Protein AF-A0A3M0ZKH7-F1 (afdb_monomer)

Mean predicted aligned error: 16.92 Å

Secondary structure (DSSP, 8-state):
--PPPPTT---B---EEEEEEEEEETTEEEEEEEEEEEHHHHHHHEE-GGG-TTGGGS---HHHHHTT---HHHIIIIIHHHHH-SSS----PPEEEEEEEEETTEE--TTSS----PPPPS----SEEEEETTEEEEESS--SSTTSGGGSEEEEEEBTTTEEEEEEE-HHHHHHHHHHHHT--GGGG---EEEEEEE---GGGT-B--SSS-SHHHHHHHHHHHHHTTSS---HHHHHHH-TT-HHHHHHHHHB-SS--SSSGGGGSSS--B-TTTEE-S-S-S--SSTT-SEEHHHHHHIIIIIS-PPP---TT-HHHHHHHHHHHHHHH-TTTTHHHHHHHHHHHHTT------HHHHHHHHHHHIIIIIHHHHHHHHHSHHHHHHHHHHHHTT--SHHHHHHHHHHHHHTSSS--HHHHHHHHHHHHHHHT-TTSPPHHHHHHHHHHHHHHHHHTTTTT-HHHHHHHHHHHHHHHTB-TTSPBPTTS----S----SS---S-----------------PPPP--------S----HHHHHHHHHHHHHHHHHHH-GGGGSTT-EEES-TT---EEETTBTTTB-TTSSB--SHHHHHHHHHHHHHHHHHHHHHHH-GGGGGGHHHHHHHHHHH--SHHHHHHHHHHHHHHTEE-SSSS-EE-TTSHHHHHHHHTT--GGGS-HHHHHHHHHHHHHHHHHHHHHHHH-----

Radius of gyration: 31.71 Å; Cα contacts (8 Å, |Δi|>4): 1064; chains: 1; bounding box: 97×64×94 Å

Sequence (717 aa):
MITPRPAEASTKAGDYDFLFGYFAADRLTIPYFQVCMTFRQAAESLVLVSDLPGVSKLDWTVEELFQREIDWQRVRHDIVPYLRREAGPHFFNSLTIALVPFDGDRIRAYDDPVDWVAPRLDHSNYSKQATFGPVRCGYWGQWEDPRDPGARLGQLCWNKEQIYGVAIDGQHRLAAIKELVRDGGPASGKRAAISVLLLVLDPRLGFAEGVGETGYIATLRQLFIDLNKHARPVSRARQILLDDRDPGAVCVRALVGRKLTHGFGELHQHPARLPLTLVDWHSEQAKFDDGPYLTTILGLDYVVTRVLKIPGLRDPVDYDRLERDISGLERLVLTGELDEAKRRLKECRERERPFYYTDEEMKRIAGAFAGKWADAIAVFLSEFAPYTALIELRSRLRTDVPEFGYWYSLKAQDMGKKTHVEVLKRLQSLETALRDSDSAPTPSEWKEAVGEIEEFKESCALAFAVVFQKACFLALVRLTGIGDSGRWLPSSTEPGVIDLDGEFDDEPDEGNPEDSGGRLDWNAPVSTHDGSTSGSGEETTLEVRRAKQLAAGLNALYKLRPGSMETDFLISLDRKSDIAEYFWLGTVRRPAGGIDFTNAAAKRAADLLALLGYFQILKEESPQVAAGGFDAFWEEVAQASQGLMLRIKQAFGRLTGQSSRSGRINQNDNSVAGQLLRLQGYDKEKLDEERELELRRNVILRRVRLLWEAVFGASSG

pLDDT: mean 76.02, std 19.75, range [21.16, 97.44]

Solvent-accessible surface area (backbone atoms only — not comparable to full-atom values): 40272 Å² total; per-residue (Å²): 135,84,77,82,79,68,84,84,77,65,57,62,61,52,81,33,59,33,42,47,51,69,50,76,56,101,64,29,26,49,24,33,33,40,29,68,35,38,51,64,53,47,45,75,52,42,44,52,65,79,71,48,72,51,52,94,76,54,93,66,44,61,59,64,60,59,80,54,67,67,59,57,63,53,18,61,69,48,48,36,50,60,66,59,57,89,79,78,95,80,84,72,79,61,36,35,26,41,55,43,39,41,58,92,61,39,80,49,55,58,82,52,100,61,95,57,61,43,42,83,70,93,74,80,92,47,63,34,76,52,72,62,44,31,29,23,39,33,18,67,29,65,62,91,50,66,85,35,80,23,44,31,39,33,38,36,31,32,18,56,86,38,34,48,32,27,35,52,37,48,47,46,58,52,51,28,38,37,51,43,51,71,66,65,44,80,63,52,70,51,93,51,65,36,48,34,37,38,34,50,76,31,60,87,58,55,29,36,76,59,97,64,79,88,51,66,67,52,52,53,52,50,53,40,51,64,58,49,74,75,66,72,89,63,53,70,47,57,38,36,68,62,34,85,78,24,60,27,24,38,40,42,55,44,36,38,42,69,49,70,53,72,56,64,65,42,54,76,39,89,64,9,18,44,38,44,60,40,34,40,76,82,60,94,51,52,70,33,58,52,66,81,31,83,42,16,50,50,44,44,43,43,43,41,38,66,67,68,56,38,54,62,74,83,57,52,70,46,58,76,58,49,54,53,40,52,62,52,46,27,76,60,49,45,82,72,73,51,50,66,58,53,54,49,47,53,52,22,62,78,65,78,40,73,54,79,77,51,74,66,55,46,50,46,50,25,48,33,45,24,74,57,42,19,47,16,54,39,46,35,62,46,59,24,52,76,42,32,50,48,55,53,50,33,57,76,60,66,50,36,36,42,67,47,44,55,50,48,54,51,48,59,58,44,73,42,103,75,56,49,74,64,57,52,47,52,49,49,53,49,50,50,59,37,66,75,37,98,84,54,79,39,70,66,59,52,53,52,42,47,51,57,45,34,55,54,34,61,72,30,39,37,69,40,30,56,34,46,49,52,10,51,53,50,14,43,59,61,45,55,37,42,40,98,81,48,36,71,40,85,85,49,68,69,82,62,82,79,80,75,84,74,82,84,84,82,69,95,72,92,80,87,88,88,88,84,89,83,90,83,87,80,93,74,89,85,84,88,78,89,79,90,79,92,70,102,60,93,73,75,50,66,44,36,53,39,22,51,32,36,22,50,21,52,38,28,36,35,71,75,36,65,56,66,31,33,61,78,25,70,39,70,78,42,102,88,47,96,53,66,44,52,67,38,52,47,24,41,18,37,94,93,57,60,76,35,71,45,72,68,20,17,57,50,36,12,42,62,53,29,46,28,25,52,49,37,49,40,52,73,78,44,55,70,57,60,76,62,32,72,67,52,42,48,55,52,28,73,70,41,85,57,50,53,44,26,52,51,42,49,38,50,24,51,40,39,12,53,46,83,87,72,89,53,82,58,73,39,58,87,18,33,23,33,41,48,40,50,74,71,68,56,52,76,90,79,48,57,74,68,60,49,50,51,52,22,45,54,64,47,48,57,56,52,48,54,48,48,30,30,65,76,42,79,66,95,119

Structure (mmCIF, N/CA/C/O backbone):
data_AF-A0A3M0ZKH7-F1
#
_entry.id   AF-A0A3M0ZKH7-F1
#
loop_
_atom_site.group_PDB
_atom_site.id
_atom_site.type_symbol
_atom_site.label_atom_id
_atom_site.label_alt_id
_atom_site.label_comp_id
_atom_site.label_asym_id
_atom_site.label_entity_id
_atom_site.label_seq_id
_atom_site.pdbx_PDB_ins_code
_atom_site.Cartn_x
_atom_site.Cartn_y
_atom_site.Cartn_z
_atom_site.occupancy
_atom_site.B_iso_or_equiv
_atom_site.auth_seq_id
_atom_site.auth_comp_id
_atom_site.auth_asym_id
_atom_site.auth_atom_id
_atom_site.pdbx_PDB_model_num
ATOM 1 N N . MET A 1 1 ? 56.621 -3.053 -21.649 1.00 31.81 1 MET A N 1
ATOM 2 C CA . MET A 1 1 ? 56.052 -2.669 -22.957 1.00 31.81 1 MET A CA 1
ATOM 3 C C . MET A 1 1 ? 55.109 -3.777 -23.379 1.00 31.81 1 MET A C 1
ATOM 5 O O . MET A 1 1 ? 55.581 -4.841 -23.752 1.00 31.81 1 MET A O 1
ATOM 9 N N . ILE A 1 2 ? 53.805 -3.577 -23.200 1.00 29.91 2 ILE A N 1
ATOM 10 C CA . ILE A 1 2 ? 52.783 -4.522 -23.661 1.00 29.91 2 ILE A CA 1
ATOM 11 C C . ILE A 1 2 ? 52.501 -4.139 -25.112 1.00 29.91 2 ILE A C 1
ATOM 13 O O . ILE A 1 2 ? 52.104 -3.010 -25.387 1.00 29.91 2 ILE A O 1
ATOM 17 N N . THR A 1 3 ? 52.809 -5.036 -26.039 1.00 29.48 3 THR A N 1
ATOM 18 C CA . THR A 1 3 ? 52.496 -4.870 -27.457 1.00 29.48 3 THR A CA 1
ATOM 19 C C . THR A 1 3 ? 50.974 -4.846 -27.647 1.00 29.48 3 THR A C 1
ATOM 21 O O . THR A 1 3 ? 50.284 -5.682 -27.058 1.00 29.48 3 THR A O 1
ATOM 24 N N . PRO A 1 4 ? 50.420 -3.916 -28.445 1.00 32.56 4 PRO A N 1
ATOM 25 C CA . PRO A 1 4 ? 48.988 -3.891 -28.721 1.00 32.56 4 PRO A CA 1
ATOM 26 C C . PRO A 1 4 ? 48.596 -5.165 -29.480 1.00 32.56 4 PRO A C 1
ATOM 28 O O . PRO A 1 4 ? 49.234 -5.528 -30.472 1.00 32.56 4 PRO A O 1
ATOM 31 N N . ARG A 1 5 ? 47.564 -5.874 -28.999 1.00 32.03 5 ARG A N 1
ATOM 32 C CA . ARG A 1 5 ? 46.981 -7.012 -29.725 1.00 32.03 5 ARG A CA 1
ATOM 33 C C . ARG A 1 5 ? 46.423 -6.502 -31.064 1.00 32.03 5 ARG A C 1
ATOM 35 O O . ARG A 1 5 ? 45.664 -5.535 -31.054 1.00 32.03 5 ARG A O 1
ATOM 42 N N . PRO A 1 6 ? 46.761 -7.125 -32.206 1.00 37.22 6 PRO A N 1
ATOM 43 C CA . PRO A 1 6 ? 46.157 -6.774 -33.485 1.00 37.22 6 PRO A CA 1
ATOM 44 C C . PRO A 1 6 ? 44.652 -7.081 -33.470 1.00 37.22 6 PRO A C 1
ATOM 46 O O . PRO A 1 6 ? 44.210 -8.019 -32.806 1.00 37.22 6 PRO A O 1
ATOM 49 N N . ALA A 1 7 ? 43.877 -6.315 -34.242 1.00 43.59 7 ALA A N 1
ATOM 50 C CA . ALA A 1 7 ? 42.412 -6.368 -34.368 1.00 43.59 7 ALA A CA 1
ATOM 51 C C . ALA A 1 7 ? 41.817 -7.716 -34.862 1.00 43.59 7 ALA A C 1
ATOM 53 O O . ALA A 1 7 ? 40.645 -7.779 -35.218 1.00 43.59 7 ALA A O 1
ATOM 54 N N . GLU A 1 8 ? 42.611 -8.788 -34.914 1.00 42.28 8 GLU A N 1
ATOM 55 C CA . GLU A 1 8 ? 42.247 -10.116 -35.428 1.00 42.28 8 GLU A CA 1
ATOM 56 C C . GLU A 1 8 ? 41.789 -11.098 -34.335 1.00 42.28 8 GLU A C 1
ATOM 58 O O . GLU A 1 8 ? 41.365 -12.202 -34.657 1.00 42.28 8 GLU A O 1
ATOM 63 N N . ALA A 1 9 ? 41.823 -10.708 -33.055 1.00 47.62 9 ALA A N 1
ATOM 64 C CA . ALA A 1 9 ? 41.522 -11.593 -31.923 1.00 47.62 9 ALA A CA 1
ATOM 65 C C . ALA A 1 9 ? 40.309 -11.159 -31.074 1.00 47.62 9 ALA A C 1
ATOM 67 O O . ALA A 1 9 ? 40.304 -11.428 -29.877 1.00 47.62 9 ALA A O 1
ATOM 68 N N . SER A 1 10 ? 39.314 -10.466 -31.645 1.00 57.72 10 SER A N 1
ATOM 69 C CA . SER A 1 10 ? 38.074 -10.140 -30.922 1.00 57.72 10 SER A CA 1
ATOM 70 C C . SER A 1 10 ? 36.955 -11.138 -31.224 1.00 57.72 10 SER A C 1
ATOM 72 O O . SER A 1 10 ? 36.738 -11.545 -32.370 1.00 57.72 10 SER A O 1
ATOM 74 N N . THR A 1 11 ? 36.218 -11.542 -30.190 1.00 76.06 11 THR A N 1
ATOM 75 C CA . THR A 1 11 ? 35.092 -12.472 -30.332 1.00 76.06 11 THR A CA 1
ATOM 76 C C . THR A 1 11 ? 33.908 -11.786 -31.037 1.00 76.06 11 THR A C 1
ATOM 78 O O . THR A 1 11 ? 33.202 -10.966 -30.449 1.00 76.06 11 THR A O 1
ATOM 81 N N . LYS A 1 12 ? 33.668 -12.114 -32.315 1.00 86.31 12 LYS A N 1
ATOM 82 C CA . LYS A 1 12 ? 32.606 -11.523 -33.158 1.00 86.31 12 LYS A CA 1
ATOM 83 C C . LYS A 1 12 ? 31.221 -12.118 -32.858 1.00 86.31 12 LYS A C 1
ATOM 85 O O . LYS A 1 12 ? 31.079 -13.326 -32.669 1.00 86.31 12 LYS A O 1
ATOM 90 N N . ALA A 1 13 ? 30.171 -11.291 -32.874 1.00 81.38 13 ALA A N 1
ATOM 91 C CA . ALA A 1 13 ? 28.787 -11.744 -32.691 1.00 81.38 13 ALA A CA 1
ATOM 92 C C . ALA A 1 13 ? 28.155 -12.492 -33.876 1.00 81.38 13 ALA A C 1
ATOM 94 O O . ALA A 1 13 ? 27.111 -13.114 -33.696 1.00 81.38 13 ALA A O 1
ATOM 95 N N . GLY A 1 14 ? 28.801 -12.472 -35.040 1.00 85.50 14 GLY A N 1
ATOM 96 C CA . GLY A 1 14 ? 28.268 -12.904 -36.335 1.00 85.50 14 GLY A CA 1
ATOM 97 C C . GLY A 1 14 ? 28.065 -11.705 -37.265 1.00 85.50 14 GLY A C 1
ATOM 98 O O . GLY A 1 14 ? 28.177 -10.568 -36.809 1.00 85.50 14 GLY A O 1
ATOM 99 N N . ASP A 1 15 ? 27.778 -11.967 -38.540 1.00 90.06 15 ASP A N 1
ATOM 100 C CA . ASP A 1 15 ? 27.395 -10.942 -39.517 1.00 90.06 15 ASP A CA 1
ATOM 101 C C . ASP A 1 15 ? 25.887 -11.040 -39.768 1.00 90.06 15 ASP A C 1
ATOM 103 O O . ASP A 1 15 ? 25.376 -12.106 -40.121 1.00 90.06 15 ASP A O 1
ATOM 107 N N . TYR A 1 16 ? 25.173 -9.940 -39.542 1.00 93.44 16 TYR A N 1
ATOM 108 C CA . TYR A 1 16 ? 23.716 -9.889 -39.613 1.00 93.44 16 TYR A CA 1
ATOM 109 C C . TYR A 1 16 ? 23.270 -8.908 -40.686 1.00 93.44 16 TYR A C 1
ATOM 111 O O . TYR A 1 16 ? 23.593 -7.723 -40.600 1.00 93.44 16 TYR A O 1
ATOM 119 N N . ASP A 1 17 ? 22.496 -9.389 -41.660 1.00 93.69 17 ASP A N 1
ATOM 120 C CA . ASP A 1 17 ? 21.783 -8.513 -42.589 1.00 93.69 17 ASP A CA 1
ATOM 121 C C . ASP A 1 17 ? 20.788 -7.649 -41.809 1.00 93.69 17 ASP A C 1
ATOM 123 O O . ASP A 1 17 ? 20.036 -8.155 -40.965 1.00 93.69 17 ASP A O 1
ATOM 127 N N . PHE A 1 18 ? 20.782 -6.350 -42.094 1.00 95.50 18 PHE A N 1
ATOM 128 C CA . PHE A 1 18 ? 19.940 -5.389 -41.400 1.00 95.50 18 PHE A CA 1
ATOM 129 C C . PHE A 1 18 ? 19.079 -4.550 -42.338 1.00 95.50 18 PHE A C 1
ATOM 131 O O . PHE A 1 18 ? 19.458 -4.243 -43.471 1.00 95.50 18 PHE A O 1
ATOM 138 N N . LEU A 1 19 ? 17.954 -4.097 -41.785 1.00 95.44 19 LEU A N 1
ATOM 139 C CA . LEU A 1 19 ? 17.219 -2.920 -42.226 1.00 95.44 19 LEU A CA 1
ATOM 140 C C . LEU A 1 19 ? 17.401 -1.809 -41.181 1.00 95.44 19 LEU A C 1
ATOM 142 O O . LEU A 1 19 ? 17.042 -1.986 -40.017 1.00 95.44 19 LEU A O 1
ATOM 146 N N . PHE A 1 20 ? 17.978 -0.681 -41.584 1.00 94.38 20 PHE A N 1
ATOM 147 C CA . PHE A 1 20 ? 18.220 0.468 -40.716 1.00 94.38 20 PHE A CA 1
ATOM 148 C C . PHE A 1 20 ? 17.024 1.420 -40.722 1.00 94.38 20 PHE A C 1
ATOM 150 O O . PHE A 1 20 ? 16.459 1.725 -41.777 1.00 94.38 20 PHE A O 1
ATOM 157 N N . GLY A 1 21 ? 16.665 1.908 -39.539 1.00 91.44 21 GLY A N 1
ATOM 158 C CA . GLY A 1 21 ? 15.606 2.883 -39.343 1.00 91.44 21 GLY A CA 1
ATOM 159 C C . GLY A 1 21 ? 15.853 3.746 -38.112 1.00 91.44 21 GLY A C 1
ATOM 160 O O . GLY A 1 21 ? 16.814 3.564 -37.368 1.00 91.44 21 GLY A O 1
ATOM 161 N N . TYR A 1 22 ? 14.964 4.708 -37.898 1.00 88.56 22 TYR A N 1
ATOM 162 C CA . TYR A 1 22 ? 14.984 5.578 -36.730 1.00 88.56 22 TYR A CA 1
ATOM 163 C C . TYR A 1 22 ? 13.559 5.867 -36.268 1.00 88.56 22 TYR A C 1
ATOM 165 O O . TYR A 1 22 ? 12.629 5.943 -37.072 1.00 88.56 22 TYR A O 1
ATOM 173 N N . PHE A 1 23 ? 13.392 6.022 -34.961 1.00 83.94 23 PHE A N 1
ATOM 174 C CA . PHE A 1 23 ? 12.182 6.555 -34.351 1.00 83.94 23 PHE A CA 1
ATOM 175 C C . PHE A 1 23 ? 12.460 7.995 -33.924 1.00 83.94 23 PHE A C 1
ATOM 177 O O . PHE A 1 23 ? 13.417 8.2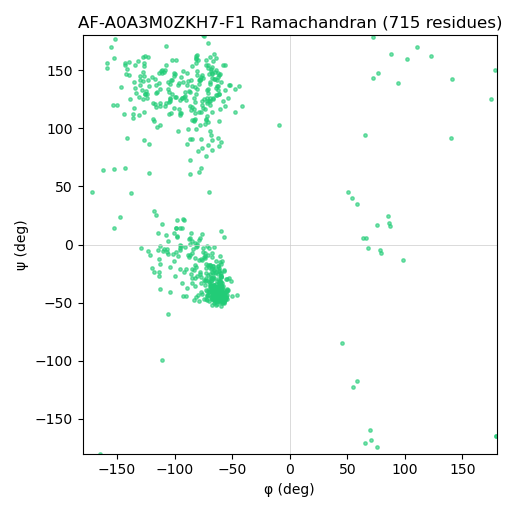33 -33.190 1.00 83.94 23 PHE A O 1
ATOM 184 N N . ALA A 1 24 ? 11.666 8.951 -34.405 1.00 77.50 24 ALA A N 1
ATOM 185 C CA . ALA A 1 24 ? 11.847 10.372 -34.114 1.00 77.50 24 ALA A CA 1
ATOM 186 C C . ALA A 1 24 ? 10.569 10.962 -33.507 1.00 77.50 24 ALA A C 1
ATOM 188 O O . ALA A 1 24 ? 9.497 10.852 -34.104 1.00 77.50 24 ALA A O 1
ATOM 189 N N . ALA A 1 25 ? 10.699 11.600 -32.344 1.00 61.34 25 ALA A N 1
ATOM 190 C CA . ALA A 1 25 ? 9.634 12.338 -31.670 1.00 61.34 25 ALA A CA 1
ATOM 191 C C . ALA A 1 25 ? 10.196 13.671 -31.144 1.00 61.34 25 ALA A C 1
ATOM 193 O O . ALA A 1 25 ? 11.045 13.680 -30.253 1.00 61.34 25 ALA A O 1
ATOM 194 N N . ASP A 1 26 ? 9.742 14.789 -31.723 1.00 64.06 26 ASP A N 1
ATOM 195 C CA . ASP A 1 26 ? 10.213 16.167 -31.496 1.00 64.06 26 ASP A CA 1
ATOM 196 C C . ASP A 1 26 ? 11.743 16.348 -31.482 1.00 64.06 26 ASP A C 1
ATOM 198 O O . ASP A 1 26 ? 12.328 16.722 -32.499 1.00 64.06 26 ASP A O 1
ATOM 202 N N . ARG A 1 27 ? 12.400 16.120 -30.337 1.00 66.50 27 ARG A N 1
ATOM 203 C CA . ARG A 1 27 ? 13.855 16.282 -30.141 1.00 66.50 27 ARG A CA 1
ATOM 204 C C . ARG A 1 27 ? 14.602 14.972 -29.862 1.00 66.50 27 ARG A C 1
ATOM 206 O O . ARG A 1 27 ? 15.823 14.967 -29.949 1.00 66.50 27 ARG A O 1
ATOM 213 N N . LEU A 1 28 ? 13.892 13.880 -29.569 1.00 75.75 28 LEU A N 1
ATOM 214 C CA . LEU A 1 28 ? 14.470 12.557 -29.326 1.00 75.75 28 LEU A CA 1
ATOM 215 C C . LEU A 1 28 ? 14.513 11.771 -30.640 1.00 75.75 28 LEU A C 1
ATOM 217 O O . LEU A 1 28 ? 13.490 11.617 -31.312 1.00 75.75 28 LEU A O 1
ATOM 221 N N . THR A 1 29 ? 15.686 11.250 -30.997 1.00 82.50 29 THR A N 1
ATOM 222 C CA . THR A 1 29 ? 15.837 10.336 -32.140 1.00 82.50 29 THR A CA 1
ATOM 223 C C . THR A 1 29 ? 16.554 9.070 -31.697 1.00 82.50 29 THR A C 1
ATOM 225 O O . THR A 1 29 ? 17.649 9.147 -31.152 1.00 82.50 29 THR A O 1
ATOM 228 N N . ILE A 1 30 ? 15.948 7.907 -31.946 1.00 87.31 30 ILE A N 1
ATOM 229 C CA . ILE A 1 30 ? 16.488 6.589 -31.590 1.00 87.31 30 ILE A CA 1
ATOM 230 C C . ILE A 1 30 ? 16.722 5.784 -32.871 1.00 87.31 30 ILE A C 1
ATOM 232 O O . ILE A 1 30 ? 15.753 5.323 -33.484 1.00 87.31 30 ILE A O 1
ATOM 236 N N . PRO A 1 31 ? 17.982 5.604 -33.300 1.00 91.50 31 PRO A N 1
ATOM 237 C CA . PRO A 1 31 ? 18.317 4.729 -34.415 1.00 91.50 31 PRO A CA 1
ATOM 238 C C . PRO A 1 31 ? 18.235 3.252 -34.004 1.00 91.50 31 PRO A C 1
ATOM 240 O O . PRO A 1 31 ? 18.610 2.864 -32.892 1.00 91.50 31 PRO A O 1
ATOM 243 N N . TYR A 1 32 ? 17.766 2.412 -34.924 1.00 93.31 32 TYR A N 1
ATOM 244 C CA . TYR A 1 32 ? 17.671 0.972 -34.727 1.00 93.31 32 TYR A CA 1
ATOM 245 C C . TYR A 1 32 ? 18.025 0.193 -35.996 1.00 93.31 32 TYR A C 1
ATOM 247 O O . TYR A 1 32 ? 17.794 0.636 -37.122 1.00 93.31 32 TYR A O 1
ATOM 255 N N . PHE A 1 33 ? 18.542 -1.015 -35.802 1.00 95.06 33 PHE A N 1
ATOM 256 C CA . PHE A 1 33 ? 18.770 -1.997 -36.855 1.00 95.06 33 PHE A CA 1
ATOM 257 C C . PHE A 1 33 ? 17.840 -3.183 -36.640 1.00 95.06 33 PHE A C 1
ATOM 259 O O . PHE A 1 33 ? 17.913 -3.863 -35.618 1.00 95.06 33 PHE A O 1
ATOM 266 N N . GLN A 1 34 ? 16.971 -3.459 -37.604 1.00 95.88 34 GLN A N 1
ATOM 267 C CA . GLN A 1 34 ? 16.178 -4.677 -37.610 1.00 95.88 34 GLN A CA 1
ATOM 268 C C . GLN A 1 34 ? 16.975 -5.793 -38.286 1.00 95.88 34 GLN A C 1
ATOM 270 O O . GLN A 1 34 ? 17.310 -5.685 -39.462 1.00 95.88 34 GLN A O 1
ATOM 275 N N . VAL A 1 35 ? 17.253 -6.868 -37.553 1.00 95.31 35 VAL A N 1
ATOM 276 C CA . VAL A 1 35 ? 17.985 -8.046 -38.034 1.00 95.31 35 VAL A CA 1
ATOM 277 C C . VAL A 1 35 ? 17.160 -9.316 -37.847 1.00 95.31 35 VAL A C 1
ATOM 279 O O . VAL A 1 35 ? 16.234 -9.361 -37.037 1.00 95.31 35 VAL A O 1
ATOM 282 N N . CYS A 1 36 ? 17.513 -10.376 -38.571 1.00 92.19 36 CYS A N 1
ATOM 283 C CA . CYS A 1 36 ? 16.993 -11.718 -38.321 1.00 92.19 36 CYS A CA 1
ATOM 284 C C . CYS A 1 36 ? 18.055 -12.572 -37.621 1.00 92.19 36 CYS A C 1
ATOM 286 O O . CYS A 1 36 ? 19.169 -12.710 -38.122 1.00 92.19 36 CYS A O 1
ATOM 288 N N . MET A 1 37 ? 17.709 -13.173 -36.481 1.00 91.12 37 MET A N 1
ATOM 289 C CA . MET A 1 37 ? 18.605 -14.058 -35.730 1.00 91.12 37 MET A CA 1
ATOM 290 C C . MET A 1 37 ? 17.975 -15.433 -35.554 1.00 91.12 37 MET A C 1
ATOM 292 O O . MET A 1 37 ? 16.803 -15.550 -35.203 1.00 91.12 37 MET A O 1
ATOM 296 N N . THR A 1 38 ? 18.754 -16.494 -35.741 1.00 89.38 38 THR A N 1
ATOM 297 C CA . THR A 1 38 ? 18.346 -17.834 -35.299 1.00 89.38 38 THR A CA 1
ATOM 298 C C . THR A 1 38 ? 18.284 -17.900 -33.773 1.00 89.38 38 THR A C 1
ATOM 300 O O . THR A 1 38 ? 18.963 -17.143 -33.078 1.00 89.38 38 THR A O 1
ATOM 303 N N . PHE A 1 39 ? 17.521 -18.850 -33.229 1.00 87.12 39 PHE A N 1
ATOM 304 C CA . PHE A 1 39 ? 17.480 -19.093 -31.780 1.00 87.12 39 PHE A CA 1
ATOM 305 C C . PHE A 1 39 ? 18.866 -19.320 -31.168 1.00 87.12 39 PHE A C 1
ATOM 307 O O . PHE A 1 39 ? 19.150 -18.802 -30.091 1.00 87.12 39 PHE A O 1
ATOM 314 N N . ARG A 1 40 ? 19.750 -20.034 -31.877 1.00 86.00 40 ARG A N 1
ATOM 315 C CA . ARG A 1 40 ? 21.139 -20.245 -31.454 1.00 86.00 40 ARG A CA 1
ATOM 316 C C . ARG A 1 40 ? 21.912 -18.929 -31.381 1.00 86.00 40 ARG A C 1
ATOM 318 O O . ARG A 1 40 ? 22.484 -18.632 -30.340 1.00 86.00 40 ARG A O 1
ATOM 325 N N . GLN A 1 41 ? 21.878 -18.133 -32.451 1.00 88.88 41 GLN A N 1
ATOM 326 C CA . GLN A 1 41 ? 22.545 -16.828 -32.487 1.00 88.88 41 GLN A CA 1
ATOM 327 C C . GLN A 1 41 ? 22.040 -15.927 -31.355 1.00 88.88 41 GLN A C 1
ATOM 329 O O . GLN A 1 41 ? 22.843 -15.455 -30.559 1.00 88.88 41 GLN A O 1
ATOM 334 N N . ALA A 1 42 ? 20.719 -15.786 -31.207 1.00 88.88 42 ALA A N 1
ATOM 335 C CA . ALA A 1 42 ? 20.114 -14.994 -30.139 1.00 88.88 42 ALA A CA 1
ATOM 336 C C . ALA A 1 42 ? 20.535 -15.477 -28.735 1.00 88.88 42 ALA A C 1
ATOM 338 O O . ALA A 1 42 ? 20.875 -14.663 -27.879 1.00 88.88 42 ALA A O 1
ATOM 339 N N . ALA A 1 43 ? 20.566 -16.791 -28.487 1.00 87.81 43 ALA A N 1
ATOM 340 C CA . ALA A 1 43 ? 20.981 -17.343 -27.197 1.00 87.81 43 ALA A CA 1
ATOM 341 C C . ALA A 1 43 ? 22.469 -17.095 -26.875 1.00 87.81 43 ALA A C 1
ATOM 343 O O . ALA A 1 43 ? 22.801 -16.898 -25.702 1.00 87.81 43 ALA A O 1
ATOM 344 N N . GLU A 1 44 ? 23.339 -17.108 -27.891 1.00 87.19 44 GLU A N 1
ATOM 345 C CA . GLU A 1 44 ? 24.802 -16.992 -27.776 1.00 87.19 44 GLU A CA 1
ATOM 346 C C . GLU A 1 44 ? 25.330 -15.548 -27.831 1.00 87.19 44 GLU A C 1
ATOM 348 O O . GLU A 1 44 ? 26.470 -15.300 -27.427 1.00 87.19 44 GLU A O 1
ATOM 353 N N . SER A 1 45 ? 24.576 -14.597 -28.389 1.00 87.12 45 SER A N 1
ATOM 354 C CA . SER A 1 45 ? 25.020 -13.204 -28.562 1.00 87.12 45 SER A CA 1
ATOM 355 C C . SER A 1 45 ? 24.257 -12.189 -27.715 1.00 87.12 45 SER A C 1
ATOM 357 O O . SER A 1 45 ? 24.727 -11.061 -27.584 1.00 87.12 45 SER A O 1
ATOM 359 N N . LEU A 1 46 ? 23.090 -12.554 -27.176 1.00 90.31 46 LEU A N 1
ATOM 360 C CA . LEU A 1 46 ? 22.241 -11.664 -26.383 1.00 90.31 46 LEU A CA 1
ATOM 361 C C . LEU A 1 46 ? 22.225 -12.090 -24.916 1.00 90.31 46 LEU A C 1
ATOM 363 O O . LEU A 1 46 ? 22.341 -13.276 -24.593 1.00 90.31 46 LEU A O 1
ATOM 367 N N . VAL A 1 47 ? 22.040 -11.128 -24.023 1.00 86.38 47 VAL A N 1
ATOM 368 C CA . VAL A 1 47 ? 22.025 -11.321 -22.571 1.00 86.38 47 VAL A CA 1
ATOM 369 C C . VAL A 1 47 ? 20.757 -10.741 -21.957 1.00 86.38 47 VAL A C 1
ATOM 371 O O . VAL A 1 47 ? 20.102 -9.864 -22.530 1.00 86.38 47 VAL A O 1
ATOM 374 N N . LEU A 1 48 ? 20.386 -11.264 -20.793 1.00 82.19 48 LEU A N 1
ATOM 375 C CA . LEU A 1 48 ? 19.308 -10.698 -19.995 1.00 82.19 48 LEU A CA 1
ATOM 376 C C . LEU A 1 48 ? 19.855 -9.508 -19.203 1.00 82.19 48 LEU A C 1
ATOM 378 O O . LEU A 1 48 ? 21.051 -9.426 -18.930 1.00 82.19 48 LEU A O 1
ATOM 382 N N . VAL A 1 49 ? 18.981 -8.586 -18.805 1.00 69.69 49 VAL A N 1
ATOM 383 C CA . VAL A 1 49 ? 19.386 -7.405 -18.023 1.00 69.69 49 VAL A CA 1
ATOM 384 C C . VAL A 1 49 ? 20.048 -7.799 -16.695 1.00 69.69 49 VAL A C 1
ATOM 386 O O . VAL A 1 49 ? 20.969 -7.122 -16.235 1.00 69.69 49 VAL A O 1
ATOM 389 N N . SER A 1 50 ? 19.621 -8.916 -16.098 1.00 62.03 50 SER A N 1
ATOM 390 C CA . SER A 1 50 ? 20.211 -9.499 -14.886 1.00 62.03 50 SER A CA 1
ATOM 391 C C . SER A 1 50 ? 21.677 -9.901 -15.031 1.00 62.03 50 SER A C 1
ATOM 393 O O . SER A 1 50 ? 22.377 -9.968 -14.026 1.00 62.03 50 SER A O 1
ATOM 395 N N . ASP A 1 51 ? 22.134 -10.164 -16.254 1.00 67.94 51 ASP A N 1
ATOM 396 C CA . ASP A 1 51 ? 23.442 -10.766 -16.521 1.00 67.94 51 ASP A CA 1
ATOM 397 C C . ASP A 1 51 ? 24.525 -9.708 -16.792 1.00 67.94 51 ASP A C 1
ATOM 399 O O . ASP A 1 51 ? 25.679 -10.050 -17.047 1.00 67.94 51 ASP A O 1
ATOM 403 N N . LEU A 1 52 ? 24.165 -8.419 -16.777 1.00 67.12 52 LEU A N 1
ATOM 404 C CA . LEU A 1 52 ? 25.080 -7.330 -17.105 1.00 67.12 52 LEU A CA 1
ATOM 405 C C . LEU A 1 52 ? 26.057 -7.064 -15.932 1.00 67.12 52 LEU A C 1
ATOM 407 O O . LEU A 1 52 ? 25.610 -6.815 -14.809 1.00 67.12 52 LEU A O 1
ATOM 411 N N . PRO A 1 53 ? 27.385 -7.111 -16.147 1.00 55.53 53 PRO A N 1
ATOM 412 C CA . PRO A 1 53 ? 28.378 -6.870 -15.097 1.00 55.53 53 PRO A CA 1
ATOM 413 C C . PRO A 1 53 ? 28.381 -5.410 -14.629 1.00 55.53 53 PRO A C 1
ATOM 415 O O . PRO A 1 53 ? 28.057 -4.496 -15.382 1.00 55.53 53 PRO A O 1
ATOM 418 N N . GLY A 1 54 ? 28.720 -5.187 -13.356 1.00 52.84 54 GLY A N 1
ATOM 419 C CA . GLY A 1 54 ? 28.696 -3.855 -12.735 1.00 52.84 54 GLY A CA 1
ATOM 420 C C . GLY A 1 54 ? 27.304 -3.381 -12.306 1.00 52.84 54 GLY A C 1
ATOM 421 O O . GLY A 1 54 ? 27.199 -2.400 -11.573 1.00 52.84 54 GLY A O 1
ATOM 422 N N . VAL A 1 55 ? 26.246 -4.120 -12.661 1.00 50.84 55 VAL A N 1
ATOM 423 C CA . VAL A 1 55 ? 24.884 -3.844 -12.200 1.00 50.84 55 VAL A CA 1
ATOM 424 C C . VAL A 1 55 ? 24.806 -3.834 -10.686 1.00 50.84 55 VAL A C 1
ATOM 426 O O . VAL A 1 55 ? 24.276 -2.897 -10.122 1.00 50.84 55 VAL A O 1
ATOM 429 N N . SER A 1 56 ? 25.368 -4.822 -9.999 1.00 43.16 56 SER A N 1
ATOM 430 C CA . SER A 1 56 ? 25.293 -4.933 -8.536 1.00 43.16 56 SER A CA 1
ATOM 431 C C . SER A 1 56 ? 25.920 -3.759 -7.762 1.00 43.16 56 SER A C 1
ATOM 433 O O . SER A 1 56 ? 25.732 -3.684 -6.554 1.00 43.16 56 SER A O 1
ATOM 435 N N . LYS A 1 57 ? 26.650 -2.852 -8.431 1.00 41.75 57 LYS A N 1
ATOM 436 C CA . LYS A 1 57 ? 27.290 -1.658 -7.846 1.00 41.75 57 LYS A CA 1
ATOM 437 C C . LYS A 1 57 ? 26.596 -0.337 -8.205 1.00 41.75 57 LYS A C 1
ATOM 439 O O . LYS A 1 57 ? 27.056 0.714 -7.768 1.00 41.75 57 LYS A O 1
ATOM 444 N N . LEU A 1 58 ? 25.560 -0.366 -9.039 1.00 45.66 58 LEU A N 1
ATOM 445 C CA . LEU A 1 58 ? 24.746 0.809 -9.345 1.00 45.66 58 LEU A CA 1
ATOM 446 C C . LEU A 1 58 ? 23.708 0.997 -8.226 1.00 45.66 58 LEU A C 1
ATOM 448 O O . LEU A 1 58 ? 23.111 0.024 -7.769 1.00 45.66 58 LEU A O 1
ATOM 452 N N . ASP A 1 59 ? 23.523 2.235 -7.767 1.00 39.75 59 ASP A N 1
ATOM 453 C CA . ASP A 1 59 ? 22.479 2.590 -6.801 1.00 39.75 59 ASP A CA 1
ATOM 454 C C . ASP A 1 59 ? 21.113 2.480 -7.491 1.00 39.75 59 ASP A C 1
ATOM 456 O O . ASP A 1 59 ? 20.713 3.381 -8.231 1.00 39.75 59 ASP A O 1
ATOM 460 N N . TRP A 1 60 ? 20.426 1.355 -7.291 1.00 43.44 60 TRP A N 1
ATOM 461 C CA . TRP A 1 60 ? 19.127 1.088 -7.910 1.00 43.44 60 TRP A CA 1
ATOM 462 C C . TRP A 1 60 ? 17.971 1.605 -7.063 1.00 43.44 60 TRP A C 1
ATOM 464 O O . TRP A 1 60 ? 17.953 1.430 -5.841 1.00 43.44 60 TRP A O 1
ATOM 474 N N . THR A 1 61 ? 16.961 2.165 -7.722 1.00 45.56 61 THR A N 1
ATOM 475 C CA . THR A 1 61 ? 15.644 2.369 -7.116 1.00 45.56 61 THR A CA 1
ATOM 476 C C . THR A 1 61 ? 14.817 1.079 -7.179 1.00 45.56 61 THR A C 1
ATOM 478 O O . THR A 1 61 ? 15.119 0.145 -7.929 1.00 45.56 61 THR A O 1
ATOM 481 N N . VAL A 1 62 ? 13.765 0.996 -6.362 1.00 37.66 62 VAL A N 1
ATOM 482 C CA . VAL A 1 62 ? 12.853 -0.162 -6.292 1.00 37.66 62 VAL A CA 1
ATOM 483 C C . VAL A 1 62 ? 12.274 -0.501 -7.671 1.00 37.66 62 VAL A C 1
ATOM 485 O O . VAL A 1 62 ? 12.206 -1.665 -8.061 1.00 37.66 62 VAL A O 1
ATOM 488 N N . GLU A 1 63 ? 11.937 0.525 -8.444 1.00 45.66 63 GLU A N 1
ATOM 489 C CA . GLU A 1 63 ? 11.399 0.434 -9.799 1.00 45.66 63 GLU A CA 1
ATOM 490 C C . GLU A 1 63 ? 12.352 -0.292 -10.767 1.00 45.66 63 GLU A C 1
ATOM 492 O O . GLU A 1 63 ? 11.912 -1.063 -11.623 1.00 45.66 63 GLU A O 1
ATOM 497 N N . GLU A 1 64 ? 13.663 -0.110 -10.594 1.00 50.38 64 GLU A N 1
ATOM 498 C CA . GLU A 1 64 ? 14.704 -0.691 -11.448 1.00 50.38 64 GLU A CA 1
ATOM 499 C C . GLU A 1 64 ? 15.050 -2.141 -11.075 1.00 50.38 64 GLU A C 1
ATOM 501 O O . GLU A 1 64 ? 15.441 -2.934 -11.937 1.00 50.38 64 GLU A O 1
ATOM 506 N N . LEU A 1 65 ? 14.880 -2.508 -9.800 1.00 46.31 65 LEU A N 1
ATOM 507 C CA . LEU A 1 65 ? 15.013 -3.884 -9.309 1.00 46.31 65 LEU A CA 1
ATOM 508 C C . LEU A 1 65 ? 13.889 -4.783 -9.849 1.00 46.31 65 LEU A C 1
ATOM 510 O O . LEU A 1 65 ? 14.144 -5.921 -10.248 1.00 46.31 65 LEU A O 1
ATOM 514 N N . PHE A 1 66 ? 12.664 -4.257 -9.932 1.00 43.44 66 PHE A N 1
ATOM 515 C CA . PHE A 1 66 ? 11.472 -5.014 -10.323 1.00 43.44 66 PHE A CA 1
ATOM 516 C C . PHE A 1 66 ? 11.327 -5.294 -11.817 1.00 43.44 66 PHE A C 1
ATOM 518 O O . PHE A 1 66 ? 10.833 -6.354 -12.203 1.00 43.44 66 PHE A O 1
ATOM 525 N N . GLN A 1 67 ? 11.779 -4.384 -12.680 1.00 48.12 67 GLN A N 1
ATOM 526 C CA . GLN A 1 67 ? 11.699 -4.546 -14.141 1.00 48.12 67 GLN A CA 1
ATOM 527 C C . GLN A 1 67 ? 12.671 -5.607 -14.697 1.00 48.12 67 GLN A C 1
ATOM 529 O O . GLN A 1 67 ? 12.697 -5.867 -15.900 1.00 48.12 67 GLN A O 1
ATOM 534 N N . ARG A 1 68 ? 13.476 -6.233 -13.828 1.00 52.72 68 ARG A N 1
ATOM 535 C CA . ARG A 1 68 ? 14.465 -7.268 -14.165 1.00 52.72 68 ARG A CA 1
ATOM 536 C C . ARG A 1 68 ? 13.997 -8.695 -13.864 1.00 52.72 68 ARG A C 1
ATOM 538 O O . ARG A 1 68 ? 14.703 -9.645 -14.214 1.00 52.72 68 ARG A O 1
ATOM 545 N N . GLU A 1 69 ? 12.860 -8.880 -13.192 1.00 56.00 69 GLU A N 1
ATOM 546 C CA . GLU A 1 69 ? 12.383 -10.211 -12.809 1.00 56.00 69 GLU A CA 1
ATOM 547 C C . GLU A 1 69 ? 11.654 -10.903 -13.965 1.00 56.00 69 GLU A C 1
ATOM 549 O O . GLU A 1 69 ? 10.530 -10.569 -14.337 1.00 56.00 69 GLU A O 1
ATOM 554 N N . ILE A 1 70 ? 12.305 -11.916 -14.531 1.00 61.38 70 ILE A N 1
ATOM 555 C CA . ILE A 1 70 ? 11.700 -12.809 -15.516 1.00 61.38 70 ILE A CA 1
ATOM 556 C C . ILE A 1 70 ? 10.778 -13.783 -14.779 1.00 61.38 70 ILE A C 1
ATOM 558 O O . ILE A 1 70 ? 11.235 -14.585 -13.965 1.00 61.38 70 ILE A O 1
ATOM 562 N N . ASP A 1 71 ? 9.491 -13.763 -15.116 1.00 65.06 71 ASP A N 1
ATOM 563 C CA . ASP A 1 71 ? 8.514 -14.780 -14.734 1.00 65.06 71 ASP A CA 1
ATOM 564 C C . ASP A 1 71 ? 8.847 -16.099 -15.444 1.00 65.06 71 ASP A C 1
ATOM 566 O O . ASP A 1 71 ? 8.411 -16.397 -16.564 1.00 65.06 71 ASP A O 1
ATOM 570 N N . TRP A 1 72 ? 9.670 -16.906 -14.784 1.00 66.38 72 TRP A N 1
ATOM 571 C CA . TRP A 1 72 ? 10.076 -18.206 -15.293 1.00 66.38 72 TRP A CA 1
ATOM 572 C C . TRP A 1 72 ? 8.926 -19.219 -15.334 1.00 66.38 72 TRP A C 1
ATOM 574 O O . TRP A 1 72 ? 9.016 -20.176 -16.108 1.00 66.38 72 TRP A O 1
ATOM 584 N N . GLN A 1 73 ? 7.840 -19.031 -14.568 1.00 48.28 73 GLN A N 1
ATOM 585 C CA . GLN A 1 73 ? 6.659 -19.894 -14.692 1.00 48.28 73 GLN A CA 1
ATOM 586 C C . GLN A 1 73 ? 6.021 -19.693 -16.053 1.00 48.28 73 GLN A C 1
ATOM 588 O O . GLN A 1 73 ? 5.850 -20.661 -16.790 1.00 48.28 73 GLN A O 1
ATOM 593 N N . ARG A 1 74 ? 5.777 -18.439 -16.435 1.00 55.50 74 ARG A N 1
ATOM 594 C CA . ARG A 1 74 ? 5.330 -18.079 -17.781 1.00 55.50 74 ARG A CA 1
ATOM 595 C C . ARG A 1 74 ? 6.285 -18.607 -18.847 1.00 55.50 74 ARG A C 1
ATOM 597 O O . ARG A 1 74 ? 5.838 -19.157 -19.852 1.00 55.50 74 ARG A O 1
ATOM 604 N N . VAL A 1 75 ? 7.597 -18.441 -18.671 1.00 61.62 75 VAL A N 1
ATOM 605 C CA . VAL A 1 75 ? 8.582 -18.933 -19.650 1.00 61.62 75 VAL A CA 1
ATOM 606 C C . VAL A 1 75 ? 8.422 -20.435 -19.870 1.00 61.62 75 VAL A C 1
ATOM 608 O O . VAL A 1 75 ? 8.304 -20.863 -21.014 1.00 61.62 75 VAL A O 1
ATOM 611 N N . ARG A 1 76 ? 8.354 -21.231 -18.801 1.00 58.09 76 ARG A N 1
ATOM 612 C CA . ARG A 1 76 ? 8.355 -22.699 -18.887 1.00 58.09 76 ARG A CA 1
ATOM 613 C C . ARG A 1 76 ? 6.998 -23.342 -19.123 1.00 58.09 76 ARG A C 1
ATOM 615 O O . ARG A 1 76 ? 6.954 -24.424 -19.699 1.00 58.09 76 ARG A O 1
ATOM 622 N N . HIS A 1 77 ? 5.914 -22.722 -18.671 1.00 49.66 77 HIS A N 1
ATOM 623 C CA . HIS A 1 77 ? 4.562 -23.270 -18.784 1.00 49.66 77 HIS A CA 1
ATOM 624 C C . HIS A 1 77 ? 3.771 -22.678 -19.950 1.00 49.66 77 HIS A C 1
ATOM 626 O O . HIS A 1 77 ? 2.949 -23.389 -20.525 1.00 49.66 77 HIS A O 1
ATOM 632 N N . ASP A 1 78 ? 4.083 -21.449 -20.372 1.00 54.50 78 ASP A N 1
ATOM 633 C CA . ASP A 1 78 ? 3.401 -20.817 -21.501 1.00 54.50 78 ASP A CA 1
ATOM 634 C C . ASP A 1 78 ? 4.306 -20.799 -22.737 1.00 54.50 78 ASP A C 1
ATOM 636 O O . ASP A 1 78 ? 3.966 -21.366 -23.774 1.00 54.50 78 ASP A O 1
ATOM 640 N N . ILE A 1 79 ? 5.480 -20.161 -22.642 1.00 65.25 79 ILE A N 1
ATOM 641 C CA . ILE A 1 79 ? 6.279 -19.779 -23.820 1.00 65.25 79 ILE A CA 1
ATOM 642 C C . ILE A 1 79 ? 7.057 -20.968 -24.401 1.00 65.25 79 ILE A C 1
ATOM 644 O O . ILE A 1 79 ? 7.002 -21.206 -25.607 1.00 65.25 79 ILE A O 1
ATOM 648 N N . VAL A 1 80 ? 7.775 -21.738 -23.581 1.00 68.38 80 VAL A N 1
ATOM 649 C CA . VAL A 1 80 ? 8.541 -22.913 -24.029 1.00 68.38 80 VAL A CA 1
ATOM 650 C C . VAL A 1 80 ? 7.611 -23.992 -24.608 1.00 68.38 80 VAL A C 1
ATOM 652 O O . VAL A 1 80 ? 7.899 -24.467 -25.709 1.00 68.38 80 VAL A O 1
ATOM 655 N N . PRO A 1 81 ? 6.474 -24.360 -23.980 1.00 62.00 81 PRO A N 1
ATOM 656 C CA . PRO A 1 81 ? 5.522 -25.306 -24.562 1.00 62.00 81 PRO A CA 1
ATOM 657 C C . PRO A 1 81 ? 4.887 -24.767 -25.845 1.00 62.00 81 PRO A C 1
ATOM 659 O O . PRO A 1 81 ? 4.726 -25.522 -26.805 1.00 62.00 81 PRO A O 1
ATOM 662 N N . TYR A 1 82 ? 4.601 -23.461 -25.905 1.00 64.19 82 TYR A N 1
ATOM 663 C CA . TYR A 1 82 ? 4.155 -22.795 -27.129 1.00 64.19 82 TYR A CA 1
ATOM 664 C C . TYR A 1 82 ? 5.179 -22.923 -28.269 1.00 64.19 82 TYR A C 1
ATOM 666 O O . TYR A 1 82 ? 4.785 -23.224 -29.391 1.00 64.19 82 TYR A O 1
ATOM 674 N N . LEU A 1 83 ? 6.480 -22.769 -27.994 1.00 67.44 83 LEU A N 1
ATOM 675 C CA . LEU A 1 83 ? 7.562 -22.942 -28.977 1.00 67.44 83 LEU A CA 1
ATOM 676 C C . LEU A 1 83 ? 7.828 -24.416 -29.354 1.00 67.44 83 LEU A C 1
ATOM 678 O O . LEU A 1 83 ? 8.290 -24.717 -30.463 1.00 67.44 83 LEU A O 1
ATOM 682 N N . ARG A 1 84 ? 7.560 -25.349 -28.432 1.00 64.81 84 ARG A N 1
ATOM 683 C CA . ARG A 1 84 ? 7.762 -26.795 -28.632 1.00 64.81 84 ARG A CA 1
ATOM 684 C C . ARG A 1 84 ? 6.638 -27.463 -29.412 1.00 64.81 84 ARG A C 1
ATOM 686 O O . ARG A 1 84 ? 6.913 -28.455 -30.080 1.00 64.81 84 ARG A O 1
ATOM 693 N N . ARG A 1 85 ? 5.415 -26.931 -29.360 1.00 61.06 85 ARG A N 1
ATOM 694 C CA . ARG A 1 85 ? 4.254 -27.481 -30.072 1.00 61.06 85 ARG A CA 1
ATOM 695 C C . ARG A 1 85 ? 4.569 -27.682 -31.568 1.00 61.06 85 ARG A C 1
ATOM 697 O O . ARG A 1 85 ? 5.258 -26.878 -32.198 1.00 61.06 85 ARG A O 1
ATOM 704 N N . GLU A 1 86 ? 4.128 -28.819 -32.104 1.00 52.16 86 GLU A N 1
ATOM 705 C CA . GLU A 1 86 ? 4.400 -29.236 -33.489 1.00 52.16 86 GLU A CA 1
ATOM 706 C C . GLU A 1 86 ? 3.267 -28.863 -34.459 1.00 52.16 86 GLU A C 1
ATOM 708 O O . GLU A 1 86 ? 3.508 -28.744 -35.657 1.00 52.16 86 GLU A O 1
ATOM 713 N N . ALA A 1 87 ? 2.052 -28.629 -33.946 1.00 45.44 87 ALA A N 1
ATOM 714 C CA . ALA A 1 87 ? 0.862 -28.318 -34.734 1.00 45.44 87 ALA A CA 1
ATOM 715 C C . ALA A 1 87 ? 0.189 -27.007 -34.280 1.00 45.44 87 ALA A C 1
ATOM 717 O O . ALA A 1 87 ? -0.116 -26.828 -33.098 1.00 45.44 87 ALA A O 1
ATOM 718 N N . GLY A 1 88 ? -0.082 -26.116 -35.239 1.00 47.50 88 GLY A N 1
ATOM 719 C CA . GLY A 1 88 ? -0.725 -24.810 -35.043 1.00 47.50 88 GLY A CA 1
ATOM 720 C C . GLY A 1 88 ? 0.128 -23.638 -35.557 1.00 47.50 88 GLY A C 1
ATOM 721 O O . GLY A 1 88 ? 1.324 -23.804 -35.790 1.00 47.50 88 GLY A O 1
ATOM 722 N N . PRO A 1 89 ? -0.459 -22.446 -35.776 1.00 48.66 89 PRO A N 1
ATOM 723 C CA . PRO A 1 89 ? 0.311 -21.261 -36.138 1.00 48.66 89 PRO A CA 1
ATOM 724 C C . PRO A 1 89 ? 1.168 -20.796 -34.952 1.00 48.66 89 PRO A C 1
ATOM 726 O O . PRO A 1 89 ? 0.662 -20.549 -33.855 1.00 48.66 89 PRO A O 1
ATOM 729 N N . HIS A 1 90 ? 2.469 -20.647 -35.196 1.00 60.06 90 HIS A N 1
ATOM 730 C CA . HIS A 1 90 ? 3.435 -20.112 -34.242 1.00 60.06 90 HIS A CA 1
ATOM 731 C C . HIS A 1 90 ? 4.012 -18.814 -34.796 1.00 60.06 90 HIS A C 1
ATOM 733 O O . HIS A 1 90 ? 4.644 -18.824 -35.849 1.00 60.06 90 HIS A O 1
ATOM 739 N N . PHE A 1 91 ? 3.804 -17.702 -34.093 1.00 64.50 91 PHE A N 1
ATOM 740 C CA . PHE A 1 91 ? 4.416 -16.421 -34.427 1.00 64.50 91 PH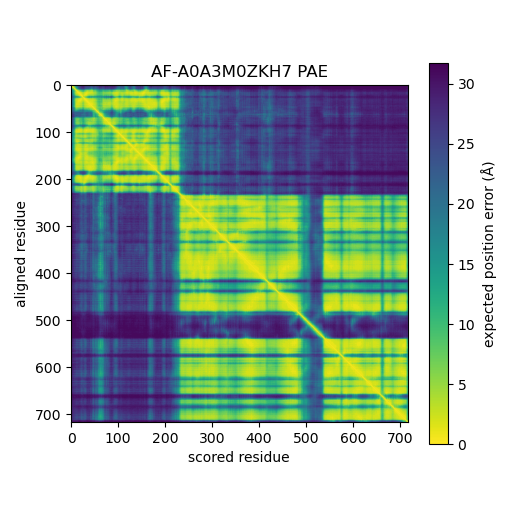E A CA 1
ATOM 741 C C . PHE A 1 91 ? 5.098 -15.850 -33.190 1.00 64.50 91 PHE A C 1
ATOM 743 O O . PHE A 1 91 ? 4.532 -15.833 -32.097 1.00 64.50 91 PHE A O 1
ATOM 750 N N . PHE A 1 92 ? 6.333 -15.395 -33.368 1.00 68.31 92 PHE A N 1
ATOM 751 C CA . PHE A 1 92 ? 7.159 -14.872 -32.294 1.00 68.31 92 PHE A CA 1
ATOM 752 C C . PHE A 1 92 ? 7.491 -13.417 -32.612 1.00 68.31 92 PHE A C 1
ATOM 754 O O . PHE A 1 92 ? 8.240 -13.142 -33.547 1.00 68.31 92 PHE A O 1
ATOM 761 N N . ASN A 1 93 ? 6.884 -12.488 -31.868 1.00 75.06 93 ASN A N 1
ATOM 762 C CA . ASN A 1 93 ? 7.093 -11.058 -32.088 1.00 75.06 93 ASN A CA 1
ATOM 763 C C . ASN A 1 93 ? 8.562 -10.666 -31.820 1.00 75.06 93 ASN A C 1
ATOM 765 O O . ASN A 1 93 ? 9.275 -11.394 -31.117 1.00 75.06 93 ASN A O 1
ATOM 769 N N . SER A 1 94 ? 9.005 -9.521 -32.341 1.00 86.25 94 SER A N 1
ATOM 770 C CA . SER A 1 94 ? 10.406 -9.098 -32.292 1.00 86.25 94 SER A CA 1
ATOM 771 C C . SER A 1 94 ? 10.938 -8.909 -30.873 1.00 86.25 94 SER A C 1
ATOM 773 O O . SER A 1 94 ? 10.201 -8.486 -29.980 1.00 86.25 94 SER A O 1
ATOM 775 N N . LEU A 1 95 ? 12.221 -9.209 -30.668 1.00 90.06 95 LEU A N 1
ATOM 776 C CA . LEU A 1 95 ? 12.948 -8.813 -29.457 1.00 90.06 95 LEU A CA 1
ATOM 777 C C . LEU A 1 95 ? 13.503 -7.403 -29.636 1.00 90.06 95 LEU A C 1
ATOM 779 O O . LEU A 1 95 ? 14.011 -7.102 -30.714 1.00 90.06 95 LEU A O 1
ATOM 783 N N . THR A 1 96 ? 13.474 -6.586 -28.587 1.00 89.88 96 THR A N 1
ATOM 784 C CA . THR A 1 96 ? 14.143 -5.279 -28.592 1.00 89.88 96 THR A CA 1
ATOM 785 C C . THR A 1 96 ? 15.371 -5.363 -27.703 1.00 89.88 96 THR A C 1
ATOM 787 O O . THR A 1 96 ? 15.278 -5.706 -26.523 1.00 89.88 96 THR A O 1
ATOM 790 N N . ILE A 1 97 ? 16.530 -5.083 -28.285 1.00 91.31 97 ILE A N 1
ATOM 791 C CA . ILE A 1 97 ? 17.845 -5.262 -27.682 1.00 91.31 97 ILE A CA 1
ATOM 792 C C . ILE A 1 97 ? 18.582 -3.929 -27.725 1.00 91.31 97 ILE A C 1
ATOM 794 O O . ILE A 1 97 ? 18.702 -3.338 -28.792 1.00 91.31 97 ILE A O 1
ATOM 798 N N . ALA A 1 98 ? 19.139 -3.484 -26.606 1.00 89.81 98 ALA A N 1
ATOM 799 C CA . ALA A 1 98 ? 20.101 -2.388 -26.591 1.00 89.81 98 ALA A CA 1
ATOM 800 C C . ALA A 1 98 ? 21.518 -2.954 -26.723 1.00 89.81 98 ALA A C 1
ATOM 802 O O . ALA A 1 98 ? 21.897 -3.848 -25.964 1.00 89.81 98 ALA A O 1
ATOM 803 N N . LEU A 1 99 ? 22.305 -2.448 -27.676 1.00 91.81 99 LEU A N 1
ATOM 804 C CA . LEU A 1 99 ? 23.742 -2.711 -27.710 1.00 91.81 99 LEU A CA 1
ATOM 805 C C . LEU A 1 99 ? 24.424 -1.717 -26.766 1.00 91.81 99 LEU A C 1
ATOM 807 O O . LEU A 1 99 ? 24.492 -0.523 -27.047 1.00 91.81 99 LEU A O 1
ATOM 811 N N . VAL A 1 100 ? 24.869 -2.219 -25.617 1.00 88.81 100 VAL A N 1
ATOM 812 C CA . VAL A 1 100 ? 25.439 -1.413 -24.534 1.00 88.81 100 VAL A CA 1
ATOM 813 C C . VAL A 1 100 ? 26.957 -1.601 -24.524 1.00 88.81 100 VAL A C 1
ATOM 815 O O . VAL A 1 100 ? 27.411 -2.715 -24.232 1.00 88.81 100 VAL A O 1
ATOM 818 N N . PRO A 1 101 ? 27.752 -0.564 -24.849 1.00 89.25 101 PRO A N 1
ATOM 819 C CA . PRO A 1 101 ? 29.195 -0.653 -24.804 1.00 89.25 101 PRO A CA 1
ATOM 820 C C . PRO A 1 101 ? 29.711 -0.577 -23.367 1.00 89.25 101 PRO A C 1
ATOM 822 O O . PRO A 1 101 ? 29.152 0.104 -22.501 1.00 89.25 101 PRO A O 1
ATOM 825 N N . PHE A 1 102 ? 30.798 -1.295 -23.108 1.00 84.88 102 PHE A N 1
ATOM 826 C CA . PHE A 1 102 ? 31.417 -1.358 -21.792 1.00 84.88 102 PHE A CA 1
ATOM 827 C C . PHE A 1 102 ? 32.941 -1.424 -21.884 1.00 84.88 102 PHE A C 1
ATOM 829 O O . PHE A 1 102 ? 33.506 -1.896 -22.869 1.00 84.88 102 PHE A O 1
ATOM 836 N N . ASP A 1 103 ? 33.590 -0.960 -20.821 1.00 82.38 103 ASP A N 1
ATOM 837 C CA . ASP A 1 103 ? 35.033 -1.038 -20.617 1.00 82.38 103 ASP A CA 1
ATOM 838 C C . ASP A 1 103 ? 35.305 -1.584 -19.206 1.00 82.38 103 ASP A C 1
ATOM 840 O O . ASP A 1 103 ? 34.955 -0.961 -18.193 1.00 82.38 103 ASP A O 1
ATOM 844 N N . GLY A 1 104 ? 35.846 -2.803 -19.137 1.00 78.12 104 GLY A N 1
ATOM 845 C CA . GLY A 1 104 ? 35.919 -3.584 -17.900 1.00 78.12 104 GLY A CA 1
ATOM 846 C C . GLY A 1 104 ? 34.528 -3.836 -17.303 1.00 78.12 104 GLY A C 1
ATOM 847 O O . GLY A 1 104 ? 33.680 -4.453 -17.937 1.00 78.12 104 GLY A O 1
ATOM 848 N N . ASP A 1 105 ? 34.287 -3.323 -16.093 1.00 68.88 105 ASP A N 1
ATOM 849 C CA . ASP A 1 105 ? 33.002 -3.438 -15.379 1.00 68.88 105 ASP A CA 1
ATOM 850 C C . ASP A 1 105 ? 32.103 -2.193 -15.523 1.00 68.88 105 ASP A C 1
ATOM 852 O O . ASP A 1 105 ? 31.102 -2.067 -14.814 1.00 68.88 105 ASP A O 1
ATOM 856 N N . ARG A 1 106 ? 32.463 -1.212 -16.365 1.00 73.56 106 ARG A N 1
ATOM 857 C CA . ARG A 1 106 ? 31.729 0.061 -16.456 1.00 73.56 106 ARG A CA 1
ATOM 858 C C . ARG A 1 106 ? 31.081 0.256 -17.823 1.00 73.56 106 ARG A C 1
ATOM 860 O O . ARG A 1 106 ? 31.749 0.172 -18.849 1.00 73.56 106 ARG A O 1
ATOM 867 N N . ILE A 1 107 ? 29.799 0.618 -17.809 1.00 79.62 107 ILE A N 1
ATOM 868 C CA . ILE A 1 107 ? 29.061 1.072 -18.995 1.00 79.62 107 ILE A CA 1
ATOM 869 C C . ILE A 1 107 ? 29.663 2.396 -19.492 1.00 79.62 107 ILE A C 1
ATOM 871 O O . ILE A 1 107 ? 30.082 3.242 -18.689 1.00 79.62 107 ILE A O 1
ATOM 875 N N . ARG A 1 108 ? 29.727 2.555 -20.813 1.00 82.75 108 ARG A N 1
ATOM 876 C CA . ARG A 1 108 ? 30.248 3.737 -21.511 1.00 82.75 108 ARG A CA 1
ATOM 877 C C . ARG A 1 108 ? 29.272 4.186 -22.588 1.00 82.75 108 ARG A C 1
ATOM 879 O O . ARG A 1 108 ? 28.454 3.389 -23.040 1.00 82.75 108 ARG A O 1
ATOM 886 N N . ALA A 1 109 ? 29.364 5.446 -22.989 1.00 84.88 109 ALA A N 1
ATOM 887 C CA . ALA A 1 109 ? 28.706 5.936 -24.190 1.00 84.88 109 ALA A CA 1
ATOM 888 C C . ALA A 1 109 ? 29.539 5.583 -25.438 1.00 84.88 109 ALA A C 1
ATOM 890 O O . ALA A 1 109 ? 30.734 5.293 -25.354 1.00 84.88 109 ALA A O 1
ATOM 891 N N . TYR A 1 110 ? 28.909 5.586 -26.614 1.00 85.94 110 TYR A N 1
ATOM 892 C CA . TYR A 1 110 ? 29.586 5.264 -27.879 1.00 85.94 110 TYR A CA 1
ATOM 893 C C . TYR A 1 110 ? 30.644 6.304 -28.293 1.00 85.94 110 TYR A C 1
ATOM 895 O O . TYR A 1 110 ? 31.564 5.980 -29.047 1.00 85.94 110 TYR A O 1
ATOM 903 N N . ASP A 1 111 ? 30.501 7.540 -27.822 1.00 83.50 111 ASP A N 1
ATOM 904 C CA . ASP A 1 111 ? 31.374 8.688 -28.068 1.00 83.50 111 ASP A CA 1
ATOM 905 C C . ASP A 1 111 ? 32.435 8.903 -26.974 1.00 83.50 111 ASP A C 1
ATOM 907 O O . ASP A 1 111 ? 33.281 9.790 -27.113 1.00 83.50 111 ASP A O 1
ATOM 911 N N . ASP A 1 112 ? 32.456 8.063 -25.932 1.00 82.56 112 ASP A N 1
ATOM 912 C CA . ASP A 1 112 ? 33.512 8.091 -24.920 1.00 82.56 112 ASP A CA 1
ATOM 913 C C . ASP A 1 112 ? 34.890 7.777 -25.548 1.00 82.56 112 ASP A C 1
ATOM 915 O O . ASP A 1 112 ? 34.987 6.920 -26.439 1.00 82.56 112 ASP A O 1
ATOM 919 N N . PRO A 1 113 ? 35.985 8.410 -25.070 1.00 81.12 113 PRO A N 1
ATOM 920 C CA . PRO A 1 113 ? 37.340 8.230 -25.598 1.00 81.12 113 PRO A CA 1
ATOM 921 C C . PRO A 1 113 ? 37.962 6.904 -25.121 1.00 81.12 113 PRO A C 1
ATOM 923 O O . PRO A 1 113 ? 38.917 6.885 -24.345 1.00 81.12 113 PRO A O 1
ATOM 926 N N . VAL A 1 114 ? 37.390 5.788 -25.569 1.00 84.62 114 VAL A N 1
ATOM 927 C CA . VAL A 1 114 ? 37.824 4.412 -25.289 1.00 84.62 114 VAL A CA 1
ATOM 928 C C . VAL A 1 114 ? 38.382 3.786 -26.569 1.00 84.62 114 VAL A C 1
ATOM 930 O O . VAL A 1 114 ? 37.903 4.065 -27.671 1.00 84.62 114 VAL A O 1
ATOM 933 N N . ASP A 1 115 ? 39.375 2.905 -26.432 1.00 85.44 115 ASP A N 1
ATOM 934 C CA . ASP A 1 115 ? 39.945 2.135 -27.544 1.00 85.44 115 ASP A CA 1
ATOM 935 C C . ASP A 1 115 ? 38.969 1.038 -28.012 1.00 85.44 115 ASP A C 1
ATOM 937 O O . ASP A 1 115 ? 39.094 -0.155 -27.710 1.00 85.44 115 ASP A O 1
ATOM 941 N N . TRP A 1 116 ? 37.944 1.454 -28.753 1.00 88.25 116 TRP A N 1
ATOM 942 C CA . TRP A 1 116 ? 36.959 0.552 -29.333 1.00 88.25 116 TRP A CA 1
ATOM 943 C C . TRP A 1 116 ? 37.554 -0.278 -30.474 1.00 88.25 116 TRP A C 1
ATOM 945 O O . TRP A 1 116 ? 38.134 0.248 -31.425 1.00 88.25 116 TRP A O 1
ATOM 955 N N . VAL A 1 117 ? 37.345 -1.594 -30.423 1.00 89.25 117 VAL A N 1
ATOM 956 C CA . VAL A 1 117 ? 37.796 -2.542 -31.444 1.00 89.25 117 VAL A CA 1
ATOM 957 C C . VAL A 1 117 ? 36.581 -3.130 -32.147 1.00 89.25 117 VAL A C 1
ATOM 959 O O . VAL A 1 117 ? 35.920 -4.029 -31.629 1.00 89.25 117 VAL A O 1
ATOM 962 N N . ALA A 1 118 ? 36.298 -2.652 -33.359 1.00 88.19 118 ALA A N 1
ATOM 963 C CA . ALA A 1 118 ? 35.227 -3.206 -34.182 1.00 88.19 118 ALA A CA 1
ATOM 964 C C . ALA A 1 118 ? 35.732 -4.392 -35.034 1.00 88.19 118 ALA A C 1
ATOM 966 O O . ALA A 1 118 ? 36.772 -4.265 -35.702 1.00 88.19 118 ALA A O 1
ATOM 967 N N . PRO A 1 119 ? 35.017 -5.533 -35.051 1.00 90.56 119 PRO A N 1
ATOM 968 C CA . PRO A 1 119 ? 35.428 -6.719 -35.799 1.00 90.56 119 PRO A CA 1
ATOM 969 C C . PRO A 1 119 ? 35.324 -6.499 -37.315 1.00 90.56 119 PRO A C 1
ATOM 971 O O . PRO A 1 119 ? 34.656 -5.577 -37.782 1.00 90.56 119 PRO A O 1
ATOM 974 N N . ARG A 1 120 ? 36.007 -7.337 -38.105 1.00 87.75 120 ARG A N 1
ATOM 975 C CA . ARG A 1 120 ? 35.873 -7.342 -39.572 1.00 87.75 120 ARG A CA 1
ATOM 976 C C . ARG A 1 120 ? 34.585 -8.063 -39.990 1.00 87.75 120 ARG A C 1
ATOM 978 O O . ARG A 1 120 ? 34.215 -9.064 -39.381 1.00 87.75 120 ARG A O 1
ATOM 985 N N . LEU A 1 121 ? 33.929 -7.535 -41.023 1.00 87.94 121 LEU A N 1
ATOM 986 C CA . LEU A 1 121 ? 32.843 -8.214 -41.734 1.00 87.94 121 LEU A CA 1
ATOM 987 C C . LEU A 1 121 ? 33.447 -9.271 -42.668 1.00 87.94 121 LEU A C 1
ATOM 989 O O . LEU A 1 121 ? 34.524 -9.034 -43.222 1.00 87.94 121 LEU A O 1
ATOM 993 N N . ASP A 1 122 ? 32.777 -10.413 -42.841 1.00 85.75 122 ASP A N 1
ATOM 994 C CA . ASP A 1 122 ? 33.307 -11.513 -43.662 1.00 85.75 122 ASP A CA 1
ATOM 995 C C . ASP A 1 122 ? 33.156 -11.246 -45.165 1.00 85.75 122 ASP A C 1
ATOM 997 O O . ASP A 1 122 ? 33.956 -11.715 -45.976 1.00 85.75 122 ASP A O 1
ATOM 1001 N N . HIS A 1 123 ? 32.148 -10.466 -45.552 1.00 81.00 123 HIS A N 1
ATOM 1002 C CA . HIS A 1 123 ? 31.971 -10.019 -46.927 1.00 81.00 123 HIS A CA 1
ATOM 1003 C C . HIS A 1 123 ? 32.800 -8.749 -47.193 1.00 81.00 123 HIS A C 1
ATOM 1005 O O . HIS A 1 123 ? 33.096 -7.980 -46.284 1.00 81.00 123 HIS A O 1
ATOM 1011 N N . SER A 1 124 ? 33.199 -8.509 -48.444 1.00 76.38 124 SER A N 1
ATOM 1012 C CA . SER A 1 124 ? 34.091 -7.389 -48.796 1.00 76.38 124 SER A CA 1
ATOM 1013 C C . SER A 1 124 ? 33.491 -6.380 -49.779 1.00 76.38 124 SER A C 1
ATOM 1015 O O . SER A 1 124 ? 33.927 -5.229 -49.799 1.00 76.38 124 SER A O 1
ATOM 1017 N N . ASN A 1 125 ? 32.461 -6.753 -50.547 1.00 84.62 125 ASN A N 1
ATOM 1018 C CA . ASN A 1 125 ? 31.864 -5.889 -51.577 1.00 84.62 125 ASN A CA 1
ATOM 1019 C C . ASN A 1 125 ? 30.770 -4.967 -51.011 1.00 84.62 125 ASN A C 1
ATOM 1021 O O . ASN A 1 125 ? 29.612 -5.055 -51.415 1.00 84.62 125 ASN A O 1
ATOM 1025 N N . TYR A 1 126 ? 31.119 -4.103 -50.061 1.00 89.44 126 TYR A N 1
ATOM 1026 C CA . TYR A 1 126 ? 30.224 -3.045 -49.578 1.00 89.44 126 TYR A CA 1
ATOM 1027 C C . TYR A 1 126 ? 30.488 -1.738 -50.320 1.00 89.44 126 TYR A C 1
ATOM 1029 O O . TYR A 1 126 ? 31.638 -1.404 -50.597 1.00 89.44 126 TYR A O 1
ATOM 1037 N N . SER A 1 127 ? 29.434 -0.966 -50.576 1.00 90.75 127 SER A N 1
ATOM 1038 C CA . SER A 1 127 ? 29.569 0.384 -51.127 1.00 90.75 127 SER A CA 1
ATOM 1039 C C . SER A 1 127 ? 30.216 1.317 -50.102 1.00 90.75 127 SER A C 1
ATOM 1041 O O . SER A 1 127 ? 31.160 2.037 -50.418 1.00 90.75 127 SER A O 1
ATOM 1043 N N . LYS A 1 128 ? 29.768 1.257 -48.845 1.00 91.50 128 LYS A N 1
ATOM 1044 C CA . LYS A 1 128 ? 30.327 2.048 -47.743 1.00 91.50 128 LYS A CA 1
ATOM 1045 C C . LYS A 1 128 ? 30.512 1.168 -46.516 1.00 91.50 128 LYS A C 1
ATOM 1047 O O . LYS A 1 128 ? 29.647 0.359 -46.204 1.00 91.50 128 LYS A O 1
ATOM 1052 N N . GLN A 1 129 ? 31.616 1.339 -45.797 1.00 92.44 129 GLN A N 1
ATOM 1053 C CA . GLN A 1 129 ? 31.802 0.745 -44.472 1.00 92.44 129 GLN A CA 1
ATOM 1054 C C . GLN A 1 129 ? 31.927 1.860 -43.439 1.00 92.44 129 GLN A C 1
ATOM 1056 O O . GLN A 1 129 ? 32.615 2.852 -43.674 1.00 92.44 129 GLN A O 1
ATOM 1061 N N . ALA A 1 130 ? 31.266 1.695 -42.299 1.00 91.50 130 ALA A N 1
ATOM 1062 C CA . ALA A 1 130 ? 31.339 2.615 -41.174 1.00 91.50 130 ALA A CA 1
ATOM 1063 C C . ALA A 1 130 ? 31.523 1.843 -39.864 1.00 91.50 130 ALA A C 1
ATOM 1065 O O . ALA A 1 130 ? 31.164 0.669 -39.751 1.00 91.50 130 ALA A O 1
ATOM 1066 N N . THR A 1 131 ? 32.119 2.505 -38.877 1.00 91.50 131 THR A N 1
ATOM 1067 C CA . THR A 1 131 ? 32.351 1.948 -37.542 1.00 91.50 131 THR A CA 1
ATOM 1068 C C . THR A 1 131 ? 31.755 2.886 -36.499 1.00 91.50 131 THR A C 1
ATOM 1070 O O . THR A 1 131 ? 32.029 4.087 -36.518 1.00 91.50 131 THR A O 1
ATOM 1073 N N . PHE A 1 132 ? 30.961 2.317 -35.597 1.00 91.19 132 PHE A N 1
ATOM 1074 C CA . PHE A 1 132 ? 30.251 2.999 -34.519 1.00 91.19 132 PHE A CA 1
ATOM 1075 C C . PHE A 1 132 ? 30.688 2.366 -33.196 1.00 91.19 132 PHE A C 1
ATOM 1077 O O . PHE A 1 132 ? 30.138 1.356 -32.751 1.00 91.19 132 PHE A O 1
ATOM 1084 N N . GLY A 1 133 ? 31.787 2.883 -32.643 1.00 88.81 133 GLY A N 1
ATOM 1085 C CA . GLY A 1 133 ? 32.471 2.283 -31.498 1.00 88.81 133 GLY A CA 1
ATOM 1086 C C . GLY A 1 133 ? 32.848 0.813 -31.776 1.00 88.81 133 GLY A C 1
ATOM 1087 O O . GLY A 1 133 ? 33.529 0.550 -32.769 1.00 88.81 133 GLY A O 1
ATOM 1088 N N . PRO A 1 134 ? 32.409 -0.159 -30.956 1.00 91.81 134 PRO A N 1
ATOM 1089 C CA . PRO A 1 134 ? 32.681 -1.589 -31.156 1.00 91.81 134 PRO A CA 1
ATOM 1090 C C . PRO A 1 134 ? 31.807 -2.284 -32.224 1.00 91.81 134 PRO A C 1
ATOM 1092 O O . PRO A 1 134 ? 31.882 -3.509 -32.374 1.00 91.81 134 PRO A O 1
ATOM 1095 N N . VAL A 1 135 ? 30.970 -1.540 -32.959 1.00 93.31 135 VAL A N 1
ATOM 1096 C CA . VAL A 1 135 ? 30.086 -2.054 -34.023 1.00 93.31 135 VAL A CA 1
ATOM 1097 C C . VAL A 1 135 ? 30.637 -1.683 -35.399 1.00 93.31 135 VAL A C 1
ATOM 1099 O O . VAL A 1 135 ? 30.992 -0.529 -35.642 1.00 93.31 135 VAL A O 1
ATOM 1102 N N . ARG A 1 136 ? 30.666 -2.637 -36.333 1.00 94.62 136 ARG A N 1
ATOM 1103 C CA . ARG A 1 136 ? 30.981 -2.395 -37.747 1.00 94.62 136 ARG A CA 1
ATOM 1104 C C . ARG A 1 136 ? 29.755 -2.631 -38.617 1.00 94.62 136 ARG A C 1
ATOM 1106 O O . ARG A 1 136 ? 29.105 -3.662 -38.485 1.00 94.62 136 ARG A O 1
ATOM 1113 N N . CYS A 1 137 ? 29.498 -1.707 -39.542 1.00 93.81 137 CYS A N 1
ATOM 1114 C CA . CYS A 1 137 ? 28.415 -1.795 -40.519 1.00 93.81 137 CYS A CA 1
ATOM 1115 C C . CYS A 1 137 ? 28.961 -1.644 -41.945 1.00 93.81 137 CYS A C 1
ATOM 1117 O O . CYS A 1 137 ? 29.707 -0.707 -42.236 1.00 93.81 137 CYS A O 1
ATOM 1119 N N . GLY A 1 138 ? 28.562 -2.540 -42.842 1.00 93.69 138 GLY A N 1
ATOM 1120 C CA . GLY A 1 138 ? 28.808 -2.472 -44.277 1.00 93.69 138 GLY A CA 1
ATOM 1121 C C . GLY A 1 138 ? 27.491 -2.259 -45.012 1.00 93.69 138 GLY A C 1
ATOM 1122 O O . GLY A 1 138 ? 26.571 -3.053 -44.871 1.00 93.69 138 GLY A O 1
ATOM 1123 N N . TYR A 1 139 ? 27.389 -1.187 -45.786 1.00 94.00 139 TYR A N 1
ATOM 1124 C CA . TYR A 1 139 ? 26.175 -0.765 -46.477 1.00 94.00 139 TYR A CA 1
ATOM 1125 C C . TYR A 1 139 ? 26.243 -1.119 -47.959 1.00 94.00 139 TYR A C 1
ATOM 1127 O O . TYR A 1 139 ? 27.286 -0.970 -48.607 1.00 94.00 139 TYR A O 1
ATOM 1135 N N . TRP A 1 140 ? 25.111 -1.549 -48.516 1.00 93.00 140 TRP A N 1
ATOM 1136 C CA . TRP A 1 140 ? 25.005 -1.849 -49.946 1.00 93.00 140 TRP A CA 1
ATOM 1137 C C . TRP A 1 140 ? 24.879 -0.586 -50.803 1.00 93.00 140 TRP A C 1
ATOM 1139 O O . TRP A 1 140 ? 25.292 -0.595 -51.961 1.00 93.00 140 TRP A O 1
ATOM 1149 N N . GLY A 1 141 ? 24.370 0.513 -50.241 1.00 90.50 141 GLY A N 1
ATOM 1150 C CA . GLY A 1 141 ? 24.302 1.823 -50.889 1.00 90.50 141 GLY A CA 1
ATOM 1151 C C . GLY A 1 141 ? 25.386 2.792 -50.410 1.00 90.50 141 GLY A C 1
ATOM 1152 O O . GLY A 1 141 ? 25.946 2.639 -49.325 1.00 90.50 141 GLY A O 1
ATOM 1153 N N . GLN A 1 142 ? 25.670 3.805 -51.229 1.00 90.50 142 GLN A N 1
ATOM 1154 C CA . GLN A 1 142 ? 26.399 5.001 -50.795 1.00 90.50 142 GLN A CA 1
ATOM 1155 C C . GLN A 1 142 ? 25.444 5.957 -50.079 1.00 90.50 142 GLN A C 1
ATOM 1157 O O . GLN A 1 142 ? 24.274 6.049 -50.449 1.00 90.50 142 GLN A O 1
ATOM 1162 N N . TRP A 1 143 ? 25.946 6.673 -49.080 1.00 93.00 143 TRP A N 1
ATOM 1163 C CA . TRP A 1 143 ? 25.189 7.670 -48.322 1.00 93.00 143 TRP A CA 1
ATOM 1164 C C . TRP A 1 143 ? 26.145 8.654 -47.645 1.00 93.00 143 TRP A C 1
ATOM 1166 O O . TRP A 1 143 ? 27.286 8.285 -47.365 1.00 93.00 143 TRP A O 1
ATOM 1176 N N . GLU A 1 144 ? 25.681 9.864 -47.340 1.00 88.12 144 GLU A N 1
ATOM 1177 C CA . GLU A 1 144 ? 26.418 10.852 -46.533 1.00 88.12 144 GLU A CA 1
ATOM 1178 C C . GLU A 1 144 ? 25.725 11.083 -45.186 1.00 88.12 144 GLU A C 1
ATOM 1180 O O . GLU A 1 144 ? 26.393 11.116 -44.153 1.00 88.12 144 GLU A O 1
ATOM 1185 N N . ASP A 1 145 ? 24.389 11.103 -45.179 1.00 85.81 145 ASP A N 1
ATOM 1186 C CA . ASP A 1 145 ? 23.555 11.150 -43.977 1.00 85.81 145 ASP A CA 1
ATOM 1187 C C . ASP A 1 145 ? 22.933 9.761 -43.705 1.00 85.81 145 ASP A C 1
ATOM 1189 O O . ASP A 1 145 ? 22.475 9.098 -44.642 1.00 85.81 145 ASP A O 1
ATOM 1193 N N . PRO A 1 146 ? 22.883 9.274 -42.449 1.00 82.81 146 PRO A N 1
ATOM 1194 C CA . PRO A 1 146 ? 22.231 8.001 -42.113 1.00 82.81 146 PRO A CA 1
ATOM 1195 C C . PRO A 1 146 ? 20.735 7.940 -42.491 1.00 82.81 146 PRO A C 1
ATOM 1197 O O . PRO A 1 146 ? 20.154 6.857 -42.530 1.00 82.81 146 PRO A O 1
ATOM 1200 N N . ARG A 1 147 ? 20.090 9.071 -42.797 1.00 82.56 147 ARG A N 1
ATOM 1201 C CA . ARG A 1 147 ? 18.702 9.151 -43.287 1.00 82.56 147 ARG A CA 1
ATOM 1202 C C . ARG A 1 147 ? 18.576 8.906 -44.791 1.00 82.56 147 ARG A C 1
ATOM 1204 O O . ARG A 1 147 ? 17.458 8.722 -45.283 1.00 82.56 147 ARG A O 1
ATOM 1211 N N . ASP A 1 148 ? 19.687 8.886 -45.521 1.00 87.88 148 ASP A N 1
ATOM 1212 C CA . ASP A 1 148 ? 19.682 8.650 -46.959 1.00 87.88 148 ASP A CA 1
ATOM 1213 C C . ASP A 1 148 ? 19.192 7.227 -47.289 1.00 87.88 148 ASP A C 1
ATOM 1215 O O . ASP A 1 148 ? 19.468 6.269 -46.556 1.00 87.88 148 ASP A O 1
ATOM 1219 N N . PRO A 1 149 ? 18.530 7.015 -48.444 1.00 86.00 149 PRO A N 1
ATOM 1220 C CA . PRO A 1 149 ? 18.082 5.686 -48.861 1.00 86.00 149 PRO A CA 1
ATOM 1221 C C . PRO A 1 149 ? 19.203 4.637 -48.919 1.00 86.00 149 PRO A C 1
ATOM 1223 O O . PRO A 1 149 ? 18.945 3.455 -48.690 1.00 86.00 149 PRO A O 1
ATOM 1226 N N . GLY A 1 150 ? 20.442 5.059 -49.196 1.00 87.94 150 GLY A N 1
ATOM 1227 C CA . GLY A 1 150 ? 21.609 4.179 -49.265 1.00 87.94 150 GLY A CA 1
ATOM 1228 C C . GLY A 1 150 ? 22.057 3.599 -47.920 1.00 87.94 150 GLY A C 1
ATOM 1229 O O . GLY A 1 150 ? 22.751 2.583 -47.914 1.00 87.94 150 GLY A O 1
ATOM 1230 N N . ALA A 1 151 ? 21.627 4.181 -46.794 1.00 88.88 151 ALA A N 1
ATOM 1231 C CA . ALA A 1 151 ? 21.927 3.692 -45.448 1.00 88.88 151 ALA A CA 1
ATOM 1232 C C . ALA A 1 151 ? 20.959 2.592 -44.966 1.00 88.88 151 ALA A C 1
ATOM 1234 O O . ALA A 1 151 ? 21.181 1.988 -43.920 1.00 88.88 151 ALA A O 1
ATOM 1235 N N . ARG A 1 152 ? 19.886 2.298 -45.717 1.00 90.81 152 ARG A N 1
ATOM 1236 C CA . ARG A 1 152 ? 18.801 1.411 -45.258 1.00 90.81 152 ARG A CA 1
ATOM 1237 C C . ARG A 1 152 ? 19.179 -0.061 -45.152 1.00 90.81 152 ARG A C 1
ATOM 1239 O O . ARG A 1 152 ? 18.604 -0.749 -44.321 1.00 90.81 152 ARG A O 1
ATOM 1246 N N . LEU A 1 153 ? 20.069 -0.564 -46.004 1.00 93.38 153 LEU A N 1
ATOM 1247 C CA . LEU A 1 153 ? 20.359 -1.997 -46.110 1.00 93.38 153 LEU A CA 1
ATOM 1248 C C . LEU A 1 153 ? 21.861 -2.262 -46.048 1.00 93.38 153 LEU A C 1
ATOM 1250 O O . LEU A 1 153 ? 22.656 -1.580 -46.704 1.00 93.38 153 LEU A O 1
ATOM 1254 N N . GLY A 1 154 ? 22.234 -3.296 -45.305 1.00 94.06 154 GLY A N 1
ATOM 1255 C CA . GLY A 1 154 ? 23.625 -3.682 -45.131 1.00 94.06 154 GLY A CA 1
ATOM 1256 C C . GLY A 1 154 ? 23.794 -4.892 -44.222 1.00 94.06 154 GLY A C 1
ATOM 1257 O O . GLY A 1 154 ? 22.831 -5.599 -43.935 1.00 94.06 154 GLY A O 1
ATOM 1258 N N . GLN A 1 155 ? 25.025 -5.101 -43.764 1.00 94.88 155 GLN A N 1
ATOM 1259 C CA . GLN A 1 155 ? 25.396 -6.088 -42.755 1.00 94.88 155 GLN A CA 1
ATOM 1260 C C . GLN A 1 155 ? 26.103 -5.433 -41.579 1.00 94.88 155 GLN A C 1
ATOM 1262 O O . GLN A 1 155 ? 26.917 -4.529 -41.769 1.00 94.88 155 GLN A O 1
ATOM 1267 N N . LEU A 1 156 ? 25.813 -5.900 -40.369 1.00 95.12 156 LEU A N 1
ATOM 1268 C CA . LEU A 1 156 ? 26.460 -5.423 -39.153 1.00 95.12 156 LEU A CA 1
ATOM 1269 C C . LEU A 1 156 ? 27.027 -6.573 -38.326 1.00 95.12 156 LEU A C 1
ATOM 1271 O O . LEU A 1 156 ? 26.465 -7.669 -38.285 1.00 95.12 156 LEU A O 1
ATOM 1275 N N . CYS A 1 157 ? 28.120 -6.291 -37.629 1.00 94.00 157 CYS A N 1
ATOM 1276 C CA . CYS A 1 157 ? 28.718 -7.169 -36.635 1.00 94.00 157 CYS A CA 1
ATOM 1277 C C . CYS A 1 157 ? 29.277 -6.350 -35.467 1.00 94.00 157 CYS A C 1
ATOM 1279 O O . CYS A 1 157 ? 29.585 -5.165 -35.606 1.00 94.00 157 CYS A O 1
ATOM 1281 N N . TRP A 1 158 ? 29.401 -6.965 -34.291 1.00 94.44 158 TRP A N 1
ATOM 1282 C CA . TRP A 1 158 ? 29.919 -6.286 -33.102 1.00 94.44 158 TRP A CA 1
ATOM 1283 C C . TRP A 1 158 ? 30.849 -7.166 -32.275 1.00 94.44 158 TRP A C 1
ATOM 1285 O O . TRP A 1 158 ? 30.811 -8.401 -32.357 1.00 94.44 158 TRP A O 1
ATOM 1295 N N . ASN A 1 159 ? 31.704 -6.505 -31.494 1.00 92.81 159 ASN A N 1
ATOM 1296 C CA . ASN A 1 159 ? 32.638 -7.143 -30.575 1.00 92.81 159 ASN A CA 1
ATOM 1297 C C . ASN A 1 159 ? 31.921 -7.580 -29.286 1.00 92.81 159 ASN A C 1
ATOM 1299 O O . ASN A 1 159 ? 31.485 -6.731 -28.509 1.00 92.81 159 ASN A O 1
ATOM 1303 N N . LYS A 1 160 ? 31.826 -8.891 -29.029 1.00 87.81 160 LYS A N 1
ATOM 1304 C CA . LYS A 1 160 ? 31.195 -9.436 -27.811 1.00 87.81 160 LYS A CA 1
ATOM 1305 C C . LYS A 1 160 ? 31.960 -9.099 -26.525 1.00 87.81 160 LYS A C 1
ATOM 1307 O O . LYS A 1 160 ? 31.391 -9.195 -25.447 1.00 87.81 160 LYS A O 1
ATOM 1312 N N . GLU A 1 161 ? 33.232 -8.725 -26.627 1.00 86.75 161 GLU A N 1
ATOM 1313 C CA . GLU A 1 161 ? 34.072 -8.376 -25.472 1.00 86.75 161 GLU A CA 1
ATOM 1314 C C . GLU A 1 161 ? 33.942 -6.906 -25.060 1.00 86.75 161 GLU A C 1
ATOM 1316 O O . GLU A 1 161 ? 34.466 -6.526 -24.020 1.00 86.75 161 GLU A O 1
ATOM 1321 N N . GLN A 1 162 ? 33.268 -6.082 -25.869 1.00 89.19 162 GLN A N 1
ATOM 1322 C CA . GLN A 1 162 ? 33.072 -4.651 -25.609 1.00 89.19 162 GLN A CA 1
ATOM 1323 C C . GLN A 1 162 ? 31.603 -4.215 -25.720 1.00 89.19 162 GLN A C 1
ATOM 1325 O O . GLN A 1 162 ? 31.302 -3.050 -25.477 1.00 89.19 162 GLN A O 1
ATOM 1330 N N . ILE A 1 163 ? 30.685 -5.121 -26.093 1.00 89.25 163 ILE A N 1
ATOM 1331 C CA . ILE A 1 163 ? 29.236 -4.873 -26.166 1.00 89.25 163 ILE A CA 1
ATOM 1332 C C . ILE A 1 163 ? 28.450 -6.004 -25.519 1.00 89.25 163 ILE A C 1
ATOM 1334 O O . ILE A 1 163 ? 28.598 -7.170 -25.889 1.00 89.25 163 ILE A O 1
ATOM 1338 N N . TYR A 1 164 ? 27.517 -5.628 -24.647 1.00 87.06 164 TYR A N 1
ATOM 1339 C CA . TYR A 1 164 ? 26.414 -6.490 -24.240 1.00 87.06 164 TYR A CA 1
ATOM 1340 C C . TYR A 1 164 ? 25.176 -6.187 -25.084 1.00 87.06 164 TYR A C 1
ATOM 1342 O O . TYR A 1 164 ? 24.707 -5.053 -25.129 1.00 87.06 164 TYR A O 1
ATOM 1350 N N . GLY A 1 165 ? 24.628 -7.207 -25.750 1.00 88.62 165 GLY A N 1
ATOM 1351 C CA . GLY A 1 165 ? 23.324 -7.125 -26.408 1.00 88.62 165 GLY A CA 1
ATOM 1352 C C . GLY A 1 165 ? 22.212 -7.425 -25.410 1.00 88.62 165 GLY A C 1
ATOM 1353 O O . GLY A 1 165 ? 21.850 -8.584 -25.227 1.00 88.62 165 GLY A O 1
ATOM 1354 N N . VAL A 1 166 ? 21.693 -6.399 -24.746 1.00 86.88 166 VAL A N 1
ATOM 1355 C CA . VAL A 1 166 ? 20.797 -6.537 -23.592 1.00 86.88 166 VAL A CA 1
ATOM 1356 C C . VAL A 1 166 ? 19.337 -6.507 -24.018 1.00 86.88 166 VAL A C 1
ATOM 1358 O O . VAL A 1 166 ? 18.903 -5.550 -24.653 1.00 86.88 166 VAL A O 1
ATOM 1361 N N . ALA A 1 167 ? 18.549 -7.512 -23.630 1.00 86.12 167 ALA A N 1
ATOM 1362 C CA . ALA A 1 167 ? 17.112 -7.516 -23.902 1.00 86.12 167 ALA A CA 1
ATOM 1363 C C . ALA A 1 167 ? 16.347 -6.498 -23.047 1.00 86.12 167 ALA A C 1
ATOM 1365 O O . ALA A 1 167 ? 16.181 -6.693 -21.844 1.00 86.12 167 ALA A O 1
ATOM 1366 N N . ILE A 1 168 ? 15.839 -5.443 -23.684 1.00 78.06 168 ILE A N 1
ATOM 1367 C CA . ILE A 1 168 ? 15.078 -4.376 -23.017 1.00 78.06 168 ILE A CA 1
ATOM 1368 C C . ILE A 1 168 ? 13.568 -4.634 -23.067 1.00 78.06 168 ILE A C 1
ATOM 1370 O O . ILE A 1 168 ? 12.876 -4.367 -22.091 1.00 78.06 168 ILE A O 1
ATOM 1374 N N . ASP A 1 169 ? 13.094 -5.263 -24.150 1.00 79.50 169 ASP A N 1
ATOM 1375 C CA . ASP A 1 169 ? 11.771 -5.885 -24.260 1.00 79.50 169 ASP A CA 1
ATOM 1376 C C . ASP A 1 169 ? 11.915 -7.314 -24.810 1.00 79.50 169 ASP A C 1
ATOM 1378 O O . ASP A 1 169 ? 12.774 -7.627 -25.638 1.00 79.50 169 ASP A O 1
ATOM 1382 N N . GLY A 1 170 ? 11.054 -8.211 -24.333 1.00 79.69 170 GLY A N 1
ATOM 1383 C CA . GLY A 1 170 ? 11.079 -9.621 -24.697 1.00 79.69 170 GLY A CA 1
ATOM 1384 C C . GLY A 1 170 ? 12.043 -10.464 -23.863 1.00 79.69 170 GLY A C 1
ATOM 1385 O O . GLY A 1 170 ? 12.432 -11.541 -24.305 1.00 79.69 170 GLY A O 1
ATOM 1386 N N . GLN A 1 171 ? 12.380 -10.052 -22.639 1.00 79.38 171 GLN A N 1
ATOM 1387 C CA . GLN A 1 171 ? 13.254 -10.819 -21.735 1.00 79.38 171 GLN A CA 1
ATOM 1388 C C . GLN A 1 171 ? 12.763 -12.258 -21.498 1.00 79.38 171 GLN A C 1
ATOM 1390 O O . GLN A 1 171 ? 13.523 -13.202 -21.683 1.00 79.38 171 GLN A O 1
ATOM 1395 N N . HIS A 1 172 ? 11.469 -12.453 -21.212 1.00 77.62 172 HIS A N 1
ATOM 1396 C CA . HIS A 1 172 ? 10.844 -13.782 -21.093 1.00 77.62 172 HIS A CA 1
AT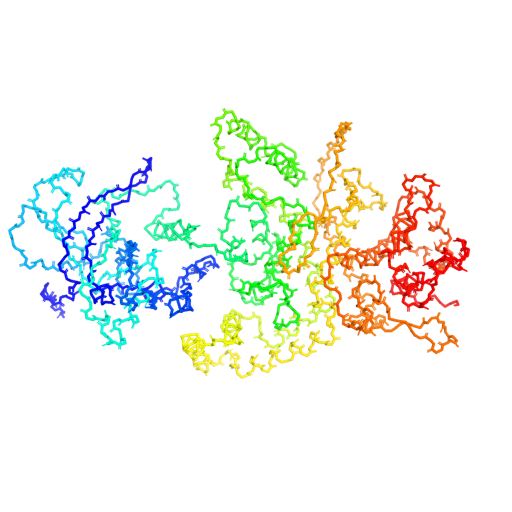OM 1397 C C . HIS A 1 172 ? 10.985 -14.621 -22.374 1.00 77.62 172 HIS A C 1
ATOM 1399 O O . HIS A 1 172 ? 11.154 -15.838 -22.341 1.00 77.62 172 HIS A O 1
ATOM 1405 N N . ARG A 1 173 ? 10.914 -13.962 -23.531 1.00 83.00 173 ARG A N 1
ATOM 1406 C CA . ARG A 1 173 ? 11.038 -14.603 -24.841 1.00 83.00 173 ARG A CA 1
ATOM 1407 C C . ARG A 1 173 ? 12.485 -15.032 -25.102 1.00 83.00 173 ARG A C 1
ATOM 1409 O O . ARG A 1 173 ? 12.706 -16.168 -25.511 1.00 83.00 173 ARG A O 1
ATOM 1416 N N . LEU A 1 174 ? 13.465 -14.175 -24.805 1.00 87.19 174 LEU A N 1
ATOM 1417 C CA . LEU A 1 174 ? 14.886 -14.522 -24.888 1.00 87.19 174 LEU A CA 1
ATOM 1418 C C . LEU A 1 174 ? 15.259 -15.632 -23.891 1.00 87.19 174 LEU A C 1
ATOM 1420 O O . LEU A 1 174 ? 15.991 -16.554 -24.243 1.00 87.19 174 LEU A O 1
ATOM 1424 N N . ALA A 1 175 ? 14.710 -15.585 -22.678 1.00 84.75 175 ALA A N 1
ATOM 1425 C CA . ALA A 1 175 ? 14.859 -16.624 -21.666 1.00 84.75 175 ALA A CA 1
ATOM 1426 C C . ALA A 1 175 ? 14.341 -17.987 -22.159 1.00 84.75 175 ALA A C 1
ATOM 1428 O O . ALA A 1 175 ? 15.062 -18.981 -22.074 1.00 84.75 175 ALA A O 1
ATOM 1429 N N . ALA A 1 176 ? 13.150 -18.021 -22.771 1.00 82.12 176 ALA A N 1
ATOM 1430 C CA . ALA A 1 176 ? 12.598 -19.228 -23.389 1.00 82.12 176 ALA A CA 1
ATOM 1431 C C . ALA A 1 176 ? 13.499 -19.780 -24.505 1.00 82.12 176 ALA A C 1
ATOM 1433 O O . ALA A 1 176 ? 13.706 -20.989 -24.591 1.00 82.12 176 ALA A O 1
ATOM 1434 N N . ILE A 1 177 ? 14.056 -18.900 -25.346 1.00 85.56 177 ILE A N 1
ATOM 1435 C CA . ILE A 1 177 ? 14.992 -19.277 -26.414 1.00 85.56 177 ILE A CA 1
ATOM 1436 C C . ILE A 1 177 ? 16.263 -19.897 -25.824 1.00 85.56 177 ILE A C 1
ATOM 1438 O O . ILE A 1 177 ? 16.676 -20.968 -26.265 1.00 85.56 177 ILE A O 1
ATOM 1442 N N . LYS A 1 178 ? 16.865 -19.269 -24.806 1.00 86.62 178 LYS A N 1
ATOM 1443 C CA . LYS A 1 178 ? 18.060 -19.792 -24.125 1.00 86.62 178 LYS A CA 1
ATOM 1444 C C . LYS A 1 178 ? 17.800 -21.159 -23.488 1.00 86.62 178 LYS A C 1
ATOM 1446 O O . LYS A 1 178 ? 18.635 -22.052 -23.620 1.00 86.62 178 LYS A O 1
ATOM 1451 N N . GLU A 1 179 ? 16.647 -21.341 -22.844 1.00 81.50 179 GLU A N 1
ATOM 1452 C CA . GLU A 1 179 ? 16.242 -22.627 -22.263 1.00 81.50 179 GLU A CA 1
ATOM 1453 C C . GLU A 1 179 ? 16.067 -23.703 -23.343 1.00 81.50 179 GLU A C 1
ATOM 1455 O O . GLU A 1 179 ? 16.608 -24.801 -23.239 1.00 81.50 179 GLU A O 1
ATOM 1460 N N . LEU A 1 180 ? 15.398 -23.362 -24.443 1.00 77.25 180 LEU A N 1
ATOM 1461 C CA . LEU A 1 180 ? 15.156 -24.278 -25.554 1.00 77.25 180 LEU A CA 1
ATOM 1462 C C . LEU A 1 180 ? 16.446 -24.692 -26.283 1.00 77.25 180 LEU A C 1
ATOM 1464 O O . LEU A 1 180 ? 16.565 -25.847 -26.692 1.00 77.25 180 LEU A O 1
ATOM 1468 N N . VAL A 1 181 ? 17.416 -23.782 -26.419 1.00 81.75 181 VAL A N 1
ATOM 1469 C CA . VAL A 1 181 ? 18.742 -24.083 -26.985 1.00 81.75 181 VAL A CA 1
ATOM 1470 C C . VAL A 1 181 ? 19.558 -24.969 -26.038 1.00 81.75 181 VAL A C 1
ATOM 1472 O O . VAL A 1 181 ? 20.191 -25.916 -26.509 1.00 81.75 181 VAL A O 1
ATOM 1475 N N . ARG A 1 182 ? 19.516 -24.709 -24.721 1.00 77.56 182 ARG A N 1
ATOM 1476 C CA . ARG A 1 182 ? 20.231 -25.490 -23.693 1.00 77.56 182 ARG A CA 1
ATOM 1477 C C . ARG A 1 182 ? 19.715 -26.929 -23.582 1.00 77.56 182 ARG A C 1
ATOM 1479 O O . ARG A 1 182 ? 20.527 -27.838 -23.451 1.00 77.56 182 ARG A O 1
ATOM 1486 N N . ASP A 1 183 ? 18.402 -27.135 -23.675 1.00 66.62 183 ASP A N 1
ATOM 1487 C CA . ASP A 1 183 ? 17.765 -28.452 -23.518 1.00 66.62 183 ASP A CA 1
ATOM 1488 C C . ASP A 1 183 ? 18.025 -29.421 -24.691 1.00 66.62 183 ASP A C 1
ATOM 1490 O O . ASP A 1 183 ? 17.668 -30.594 -24.609 1.00 66.62 183 ASP A O 1
ATOM 1494 N N . GLY A 1 184 ? 18.625 -28.964 -25.799 1.00 59.28 184 GLY A N 1
ATOM 1495 C CA . GLY A 1 184 ? 19.094 -29.832 -26.893 1.00 59.28 184 GLY A CA 1
ATOM 1496 C C . GLY A 1 184 ? 18.015 -30.627 -27.653 1.00 59.28 184 GLY A C 1
ATOM 1497 O O . GLY A 1 184 ? 18.356 -31.446 -28.501 1.00 59.28 184 GLY A O 1
ATOM 1498 N N . GLY A 1 185 ? 16.725 -30.408 -27.374 1.00 53.91 185 GLY A N 1
ATOM 1499 C CA . GLY A 1 185 ? 15.612 -31.151 -27.982 1.00 53.91 185 GLY A CA 1
ATOM 1500 C C . GLY A 1 185 ? 15.369 -30.834 -29.471 1.00 53.91 185 GLY A C 1
ATOM 1501 O O . GLY A 1 185 ? 15.942 -29.885 -30.003 1.00 53.91 185 GLY A O 1
ATOM 1502 N N . PRO A 1 186 ? 14.460 -31.551 -30.163 1.00 48.41 186 PRO A N 1
ATOM 1503 C CA . PRO A 1 186 ? 14.187 -31.379 -31.602 1.00 48.41 186 PRO A CA 1
ATOM 1504 C C . PRO A 1 186 ? 13.769 -29.949 -32.003 1.00 48.41 186 PRO A C 1
ATOM 1506 O O . PRO A 1 186 ? 13.992 -29.530 -33.138 1.00 48.41 186 PRO A O 1
ATOM 1509 N N . ALA A 1 187 ? 13.242 -29.152 -31.065 1.00 47.75 187 ALA A N 1
ATOM 1510 C CA . ALA A 1 187 ? 12.960 -27.731 -31.271 1.00 47.75 187 ALA A CA 1
ATOM 1511 C C . ALA A 1 187 ? 14.224 -26.840 -31.359 1.00 47.75 187 ALA A C 1
ATOM 1513 O O . ALA A 1 187 ? 14.179 -25.819 -32.038 1.00 47.75 187 ALA A O 1
ATOM 1514 N N . SER A 1 188 ? 15.350 -27.233 -30.743 1.00 47.75 188 SER A N 1
ATOM 1515 C CA . SER A 1 188 ? 16.670 -26.570 -30.849 1.00 47.75 188 SER A CA 1
ATOM 1516 C C . SER A 1 188 ? 17.239 -26.635 -32.276 1.00 47.75 188 SER A C 1
ATOM 1518 O O . SER A 1 188 ? 18.015 -25.776 -32.693 1.00 47.75 188 SER A O 1
ATOM 1520 N N . GLY A 1 189 ? 16.799 -27.630 -33.058 1.00 46.44 189 GLY A N 1
ATOM 1521 C CA . GLY A 1 189 ? 17.130 -27.798 -34.474 1.00 46.44 189 GLY A CA 1
ATOM 1522 C C . GLY A 1 189 ? 16.158 -27.127 -35.454 1.00 46.44 189 GLY A C 1
ATOM 1523 O O . GLY A 1 189 ? 16.391 -27.192 -36.664 1.00 46.44 189 GLY A O 1
ATOM 1524 N N . LYS A 1 190 ? 15.072 -26.485 -34.988 1.00 53.50 190 LYS A N 1
ATOM 1525 C CA . LYS A 1 190 ? 14.156 -25.756 -35.882 1.00 53.50 190 LYS A CA 1
ATOM 1526 C C . LYS A 1 190 ? 14.909 -24.555 -36.477 1.00 53.50 190 LYS A C 1
ATOM 1528 O O . LYS A 1 190 ? 15.429 -23.722 -35.739 1.00 53.50 190 LYS A O 1
ATOM 1533 N N . ARG A 1 191 ? 14.934 -24.431 -37.814 1.00 57.91 191 ARG A N 1
ATOM 1534 C CA . ARG A 1 191 ? 15.465 -23.266 -38.564 1.00 57.91 191 ARG A CA 1
ATOM 1535 C C . ARG A 1 191 ? 14.570 -22.022 -38.402 1.00 57.91 191 ARG A C 1
ATOM 1537 O O . ARG A 1 191 ? 14.212 -21.379 -39.382 1.00 57.91 191 ARG A O 1
ATOM 1544 N N . ALA A 1 192 ? 14.138 -21.720 -37.181 1.00 71.31 192 ALA A N 1
ATOM 1545 C CA . ALA A 1 192 ? 13.359 -20.529 -36.889 1.00 71.31 192 ALA A CA 1
ATOM 1546 C C . ALA A 1 192 ? 14.316 -19.344 -36.719 1.00 71.31 192 ALA A C 1
ATOM 1548 O O . ALA A 1 192 ? 15.227 -19.379 -35.886 1.00 71.31 192 ALA A O 1
ATOM 1549 N N . ALA A 1 193 ? 14.104 -18.310 -37.527 1.00 82.62 193 ALA A N 1
ATOM 1550 C CA . ALA A 1 193 ? 14.705 -17.002 -37.336 1.00 82.62 193 ALA A CA 1
ATOM 1551 C C . ALA A 1 193 ? 13.655 -16.061 -36.740 1.00 82.62 193 ALA A C 1
ATOM 1553 O O . ALA A 1 193 ? 12.478 -16.125 -37.098 1.00 82.62 193 ALA A O 1
ATOM 1554 N N . ILE A 1 194 ? 14.086 -15.205 -35.825 1.00 87.75 194 ILE A N 1
ATOM 1555 C CA . ILE A 1 194 ? 13.264 -14.170 -35.209 1.00 87.75 194 ILE A CA 1
ATOM 1556 C C . ILE A 1 194 ? 13.756 -12.796 -35.618 1.00 87.75 194 ILE A C 1
ATOM 1558 O O . ILE A 1 194 ? 14.954 -12.579 -35.792 1.00 87.75 194 ILE A O 1
ATOM 1562 N N . SER A 1 195 ? 12.815 -11.864 -35.724 1.00 91.81 195 SER A N 1
ATOM 1563 C CA . SER A 1 195 ? 13.139 -10.452 -35.876 1.00 91.81 195 SER A CA 1
ATOM 1564 C C . SER A 1 195 ? 13.698 -9.914 -34.559 1.00 91.81 195 SER A C 1
ATOM 1566 O O . SER A 1 195 ? 13.130 -10.144 -33.490 1.00 91.81 195 SER A O 1
ATOM 1568 N N . VAL A 1 196 ? 14.791 -9.169 -34.631 1.00 93.69 196 VAL A N 1
ATOM 1569 C CA . VAL A 1 196 ? 15.430 -8.517 -33.489 1.00 93.69 196 VAL A CA 1
ATOM 1570 C C . VAL A 1 196 ? 15.697 -7.062 -33.857 1.00 93.69 196 VAL A C 1
ATOM 1572 O O . VAL A 1 196 ? 16.282 -6.783 -34.897 1.00 93.69 196 VAL A O 1
ATOM 1575 N N . LEU A 1 197 ? 15.236 -6.138 -33.021 1.00 94.31 197 LEU A N 1
ATOM 1576 C CA . LEU A 1 197 ? 15.497 -4.707 -33.123 1.00 94.31 197 LEU A CA 1
ATOM 1577 C C . LEU A 1 197 ? 16.693 -4.378 -32.231 1.00 94.31 197 LEU A C 1
ATOM 1579 O O . LEU A 1 197 ? 16.594 -4.474 -31.011 1.00 94.31 197 LEU A O 1
ATOM 1583 N N . LEU A 1 198 ? 17.821 -4.021 -32.836 1.00 94.31 198 LEU A N 1
ATOM 1584 C CA . LEU A 1 198 ? 19.044 -3.614 -32.151 1.00 94.31 198 LEU A CA 1
ATOM 1585 C C . LEU A 1 198 ? 19.089 -2.085 -32.060 1.00 94.31 198 LEU A C 1
ATOM 1587 O O . LEU A 1 198 ? 19.215 -1.412 -33.082 1.00 94.31 198 LEU A O 1
ATOM 1591 N N . LEU A 1 199 ? 19.004 -1.531 -30.855 1.00 92.25 199 LEU A N 1
ATOM 1592 C CA . LEU A 1 199 ? 19.195 -0.107 -30.595 1.00 92.25 199 LEU A CA 1
ATOM 1593 C C . LEU A 1 199 ? 20.691 0.186 -30.459 1.00 92.25 199 LEU A C 1
ATOM 1595 O O . LEU A 1 199 ? 21.375 -0.442 -29.647 1.00 92.25 199 LEU A O 1
ATOM 1599 N N . VAL A 1 200 ? 21.185 1.147 -31.240 1.00 91.62 200 VAL A N 1
ATOM 1600 C CA . VAL A 1 200 ? 22.592 1.578 -31.236 1.00 91.62 200 VAL A CA 1
ATOM 1601 C C . VAL A 1 200 ? 22.624 3.083 -31.031 1.00 91.62 200 VAL A C 1
ATOM 1603 O O . VAL A 1 200 ? 22.561 3.846 -31.989 1.00 91.62 200 VAL A O 1
ATOM 1606 N N . LEU A 1 201 ? 22.679 3.511 -29.773 1.00 89.06 201 LEU A N 1
ATOM 1607 C CA . LEU A 1 201 ? 22.563 4.920 -29.384 1.00 89.06 201 LEU A CA 1
ATOM 1608 C C . LEU A 1 201 ? 23.888 5.681 -29.620 1.00 89.06 201 LEU A C 1
ATOM 1610 O O . LEU A 1 201 ? 24.527 6.145 -28.681 1.00 89.06 201 LEU A O 1
ATOM 1614 N N . ASP A 1 202 ? 24.328 5.752 -30.880 1.00 89.00 202 ASP A N 1
ATOM 1615 C CA . ASP A 1 202 ? 25.510 6.500 -31.329 1.00 89.00 202 ASP A CA 1
ATOM 1616 C C . ASP A 1 202 ? 25.066 7.798 -32.035 1.00 89.00 202 ASP A C 1
ATOM 1618 O O . ASP A 1 202 ? 24.296 7.725 -33.005 1.00 89.00 202 ASP A O 1
ATOM 1622 N N . PRO A 1 203 ? 25.538 8.987 -31.612 1.00 87.44 203 PRO A N 1
ATOM 1623 C CA . PRO A 1 203 ? 25.166 10.262 -32.233 1.00 87.44 203 PRO A CA 1
ATOM 1624 C C . PRO A 1 203 ? 25.414 10.327 -33.747 1.00 87.44 203 PRO A C 1
ATOM 1626 O O . PRO A 1 203 ? 24.668 10.983 -34.473 1.00 87.44 203 PRO A O 1
ATOM 1629 N N . ARG A 1 204 ? 26.412 9.598 -34.269 1.00 87.88 204 ARG A N 1
ATOM 1630 C CA . ARG A 1 204 ? 26.724 9.544 -35.711 1.00 87.88 204 ARG A CA 1
ATOM 1631 C C . ARG A 1 204 ? 25.666 8.806 -36.531 1.00 87.88 204 ARG A C 1
ATOM 1633 O O . ARG A 1 204 ? 25.610 8.988 -37.743 1.00 87.88 204 ARG A O 1
ATOM 1640 N N . LEU A 1 205 ? 24.835 7.984 -35.890 1.00 87.56 205 LEU A N 1
ATOM 1641 C CA . LEU A 1 205 ? 23.654 7.361 -36.498 1.00 87.56 205 LEU A CA 1
ATOM 1642 C C . LEU A 1 205 ? 22.406 8.252 -36.395 1.00 87.56 205 LEU A C 1
ATOM 1644 O O . LEU A 1 205 ? 21.316 7.835 -36.782 1.00 87.56 205 LEU A O 1
ATOM 1648 N N . GLY A 1 206 ? 22.557 9.475 -35.882 1.00 84.12 206 GLY A N 1
ATOM 1649 C CA . GLY A 1 206 ? 21.462 10.411 -35.663 1.00 84.12 206 GLY A CA 1
ATOM 1650 C C . GLY A 1 206 ? 20.767 10.239 -34.315 1.00 84.12 206 GLY A C 1
ATOM 1651 O O . GLY A 1 206 ? 19.665 10.759 -34.161 1.00 84.12 206 GLY A O 1
ATOM 1652 N N . PHE A 1 207 ? 21.369 9.526 -33.353 1.00 86.69 207 PHE A N 1
ATOM 1653 C CA . PHE A 1 207 ? 20.878 9.518 -31.975 1.00 86.69 207 PHE A CA 1
ATOM 1654 C C . PHE A 1 207 ? 20.943 10.931 -31.381 1.00 86.69 207 PHE A C 1
ATOM 1656 O O . PHE A 1 207 ? 21.976 11.595 -31.454 1.00 86.69 207 PHE A O 1
ATOM 1663 N N . ALA A 1 208 ? 19.837 11.384 -30.798 1.00 80.25 208 ALA A N 1
ATOM 1664 C CA . ALA A 1 208 ? 19.737 12.680 -30.137 1.00 80.25 208 ALA A CA 1
ATOM 1665 C C . ALA A 1 208 ? 18.939 12.517 -28.844 1.00 80.25 208 ALA A C 1
ATOM 1667 O O . ALA A 1 208 ? 17.826 11.994 -28.896 1.00 80.25 208 ALA A O 1
ATOM 1668 N N . GLU A 1 209 ? 19.508 12.941 -27.712 1.00 68.62 209 GLU A N 1
ATOM 1669 C CA . GLU A 1 209 ? 18.873 12.875 -26.390 1.00 68.62 209 GLU A CA 1
ATOM 1670 C C . GLU A 1 209 ? 17.705 13.880 -26.272 1.00 68.62 209 GLU A C 1
ATOM 1672 O O . GLU A 1 209 ? 17.720 14.959 -26.870 1.00 68.62 209 GLU A O 1
ATOM 1677 N N . GLY A 1 210 ? 16.667 13.520 -25.509 1.00 59.38 210 GLY A N 1
ATOM 1678 C CA . GLY A 1 210 ? 15.526 14.396 -25.211 1.00 59.38 210 GLY A CA 1
ATOM 1679 C C . GLY A 1 210 ? 15.846 15.489 -24.176 1.00 59.38 210 GLY A C 1
ATOM 1680 O O . GLY A 1 210 ? 16.954 15.581 -23.658 1.00 59.38 210 GLY A O 1
ATOM 1681 N N . VAL A 1 211 ? 14.863 16.335 -23.845 1.00 42.88 211 VAL A N 1
ATOM 1682 C CA . VAL A 1 211 ? 14.996 17.359 -22.788 1.00 42.88 211 VAL A CA 1
ATOM 1683 C C . VAL A 1 211 ? 14.763 16.688 -21.422 1.00 42.88 211 VAL A C 1
ATOM 1685 O O . VAL A 1 211 ? 13.614 16.448 -21.064 1.00 42.88 211 VAL A O 1
ATOM 1688 N N . GLY A 1 212 ? 15.826 16.345 -20.685 1.00 52.19 212 GLY A N 1
ATOM 1689 C CA . GLY A 1 212 ? 15.750 15.607 -19.409 1.00 52.19 212 GLY A CA 1
ATOM 1690 C C . GLY A 1 212 ? 17.121 15.326 -18.771 1.00 52.19 212 GLY A C 1
ATOM 1691 O O . GLY A 1 212 ? 18.100 15.962 -19.156 1.00 52.19 212 GLY A O 1
ATOM 1692 N N . GLU A 1 213 ? 17.186 14.411 -17.786 1.00 44.16 213 GLU A N 1
ATOM 1693 C CA . GLU A 1 213 ? 18.441 13.983 -17.129 1.00 44.16 213 GLU A CA 1
ATOM 1694 C C . GLU A 1 213 ? 19.519 13.664 -18.177 1.00 44.16 213 GLU A C 1
ATOM 1696 O O . GLU A 1 213 ? 19.381 12.742 -18.976 1.00 44.16 213 GLU A O 1
ATOM 1701 N N . THR A 1 214 ? 20.588 14.458 -18.191 1.00 51.97 214 THR A N 1
ATOM 1702 C CA . THR A 1 214 ? 21.645 14.383 -19.203 1.00 51.97 214 THR A CA 1
ATOM 1703 C C . THR A 1 214 ? 22.497 13.132 -19.002 1.00 51.97 214 THR A C 1
ATOM 1705 O O . THR A 1 214 ? 23.118 12.987 -17.944 1.00 51.97 214 THR A O 1
ATOM 1708 N N . GLY A 1 215 ? 22.575 12.263 -20.014 1.00 64.25 215 GLY A N 1
ATOM 1709 C CA . GLY A 1 215 ? 23.514 11.142 -20.044 1.00 64.25 215 GLY A CA 1
ATOM 1710 C C . GLY A 1 215 ? 22.961 9.839 -20.634 1.00 64.25 215 GLY A C 1
ATOM 1711 O O . GLY A 1 215 ? 21.839 9.413 -20.354 1.00 64.25 215 GLY A O 1
ATOM 1712 N N . TYR A 1 216 ? 23.827 9.133 -21.364 1.00 70.50 216 TYR A N 1
ATOM 1713 C CA . TYR A 1 216 ? 23.586 7.833 -22.004 1.00 70.50 216 TYR A CA 1
ATOM 1714 C C . TYR A 1 216 ? 22.880 6.801 -21.099 1.00 70.50 216 TYR A C 1
ATOM 1716 O O . TYR A 1 216 ? 21.943 6.122 -21.523 1.00 70.50 216 TYR A O 1
ATOM 1724 N N . ILE A 1 217 ? 23.292 6.703 -19.827 1.00 68.62 217 ILE A N 1
ATOM 1725 C CA . ILE A 1 217 ? 22.713 5.760 -18.852 1.00 68.62 217 ILE A CA 1
ATOM 1726 C C . ILE A 1 217 ? 21.273 6.146 -18.480 1.00 68.62 217 ILE A C 1
ATOM 1728 O O . ILE A 1 217 ? 20.422 5.263 -18.377 1.00 68.62 217 ILE A O 1
ATOM 1732 N N . ALA A 1 218 ? 20.987 7.440 -18.313 1.00 65.62 218 ALA A N 1
ATOM 1733 C CA . ALA A 1 218 ? 19.643 7.925 -18.004 1.00 65.62 218 ALA A CA 1
ATOM 1734 C C . ALA A 1 218 ? 18.683 7.665 -19.177 1.00 65.62 218 ALA A C 1
ATOM 1736 O O . ALA A 1 218 ? 17.582 7.157 -18.971 1.00 65.62 218 ALA A O 1
ATOM 1737 N N . THR A 1 219 ? 19.140 7.887 -20.415 1.00 71.69 219 THR A N 1
ATOM 1738 C CA . THR A 1 219 ? 18.348 7.583 -21.618 1.00 71.69 219 THR A CA 1
ATOM 1739 C C . THR A 1 219 ? 18.080 6.083 -21.769 1.00 71.69 219 THR A C 1
ATOM 1741 O O . THR A 1 219 ? 16.950 5.682 -22.050 1.00 71.69 219 THR A O 1
ATOM 1744 N N . LEU A 1 220 ? 19.088 5.230 -21.542 1.00 70.88 220 LEU A N 1
ATOM 1745 C CA . LEU A 1 220 ? 18.891 3.777 -21.532 1.00 70.88 220 LEU A CA 1
ATOM 1746 C C . LEU A 1 220 ? 17.845 3.367 -20.493 1.00 70.88 220 LEU A C 1
ATOM 1748 O O . LEU A 1 220 ? 16.917 2.634 -20.825 1.00 70.88 220 LEU A O 1
ATOM 1752 N N . ARG A 1 221 ? 17.973 3.860 -19.256 1.00 66.31 221 ARG A N 1
ATOM 1753 C CA . ARG A 1 221 ? 17.034 3.604 -18.154 1.00 66.31 221 ARG A CA 1
ATOM 1754 C C . ARG A 1 221 ? 15.607 4.008 -18.516 1.00 66.31 221 ARG A C 1
ATOM 1756 O O . ARG A 1 221 ? 14.692 3.214 -18.320 1.00 66.31 221 ARG A O 1
ATOM 1763 N N . GLN A 1 222 ? 15.417 5.196 -19.082 1.00 68.75 222 GLN A N 1
ATOM 1764 C CA . GLN A 1 222 ? 14.099 5.665 -19.500 1.00 68.75 222 GLN A CA 1
ATOM 1765 C C . GLN A 1 222 ? 13.484 4.742 -20.564 1.00 68.75 222 GLN A C 1
ATOM 1767 O O . GLN A 1 222 ? 12.329 4.341 -20.441 1.00 68.75 222 GLN A O 1
ATOM 1772 N N . LEU A 1 223 ? 14.278 4.303 -21.547 1.00 70.06 223 LEU A N 1
ATOM 1773 C CA . LEU A 1 223 ? 13.820 3.349 -22.561 1.00 70.06 223 LEU A CA 1
ATOM 1774 C C . LEU A 1 223 ? 13.440 1.982 -21.981 1.00 70.06 223 LEU A C 1
ATOM 1776 O O . LEU A 1 223 ? 12.478 1.373 -22.451 1.00 70.06 223 LEU A O 1
ATOM 1780 N N . PHE A 1 224 ? 14.160 1.503 -20.961 1.00 67.38 224 PHE A N 1
ATOM 1781 C CA . PHE A 1 224 ? 13.794 0.279 -20.240 1.00 67.38 224 PHE A CA 1
ATOM 1782 C C . PHE A 1 224 ? 12.423 0.399 -19.565 1.00 67.38 224 PHE A C 1
ATOM 1784 O O . PHE A 1 224 ? 11.621 -0.534 -19.660 1.00 67.38 224 PHE A O 1
ATOM 1791 N N . ILE A 1 225 ? 12.152 1.535 -18.917 1.00 59.12 225 ILE A N 1
ATOM 1792 C CA . ILE A 1 225 ? 10.891 1.791 -18.212 1.00 59.12 225 ILE A CA 1
ATOM 1793 C C . ILE A 1 225 ? 9.734 1.889 -19.212 1.00 59.12 225 ILE A C 1
ATOM 1795 O O . ILE A 1 225 ? 8.736 1.174 -19.085 1.00 59.12 225 ILE A O 1
ATOM 1799 N N . ASP A 1 226 ? 9.889 2.726 -20.239 1.00 63.78 226 ASP A N 1
ATOM 1800 C CA . ASP A 1 226 ? 8.820 3.044 -21.188 1.00 63.78 226 ASP A CA 1
ATOM 1801 C C . ASP A 1 226 ? 8.383 1.821 -22.009 1.00 63.78 226 ASP A C 1
ATOM 1803 O O . ASP A 1 226 ? 7.188 1.605 -22.221 1.00 63.78 226 ASP A O 1
ATOM 1807 N N . LEU A 1 227 ? 9.325 0.967 -22.429 1.00 63.59 227 LEU A N 1
ATOM 1808 C CA . LEU A 1 227 ? 9.002 -0.240 -23.199 1.00 63.59 227 LEU A CA 1
ATOM 1809 C C . LEU A 1 227 ? 8.333 -1.332 -22.351 1.00 63.59 227 LEU A C 1
ATOM 1811 O O . LEU A 1 227 ? 7.498 -2.077 -22.868 1.00 63.59 227 LEU A O 1
ATOM 1815 N N . ASN A 1 228 ? 8.648 -1.420 -21.055 1.00 51.72 228 ASN A N 1
ATOM 1816 C CA . ASN A 1 228 ? 8.060 -2.426 -20.166 1.00 51.72 228 ASN A CA 1
ATOM 1817 C C . ASN A 1 228 ? 6.704 -2.011 -19.576 1.00 51.72 228 ASN A C 1
ATOM 1819 O O . ASN A 1 228 ? 5.913 -2.889 -19.231 1.00 51.72 228 ASN A O 1
ATOM 1823 N N . LYS A 1 229 ? 6.368 -0.711 -19.541 1.00 48.91 229 LYS A N 1
ATOM 1824 C CA . LYS A 1 229 ? 5.063 -0.210 -19.058 1.00 48.91 229 LYS A CA 1
ATOM 1825 C C . LYS A 1 229 ? 3.858 -0.745 -19.859 1.00 48.91 229 LYS A C 1
ATOM 1827 O O . LYS A 1 229 ? 2.727 -0.678 -19.384 1.00 48.91 229 LYS A O 1
ATOM 1832 N N . HIS A 1 230 ? 4.081 -1.320 -21.046 1.00 43.38 230 HIS A N 1
ATOM 1833 C CA . HIS A 1 230 ? 3.022 -1.744 -21.971 1.00 43.38 230 HIS A CA 1
ATOM 1834 C C . HIS A 1 230 ? 2.873 -3.270 -22.184 1.00 43.38 230 HIS A C 1
ATOM 1836 O O . HIS A 1 230 ? 1.965 -3.682 -22.908 1.00 43.38 230 HIS A O 1
ATOM 1842 N N . ALA A 1 231 ? 3.693 -4.137 -21.566 1.00 36.25 231 ALA A N 1
ATOM 1843 C CA . ALA A 1 231 ? 3.663 -5.587 -21.816 1.00 36.25 231 ALA A CA 1
ATOM 1844 C C . ALA A 1 231 ? 3.240 -6.428 -20.587 1.00 36.25 231 ALA A C 1
ATOM 1846 O O . ALA A 1 231 ? 4.067 -6.803 -19.761 1.00 36.25 231 ALA A O 1
ATOM 1847 N N . ARG A 1 232 ? 1.963 -6.856 -20.587 1.00 44.78 232 ARG A N 1
ATOM 1848 C CA . ARG A 1 232 ? 1.198 -7.601 -19.548 1.00 44.78 232 ARG A CA 1
ATOM 1849 C C . ARG A 1 232 ? 0.734 -6.762 -18.349 1.00 44.78 232 ARG A C 1
ATOM 1851 O O . ARG A 1 232 ? 1.437 -5.835 -17.969 1.00 44.78 232 ARG A O 1
ATOM 1858 N N . PRO A 1 233 ? -0.437 -7.089 -17.754 1.00 40.06 233 PRO A N 1
ATOM 1859 C CA . PRO A 1 233 ? -0.899 -6.422 -16.546 1.00 40.06 233 PRO A CA 1
ATOM 1860 C C . PRO A 1 233 ? 0.124 -6.678 -15.445 1.00 40.06 233 PRO A C 1
ATOM 1862 O O . PRO A 1 233 ? 0.284 -7.793 -14.949 1.00 40.06 233 PRO A O 1
ATOM 1865 N N . VAL A 1 234 ? 0.875 -5.626 -15.149 1.00 49.34 234 VAL A N 1
ATOM 1866 C CA . VAL A 1 234 ? 1.717 -5.523 -13.972 1.00 49.34 234 VAL A CA 1
ATOM 1867 C C . VAL A 1 234 ? 0.803 -5.753 -12.773 1.00 49.34 234 VAL A C 1
ATOM 1869 O O . VAL A 1 234 ? -0.311 -5.228 -12.727 1.00 49.34 234 VAL A O 1
ATOM 1872 N N . SER A 1 235 ? 1.236 -6.592 -11.841 1.00 61.94 235 SER A N 1
ATOM 1873 C CA . SER A 1 235 ? 0.463 -6.851 -10.635 1.00 61.94 235 SER A CA 1
ATOM 1874 C C . SER A 1 235 ? 0.203 -5.550 -9.866 1.00 61.94 235 SER A C 1
ATOM 1876 O O . SER A 1 235 ? 0.946 -4.577 -10.013 1.00 61.94 235 SER A O 1
ATOM 1878 N N . ARG A 1 236 ? -0.870 -5.478 -9.072 1.00 70.69 236 ARG A N 1
ATOM 1879 C CA . ARG A 1 236 ? -1.332 -4.196 -8.514 1.00 70.69 236 ARG A CA 1
ATOM 1880 C C . ARG A 1 236 ? -0.264 -3.525 -7.643 1.00 70.69 236 ARG A C 1
ATOM 1882 O O . ARG A 1 236 ? -0.050 -2.325 -7.796 1.00 70.69 236 ARG A O 1
ATOM 1889 N N . ALA A 1 237 ? 0.439 -4.285 -6.799 1.00 72.56 237 ALA A N 1
ATOM 1890 C CA . ALA A 1 237 ? 1.522 -3.762 -5.962 1.00 72.56 237 ALA A CA 1
ATOM 1891 C C . ALA A 1 237 ? 2.660 -3.182 -6.817 1.00 72.56 237 ALA A C 1
ATOM 1893 O O . ALA A 1 237 ? 3.126 -2.069 -6.576 1.00 72.56 237 ALA A O 1
ATOM 1894 N N . ARG A 1 238 ? 3.039 -3.888 -7.887 1.00 66.75 238 ARG A N 1
ATOM 1895 C CA . ARG A 1 238 ? 4.051 -3.423 -8.843 1.00 66.75 238 ARG A CA 1
ATOM 1896 C C . ARG A 1 2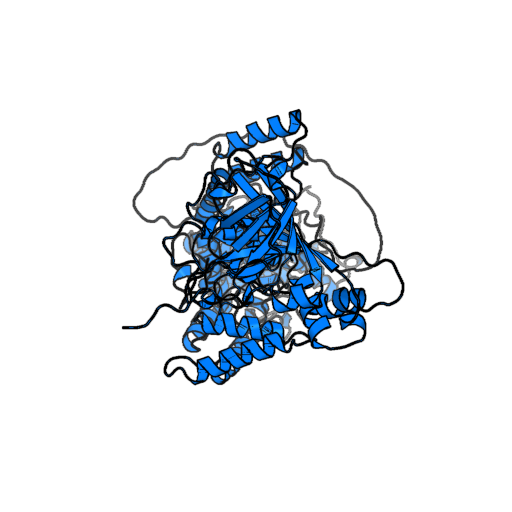38 ? 3.571 -2.215 -9.648 1.00 66.75 238 ARG A C 1
ATOM 1898 O O . ARG A 1 238 ? 4.364 -1.325 -9.923 1.00 66.75 238 ARG A O 1
ATOM 1905 N N . GLN A 1 239 ? 2.286 -2.140 -9.994 1.00 69.44 239 GLN A N 1
ATOM 1906 C CA . GLN A 1 239 ? 1.712 -0.987 -10.687 1.00 69.44 239 GLN A CA 1
ATOM 1907 C C . GLN A 1 239 ? 1.822 0.264 -9.811 1.00 69.44 239 GLN A C 1
ATOM 1909 O O . GLN A 1 239 ? 2.263 1.298 -10.292 1.00 69.44 239 GLN A O 1
ATOM 1914 N N . ILE A 1 240 ? 1.498 0.159 -8.520 1.00 77.50 240 ILE A N 1
ATOM 1915 C CA . ILE A 1 240 ? 1.619 1.262 -7.553 1.00 77.50 240 ILE A CA 1
ATOM 1916 C C . ILE A 1 240 ? 3.068 1.749 -7.432 1.00 77.50 240 ILE A C 1
ATOM 1918 O O . ILE A 1 240 ? 3.324 2.950 -7.359 1.00 77.50 240 ILE A O 1
ATOM 1922 N N . LEU A 1 241 ? 4.030 0.825 -7.429 1.00 74.50 241 LEU A N 1
ATOM 1923 C CA . LEU A 1 241 ? 5.444 1.181 -7.345 1.00 74.50 241 LEU A CA 1
ATOM 1924 C C . LEU A 1 241 ? 5.986 1.796 -8.647 1.00 74.50 241 LEU A C 1
ATOM 1926 O O . LEU A 1 241 ? 6.942 2.558 -8.596 1.00 74.50 241 LEU A O 1
ATOM 1930 N N . LEU A 1 242 ? 5.382 1.506 -9.803 1.00 64.38 242 LEU A N 1
ATOM 1931 C CA . LEU A 1 242 ? 5.878 1.948 -11.113 1.00 64.38 242 LEU A CA 1
ATOM 1932 C C . LEU A 1 242 ? 5.103 3.122 -11.729 1.00 64.38 242 LEU A C 1
ATOM 1934 O O . LEU A 1 242 ? 5.596 3.752 -12.665 1.00 64.38 242 LEU A O 1
ATOM 1938 N N . ASP A 1 243 ? 3.876 3.402 -11.288 1.00 67.88 243 ASP A N 1
ATOM 1939 C CA . ASP A 1 243 ? 3.028 4.378 -11.968 1.00 67.88 243 ASP A CA 1
ATOM 1940 C C . ASP A 1 243 ? 3.246 5.808 -11.461 1.00 67.88 243 ASP A C 1
ATOM 1942 O O . ASP A 1 243 ? 2.716 6.230 -10.433 1.00 67.88 243 ASP A O 1
ATOM 1946 N N . ASP A 1 244 ? 4.030 6.581 -12.215 1.00 68.12 244 ASP A N 1
ATOM 1947 C CA . ASP A 1 244 ? 4.261 8.016 -11.982 1.00 68.12 244 ASP A CA 1
ATOM 1948 C C . ASP A 1 244 ? 3.090 8.912 -12.396 1.00 68.12 244 ASP A C 1
ATOM 1950 O O . ASP A 1 244 ? 3.124 10.116 -12.153 1.00 68.12 244 ASP A O 1
ATOM 1954 N N . ARG A 1 245 ? 2.059 8.349 -13.035 1.00 68.06 245 ARG A N 1
ATOM 1955 C CA . ARG A 1 245 ? 0.924 9.116 -13.569 1.00 68.06 245 ARG A CA 1
ATOM 1956 C C . ARG A 1 245 ? -0.355 8.954 -12.756 1.00 68.06 245 ARG A C 1
ATOM 1958 O O . ARG A 1 245 ? -1.331 9.644 -13.035 1.00 68.06 245 ARG A O 1
ATOM 1965 N N . ASP A 1 246 ? -0.348 8.071 -11.762 1.00 78.56 246 ASP A N 1
ATOM 1966 C CA . ASP A 1 246 ? -1.485 7.820 -10.884 1.00 78.56 246 ASP A CA 1
ATOM 1967 C C . ASP A 1 246 ? -1.310 8.553 -9.536 1.00 78.56 246 ASP A C 1
ATOM 1969 O O . ASP A 1 246 ? -0.358 8.257 -8.805 1.00 78.56 246 ASP A O 1
ATOM 1973 N N . PRO A 1 247 ? -2.198 9.503 -9.168 1.00 84.38 247 PRO A N 1
ATOM 1974 C CA . PRO A 1 247 ? -2.107 10.228 -7.898 1.00 84.38 247 PRO A CA 1
ATOM 1975 C C . PRO A 1 247 ? -2.082 9.302 -6.679 1.00 84.38 247 PRO A C 1
ATOM 1977 O O . PRO A 1 247 ? -1.285 9.515 -5.767 1.00 84.38 247 PRO A O 1
ATOM 1980 N N . GLY A 1 248 ? -2.898 8.241 -6.687 1.00 85.19 248 GLY A N 1
ATOM 1981 C CA . GLY A 1 248 ? -2.916 7.234 -5.626 1.00 85.19 248 GLY A CA 1
ATOM 1982 C C . GLY A 1 248 ? -1.561 6.542 -5.470 1.00 85.19 248 GLY A C 1
ATOM 1983 O O . GLY A 1 248 ? -0.983 6.553 -4.380 1.00 85.19 248 GLY A O 1
ATOM 1984 N N . ALA A 1 249 ? -1.014 6.016 -6.568 1.00 83.75 249 ALA A N 1
ATOM 1985 C CA . ALA A 1 249 ? 0.290 5.359 -6.594 1.00 83.75 249 ALA A CA 1
ATOM 1986 C C . ALA A 1 249 ? 1.437 6.256 -6.101 1.00 83.75 249 ALA A C 1
ATOM 1988 O O . ALA A 1 249 ? 2.263 5.841 -5.282 1.00 83.75 249 ALA A O 1
ATOM 1989 N N . VAL A 1 250 ? 1.474 7.511 -6.555 1.00 84.69 250 VAL A N 1
ATOM 1990 C CA . VAL A 1 250 ? 2.498 8.475 -6.136 1.00 84.69 250 VAL A CA 1
ATOM 1991 C C . VAL A 1 250 ? 2.361 8.833 -4.650 1.00 84.69 250 VAL A C 1
ATOM 1993 O O . VAL A 1 250 ? 3.373 8.929 -3.952 1.00 84.69 250 VAL A O 1
ATOM 1996 N N . CYS A 1 251 ? 1.139 8.963 -4.124 1.00 90.31 251 CYS A N 1
ATOM 1997 C CA . CYS A 1 251 ? 0.906 9.159 -2.692 1.00 90.31 251 CYS A CA 1
ATOM 1998 C C . CYS A 1 251 ? 1.357 7.949 -1.857 1.00 90.31 251 CYS A C 1
ATOM 2000 O O . CYS A 1 251 ? 1.998 8.137 -0.825 1.00 90.31 251 CYS A O 1
ATOM 2002 N N . VAL A 1 252 ? 1.112 6.712 -2.307 1.00 91.81 252 VAL A N 1
ATOM 2003 C CA . VAL A 1 252 ? 1.627 5.505 -1.628 1.00 91.81 252 VAL A CA 1
ATOM 2004 C C . VAL A 1 252 ? 3.157 5.500 -1.607 1.00 91.81 252 VAL A C 1
ATOM 2006 O O . VAL A 1 252 ? 3.759 5.281 -0.557 1.00 91.81 252 VAL A O 1
ATOM 2009 N N . ARG A 1 253 ? 3.810 5.828 -2.729 1.00 89.62 253 ARG A N 1
ATOM 2010 C CA . ARG A 1 253 ? 5.279 5.950 -2.798 1.00 89.62 253 ARG A CA 1
ATOM 2011 C C . ARG A 1 253 ? 5.854 7.093 -1.968 1.00 89.62 253 ARG A C 1
ATOM 2013 O O . ARG A 1 253 ? 7.028 7.063 -1.590 1.00 89.62 253 ARG A O 1
ATOM 2020 N N . ALA A 1 254 ? 5.049 8.102 -1.654 1.00 90.62 254 ALA A N 1
ATOM 2021 C CA . ALA A 1 254 ? 5.446 9.138 -0.715 1.00 90.62 254 ALA A CA 1
ATOM 2022 C C . ALA A 1 254 ? 5.539 8.612 0.730 1.00 90.62 254 ALA A C 1
ATOM 2024 O O . ALA A 1 254 ? 6.332 9.161 1.490 1.00 90.62 254 ALA A O 1
ATOM 2025 N N . LEU A 1 255 ? 4.806 7.541 1.081 1.00 93.12 255 LEU A N 1
ATOM 2026 C CA . LEU A 1 255 ? 4.820 6.918 2.415 1.00 93.12 255 LEU A CA 1
ATOM 2027 C C . LEU A 1 255 ? 5.961 5.929 2.633 1.00 93.12 255 LEU A C 1
ATOM 2029 O O . LEU A 1 255 ? 6.271 5.637 3.782 1.00 93.12 255 LEU A O 1
ATOM 2033 N N . VAL A 1 256 ? 6.554 5.373 1.577 1.00 93.31 256 VAL A N 1
ATOM 2034 C CA . VAL A 1 256 ? 7.573 4.319 1.697 1.00 93.31 256 VAL A CA 1
ATOM 2035 C C . VAL A 1 256 ? 8.975 4.823 1.364 1.00 93.31 256 VAL A C 1
ATOM 2037 O O . VAL A 1 256 ? 9.172 5.808 0.638 1.00 93.31 256 VAL A O 1
ATOM 2040 N N . GLY A 1 257 ? 9.972 4.149 1.929 1.00 87.19 257 GLY A N 1
ATOM 2041 C CA . GLY A 1 257 ? 11.376 4.380 1.631 1.00 87.19 257 GLY A CA 1
ATOM 2042 C C . GLY A 1 257 ? 11.681 4.126 0.159 1.00 87.19 257 GLY A C 1
ATOM 2043 O O . GLY A 1 257 ? 11.078 3.272 -0.485 1.00 87.19 257 GLY A O 1
ATOM 2044 N N . ARG A 1 258 ? 12.623 4.889 -0.401 1.00 80.69 258 ARG A N 1
ATOM 2045 C CA . ARG A 1 258 ? 12.996 4.774 -1.827 1.00 80.69 258 ARG A CA 1
ATOM 2046 C C . ARG A 1 258 ? 13.977 3.638 -2.104 1.00 80.69 258 ARG A C 1
ATOM 2048 O O . ARG A 1 258 ? 14.171 3.259 -3.253 1.00 80.69 258 ARG A O 1
ATOM 2055 N N . LYS A 1 259 ? 14.645 3.154 -1.058 1.00 79.25 259 LYS A N 1
ATOM 2056 C CA . LYS A 1 259 ? 15.670 2.115 -1.118 1.00 79.25 259 LYS A CA 1
ATOM 2057 C C . LYS A 1 259 ? 15.725 1.361 0.204 1.00 79.25 259 LYS A C 1
ATOM 2059 O O . LYS A 1 259 ? 15.253 1.859 1.223 1.00 79.25 259 LYS A O 1
ATOM 2064 N N . LEU A 1 260 ? 16.301 0.164 0.183 1.00 78.25 260 LEU A N 1
ATOM 2065 C CA . LEU A 1 260 ? 16.609 -0.563 1.410 1.00 78.25 260 LEU A CA 1
ATOM 2066 C C . LEU A 1 260 ? 17.759 0.157 2.127 1.00 78.25 260 LEU A C 1
ATOM 2068 O O . LEU A 1 260 ? 18.818 0.388 1.544 1.00 78.25 260 LEU A O 1
ATOM 2072 N N . THR A 1 261 ? 17.532 0.535 3.379 1.00 81.81 261 THR A N 1
ATOM 2073 C CA . THR A 1 261 ? 18.489 1.242 4.237 1.00 81.81 261 THR A CA 1
ATOM 2074 C C . THR A 1 261 ? 18.688 0.482 5.547 1.00 81.81 261 THR A C 1
ATOM 2076 O O . THR A 1 261 ? 17.903 -0.405 5.885 1.00 81.81 261 THR A O 1
ATOM 2079 N N . HIS A 1 262 ? 19.776 0.789 6.258 1.00 85.06 262 HIS A N 1
ATOM 2080 C CA . HIS A 1 262 ? 20.012 0.253 7.597 1.00 85.06 262 HIS A CA 1
ATOM 2081 C C . HIS A 1 262 ? 19.183 1.004 8.639 1.00 85.06 262 HIS A C 1
ATOM 2083 O O . HIS A 1 262 ? 19.144 2.239 8.650 1.00 85.06 262 HIS A O 1
ATOM 2089 N N . GLY A 1 263 ? 18.606 0.245 9.565 1.00 88.50 263 GLY A N 1
ATOM 2090 C CA . GLY A 1 263 ? 17.809 0.749 10.669 1.00 88.50 263 GLY A CA 1
ATOM 2091 C C . GLY A 1 263 ? 16.462 1.313 10.224 1.00 88.50 263 GLY A C 1
ATOM 2092 O O . GLY A 1 263 ? 16.012 1.155 9.090 1.00 88.50 263 GLY A O 1
ATOM 2093 N N . PHE A 1 264 ? 15.812 2.006 11.155 1.00 91.19 264 PHE A N 1
ATOM 2094 C CA . PHE A 1 264 ? 14.469 2.554 10.962 1.00 91.19 264 PHE A CA 1
ATOM 2095 C C . PHE A 1 264 ? 14.437 4.086 11.007 1.00 91.19 264 PHE A C 1
ATOM 2097 O O . PHE A 1 264 ? 13.412 4.688 11.311 1.00 91.19 264 PHE A O 1
ATOM 2104 N N . GLY A 1 265 ? 15.566 4.733 10.692 1.00 86.62 265 GLY A N 1
ATOM 2105 C CA . GLY A 1 265 ? 15.715 6.190 10.781 1.00 86.62 265 GLY A CA 1
ATOM 2106 C C . GLY A 1 265 ? 14.761 6.983 9.880 1.00 86.62 265 GLY A C 1
ATOM 2107 O O . GLY A 1 265 ? 14.459 8.132 10.188 1.00 86.62 265 GLY A O 1
ATOM 2108 N N . GLU A 1 266 ? 14.248 6.379 8.803 1.00 89.81 266 GLU A N 1
ATOM 2109 C CA . GLU A 1 266 ? 13.267 7.014 7.907 1.00 89.81 266 GLU A CA 1
ATOM 2110 C C . GLU A 1 266 ? 11.925 7.321 8.595 1.00 89.81 266 GLU A C 1
ATOM 2112 O O . GLU A 1 266 ? 11.251 8.273 8.201 1.00 89.81 266 GLU A O 1
ATOM 2117 N N . LEU A 1 267 ? 11.584 6.604 9.678 1.00 90.19 267 LEU A N 1
ATOM 2118 C CA . LEU A 1 267 ? 10.387 6.873 10.488 1.00 90.19 267 LEU A CA 1
ATOM 2119 C C . LEU A 1 267 ? 10.440 8.229 11.204 1.00 90.19 267 LEU A C 1
ATOM 2121 O O . LEU A 1 267 ? 9.401 8.748 11.598 1.00 90.19 267 LEU A O 1
ATOM 2125 N N . HIS A 1 268 ? 11.641 8.785 11.390 1.00 85.75 268 HIS A N 1
ATOM 2126 C CA . HIS A 1 268 ? 11.877 10.038 12.113 1.00 85.75 268 HIS A CA 1
ATOM 2127 C C . HIS A 1 268 ? 12.258 11.200 11.181 1.00 85.75 268 HIS A C 1
ATOM 2129 O O . HIS A 1 268 ? 12.686 12.254 11.648 1.00 85.75 268 HIS A O 1
ATOM 2135 N N . GLN A 1 269 ? 12.177 11.003 9.863 1.00 88.38 269 GLN A N 1
ATOM 2136 C CA . GLN A 1 269 ? 12.365 12.077 8.885 1.00 88.38 269 GLN A CA 1
ATOM 2137 C C . GLN A 1 269 ? 11.082 12.906 8.758 1.00 88.38 269 GLN A C 1
ATOM 2139 O O . GLN A 1 269 ? 10.013 12.446 9.137 1.00 88.38 269 GLN A O 1
ATOM 2144 N N . HIS A 1 270 ? 11.184 14.109 8.190 1.00 84.69 270 HIS A N 1
ATOM 2145 C CA . HIS A 1 270 ? 10.027 14.953 7.887 1.00 84.69 270 HIS A CA 1
ATOM 2146 C C . HIS A 1 270 ? 10.060 15.372 6.407 1.00 84.69 270 HIS A C 1
ATOM 2148 O O . HIS A 1 270 ? 10.977 16.095 6.004 1.00 84.69 270 HIS A O 1
ATOM 2154 N N . PRO A 1 271 ? 9.096 14.929 5.577 1.00 87.69 271 PRO A N 1
ATOM 2155 C CA . PRO A 1 271 ? 8.030 13.972 5.899 1.00 87.69 271 PRO A CA 1
ATOM 2156 C C . PRO A 1 271 ? 8.569 12.553 6.160 1.00 87.69 271 PRO A C 1
ATOM 2158 O O . PRO A 1 271 ? 9.509 12.110 5.491 1.00 87.69 271 PRO A O 1
ATOM 2161 N N . ALA A 1 272 ? 7.955 11.845 7.107 1.00 92.12 272 ALA A N 1
ATOM 2162 C CA . ALA A 1 272 ? 8.339 10.500 7.518 1.00 92.12 272 ALA A CA 1
ATOM 2163 C C . ALA A 1 272 ? 8.076 9.475 6.414 1.00 92.12 272 ALA A C 1
ATOM 2165 O O . ALA A 1 272 ? 7.118 9.579 5.646 1.00 92.12 272 ALA A O 1
ATOM 2166 N N . ARG A 1 273 ? 8.924 8.447 6.349 1.00 94.06 273 ARG A N 1
ATOM 2167 C CA . ARG A 1 273 ? 8.776 7.326 5.417 1.00 94.06 273 ARG A CA 1
ATOM 2168 C C . ARG A 1 273 ? 8.901 6.008 6.161 1.00 94.06 273 ARG A C 1
ATOM 2170 O O . ARG A 1 273 ? 9.731 5.857 7.050 1.00 94.06 273 ARG A O 1
ATOM 2177 N N . LEU A 1 274 ? 8.093 5.034 5.767 1.00 94.69 274 LEU A N 1
ATOM 2178 C CA . LEU A 1 274 ? 8.185 3.660 6.232 1.00 94.69 274 LEU A CA 1
ATOM 2179 C C . LEU A 1 274 ? 9.375 2.981 5.537 1.00 94.69 274 LEU A C 1
ATOM 2181 O O . LEU A 1 274 ? 9.345 2.836 4.311 1.00 94.69 274 LEU A O 1
ATOM 2185 N N . PRO A 1 275 ? 10.404 2.535 6.280 1.00 93.25 275 PRO A N 1
ATOM 2186 C CA . PRO A 1 275 ? 11.501 1.762 5.715 1.00 93.25 275 PRO A CA 1
ATOM 2187 C C . PRO A 1 275 ? 10.974 0.556 4.933 1.00 93.25 275 PRO A C 1
ATOM 2189 O O . PRO A 1 275 ? 10.100 -0.167 5.414 1.00 93.25 275 PRO A O 1
ATOM 2192 N N . LEU A 1 276 ? 11.544 0.279 3.758 1.00 89.44 276 LEU A N 1
ATOM 2193 C CA . LEU A 1 276 ? 11.149 -0.884 2.946 1.00 89.44 276 LEU A CA 1
ATOM 2194 C C . LEU A 1 276 ? 11.384 -2.218 3.659 1.00 89.44 276 LEU A C 1
ATOM 2196 O O . LEU A 1 276 ? 10.773 -3.224 3.321 1.00 89.44 276 LEU A O 1
ATOM 2200 N N . THR A 1 277 ? 12.249 -2.244 4.670 1.00 89.00 277 THR A N 1
ATOM 2201 C CA . THR A 1 277 ? 12.427 -3.421 5.517 1.00 89.00 277 THR A CA 1
ATOM 2202 C C . THR A 1 277 ? 11.186 -3.712 6.366 1.00 89.00 277 THR A C 1
ATOM 2204 O O . THR A 1 277 ? 11.014 -4.867 6.740 1.00 89.00 277 THR A O 1
ATOM 2207 N N . LEU A 1 278 ? 10.321 -2.727 6.659 1.00 93.88 278 LEU A N 1
ATOM 2208 C CA . LEU A 1 278 ? 9.077 -2.843 7.446 1.00 93.88 278 LEU A CA 1
ATOM 2209 C C . LEU A 1 278 ? 7.802 -2.950 6.594 1.00 93.88 278 LEU A C 1
ATOM 2211 O O . LEU A 1 278 ? 6.733 -3.192 7.151 1.00 93.88 278 LEU A O 1
ATOM 2215 N N . VAL A 1 279 ? 7.888 -2.801 5.274 1.00 93.38 279 VAL A N 1
ATOM 2216 C CA . VAL A 1 279 ? 6.732 -2.861 4.366 1.00 93.38 279 VAL A CA 1
ATOM 2217 C C . VAL A 1 279 ? 6.891 -4.041 3.425 1.00 93.38 279 VAL A C 1
ATOM 2219 O O . VAL A 1 279 ? 7.937 -4.180 2.801 1.00 93.38 279 VAL A O 1
ATOM 2222 N N . ASP A 1 280 ? 5.862 -4.873 3.281 1.00 90.69 280 ASP A N 1
ATOM 2223 C CA . ASP A 1 280 ? 5.874 -5.890 2.234 1.00 90.69 280 ASP A CA 1
ATOM 2224 C C . ASP A 1 280 ? 5.668 -5.221 0.871 1.00 90.69 280 ASP A C 1
ATOM 2226 O O . ASP A 1 280 ? 4.580 -4.725 0.549 1.00 90.69 280 ASP A O 1
ATOM 2230 N N . TRP A 1 281 ? 6.752 -5.164 0.102 1.00 83.38 281 TRP A N 1
ATOM 2231 C CA . TRP A 1 281 ? 6.808 -4.548 -1.217 1.00 83.38 281 TRP A CA 1
ATOM 2232 C C . TRP A 1 281 ? 6.855 -5.565 -2.359 1.00 83.38 281 TRP A C 1
ATOM 2234 O O . TRP A 1 281 ? 6.741 -5.154 -3.511 1.00 83.38 281 TRP A O 1
ATOM 2244 N N . HIS A 1 282 ? 7.009 -6.862 -2.073 1.00 74.75 282 HIS A N 1
ATOM 2245 C CA . HIS A 1 282 ? 7.221 -7.900 -3.092 1.00 74.75 282 HIS A CA 1
ATOM 2246 C C . HIS A 1 282 ? 6.055 -8.888 -3.209 1.00 74.75 282 HIS A C 1
ATOM 2248 O O . HIS A 1 282 ? 5.874 -9.462 -4.286 1.00 74.75 282 HIS A O 1
ATOM 2254 N N . SER A 1 283 ? 5.244 -9.053 -2.161 1.00 75.38 283 SER A N 1
ATOM 2255 C CA . SER A 1 283 ? 4.093 -9.953 -2.197 1.00 75.38 283 SER A CA 1
ATOM 2256 C C . SER A 1 283 ? 2.870 -9.338 -2.884 1.00 75.38 283 SER A C 1
ATOM 2258 O O . SER A 1 283 ? 2.579 -8.149 -2.771 1.00 75.38 283 SER A O 1
ATOM 2260 N N . GLU A 1 284 ? 2.067 -10.196 -3.518 1.00 73.56 284 GLU A N 1
ATOM 2261 C CA . GLU A 1 284 ? 0.788 -9.832 -4.154 1.00 73.56 284 GLU A CA 1
ATOM 2262 C C . GLU A 1 284 ? -0.420 -9.980 -3.219 1.00 73.56 284 GLU A C 1
ATOM 2264 O O . GLU A 1 284 ? -1.560 -10.115 -3.663 1.00 73.56 284 GLU A O 1
ATOM 2269 N N . GLN A 1 285 ? -0.181 -9.982 -1.909 1.00 76.69 285 GLN A N 1
ATOM 2270 C CA . GLN A 1 285 ? -1.221 -10.108 -0.898 1.00 76.69 285 GLN A CA 1
ATOM 2271 C C . GLN A 1 285 ? -1.235 -8.887 0.010 1.00 76.69 285 GLN A C 1
ATOM 2273 O O . GLN A 1 285 ? -0.202 -8.319 0.350 1.00 76.69 285 GLN A O 1
ATOM 2278 N N . ALA A 1 286 ? -2.432 -8.486 0.434 1.00 79.94 286 ALA A N 1
ATOM 2279 C CA . ALA A 1 286 ? -2.574 -7.430 1.429 1.00 79.94 286 ALA A CA 1
ATOM 2280 C C . ALA A 1 286 ? -2.252 -7.916 2.853 1.00 79.94 286 ALA A C 1
ATOM 2282 O O . ALA A 1 286 ? -2.125 -7.084 3.748 1.00 79.94 286 ALA A O 1
ATOM 2283 N N . LYS A 1 287 ? -2.170 -9.238 3.057 1.00 84.94 287 LYS A N 1
ATOM 2284 C CA . LYS A 1 287 ? -1.884 -9.897 4.336 1.00 84.94 287 LYS A CA 1
ATOM 2285 C C . LYS A 1 287 ? -0.441 -9.669 4.783 1.00 84.94 287 LYS A C 1
ATOM 2287 O O . LYS A 1 287 ? 0.460 -9.665 3.956 1.00 84.94 287 LYS A O 1
ATOM 2292 N N . PHE A 1 288 ? -0.274 -9.451 6.083 1.00 91.00 288 PHE A N 1
ATOM 2293 C CA . PHE A 1 288 ? 1.009 -9.224 6.759 1.00 91.00 288 PHE A CA 1
ATOM 2294 C C . PHE A 1 288 ? 0.984 -9.787 8.190 1.00 91.00 288 PHE A C 1
ATOM 2296 O O . PHE A 1 288 ? 1.705 -9.323 9.073 1.00 91.00 288 PHE A O 1
ATOM 2303 N N . ASP A 1 289 ? 0.107 -10.756 8.441 1.00 86.44 289 ASP A N 1
ATOM 2304 C CA . ASP A 1 289 ? 0.019 -11.498 9.697 1.00 86.44 289 ASP A CA 1
ATOM 2305 C C . ASP A 1 289 ? 1.249 -12.389 9.926 1.00 86.44 289 ASP A C 1
ATOM 2307 O O . ASP A 1 289 ? 1.576 -12.687 11.071 1.00 86.44 289 ASP A O 1
ATOM 2311 N N . ASP A 1 290 ? 1.991 -12.704 8.865 1.00 85.88 290 ASP A N 1
ATOM 2312 C CA . ASP A 1 290 ? 3.278 -13.388 8.880 1.00 85.88 290 ASP A CA 1
ATOM 2313 C C . ASP A 1 290 ? 4.454 -12.450 8.541 1.00 85.88 290 ASP A C 1
ATOM 2315 O O . ASP A 1 290 ? 4.305 -11.270 8.191 1.00 85.88 290 ASP A O 1
ATOM 2319 N N . GLY A 1 291 ? 5.671 -12.961 8.727 1.00 89.50 291 GLY A N 1
ATOM 2320 C CA . GLY A 1 291 ? 6.894 -12.274 8.328 1.00 89.50 291 GLY A CA 1
ATOM 2321 C C . GLY A 1 291 ? 7.211 -10.967 9.068 1.00 89.50 291 GLY A C 1
ATOM 2322 O O . GLY A 1 291 ? 6.580 -10.610 10.062 1.00 89.50 291 GLY A O 1
ATOM 2323 N N . PRO A 1 292 ? 8.218 -10.211 8.600 1.00 93.19 292 PRO A N 1
ATOM 2324 C CA . PRO A 1 292 ? 8.803 -9.091 9.341 1.00 93.19 292 PRO A CA 1
ATOM 2325 C C . PRO A 1 292 ? 8.063 -7.751 9.184 1.00 93.19 292 PRO A C 1
ATOM 2327 O O . PRO A 1 292 ? 8.535 -6.727 9.685 1.00 93.19 292 PRO A O 1
ATOM 2330 N N . TYR A 1 293 ? 6.942 -7.720 8.464 1.00 95.19 293 TYR A N 1
ATOM 2331 C CA . TYR A 1 293 ? 6.325 -6.479 7.990 1.00 95.19 293 TYR A CA 1
ATOM 2332 C C . TYR A 1 293 ? 5.259 -5.913 8.940 1.00 95.19 293 TYR A C 1
ATOM 2334 O O . TYR A 1 293 ? 4.560 -6.657 9.621 1.00 95.19 293 TYR A O 1
ATOM 2342 N N . LEU A 1 294 ? 5.110 -4.587 8.957 1.00 94.88 294 LEU A N 1
ATOM 2343 C CA . LEU A 1 294 ? 4.048 -3.857 9.665 1.00 94.88 294 LEU A CA 1
ATOM 2344 C C . LEU A 1 294 ? 2.823 -3.590 8.787 1.00 94.88 294 LEU A C 1
ATOM 2346 O O . LEU A 1 294 ? 1.734 -3.323 9.290 1.00 94.88 294 LEU A O 1
ATOM 2350 N N . THR A 1 295 ? 3.017 -3.585 7.472 1.00 95.44 295 THR A N 1
ATOM 2351 C CA . THR A 1 295 ? 1.978 -3.339 6.473 1.00 95.44 295 THR A CA 1
ATOM 2352 C C . THR A 1 295 ? 2.480 -3.787 5.097 1.00 95.44 295 THR A C 1
ATOM 2354 O O . THR A 1 295 ? 3.614 -4.250 4.964 1.00 95.44 295 THR A O 1
ATOM 2357 N N . THR A 1 296 ? 1.656 -3.632 4.065 1.00 93.25 296 THR A N 1
ATOM 2358 C CA . THR A 1 296 ? 1.974 -3.986 2.674 1.00 93.25 296 THR A CA 1
ATOM 2359 C C . THR A 1 296 ? 1.711 -2.802 1.747 1.00 93.25 296 THR A C 1
ATOM 2361 O O . THR A 1 296 ? 0.933 -1.906 2.085 1.00 93.25 296 THR A O 1
ATOM 2364 N N . ILE A 1 297 ? 2.292 -2.803 0.543 1.00 91.31 297 ILE A N 1
ATOM 2365 C CA . ILE A 1 297 ? 1.980 -1.787 -0.481 1.00 91.31 297 ILE A CA 1
ATOM 2366 C C . ILE A 1 297 ? 0.480 -1.754 -0.800 1.00 91.31 297 ILE A C 1
ATOM 2368 O O . ILE A 1 297 ? -0.104 -0.678 -0.920 1.00 91.31 297 ILE A O 1
ATOM 2372 N N . LEU A 1 298 ? -0.173 -2.918 -0.861 1.00 89.25 298 LEU A N 1
ATOM 2373 C CA . LEU A 1 298 ? -1.620 -3.014 -1.080 1.00 89.25 298 LEU A CA 1
ATOM 2374 C C . LEU A 1 298 ? -2.433 -2.498 0.120 1.00 89.25 298 LEU A C 1
ATOM 2376 O O . LEU A 1 298 ? -3.493 -1.897 -0.058 1.00 89.25 298 LEU A O 1
ATOM 2380 N N . GLY A 1 299 ? -1.938 -2.701 1.344 1.00 89.25 299 GLY A N 1
ATOM 2381 C CA . GLY A 1 299 ? -2.515 -2.128 2.559 1.00 89.25 299 GLY A CA 1
ATOM 2382 C C . GLY A 1 299 ? -2.466 -0.600 2.545 1.00 89.25 299 GLY A C 1
ATOM 2383 O O . GLY A 1 299 ? -3.481 0.051 2.799 1.00 89.25 299 GLY A O 1
ATOM 2384 N N . LEU A 1 300 ? -1.321 -0.028 2.169 1.00 93.25 300 LEU A N 1
ATOM 2385 C CA . LEU A 1 300 ? -1.148 1.419 2.029 1.00 93.25 300 LEU A CA 1
ATOM 2386 C C . LEU A 1 300 ? -1.987 1.996 0.880 1.00 93.25 300 LEU A C 1
ATOM 2388 O O . LEU A 1 300 ? -2.617 3.033 1.073 1.00 93.25 300 LEU A O 1
ATOM 2392 N N . ASP A 1 301 ? -2.082 1.318 -0.269 1.00 90.38 301 ASP A N 1
ATOM 2393 C CA . ASP A 1 301 ? -2.975 1.716 -1.374 1.00 90.38 301 ASP A CA 1
ATOM 2394 C C . ASP A 1 301 ? -4.432 1.770 -0.927 1.00 90.38 301 ASP A C 1
ATOM 2396 O O . ASP A 1 301 ? -5.142 2.726 -1.238 1.00 90.38 301 ASP A O 1
ATOM 2400 N N . TYR A 1 302 ? -4.882 0.805 -0.122 1.00 87.12 302 TYR A N 1
ATOM 2401 C CA . TYR A 1 302 ? -6.217 0.857 0.469 1.00 87.12 302 TYR A CA 1
ATOM 2402 C C . TYR A 1 302 ? -6.388 2.081 1.382 1.00 87.12 302 TYR A C 1
ATOM 2404 O O . TYR A 1 302 ? -7.408 2.771 1.300 1.00 87.12 302 TYR A O 1
ATOM 2412 N N . VAL A 1 303 ? -5.409 2.381 2.241 1.00 87.50 303 VAL A N 1
ATOM 2413 C CA . VAL A 1 303 ? -5.470 3.567 3.112 1.00 87.50 303 VAL A CA 1
ATOM 2414 C C . VAL A 1 303 ? -5.548 4.841 2.268 1.00 87.50 303 VAL A C 1
ATOM 2416 O O . VAL A 1 303 ? -6.459 5.644 2.455 1.00 87.50 303 VAL A O 1
ATOM 2419 N N . VAL A 1 304 ? -4.671 5.003 1.282 1.00 88.06 304 VAL A N 1
ATOM 2420 C CA . VAL A 1 304 ? -4.621 6.189 0.416 1.00 88.06 304 VAL A CA 1
ATOM 2421 C C . VAL A 1 304 ? -5.899 6.338 -0.417 1.00 88.06 304 VAL A C 1
ATOM 2423 O O . VAL A 1 304 ? -6.557 7.379 -0.379 1.00 88.06 304 VAL A O 1
ATOM 2426 N N . THR A 1 305 ? -6.305 5.293 -1.134 1.00 82.44 305 THR A N 1
ATOM 2427 C CA . THR A 1 305 ? -7.385 5.396 -2.126 1.00 82.44 305 THR A CA 1
ATOM 2428 C C . THR A 1 305 ? -8.781 5.244 -1.534 1.00 82.44 305 THR A C 1
ATOM 2430 O O . THR A 1 305 ? -9.725 5.872 -2.011 1.00 82.44 305 THR A O 1
ATOM 2433 N N . ARG A 1 306 ? -8.954 4.425 -0.487 1.00 78.00 306 ARG A N 1
ATOM 2434 C CA . ARG A 1 306 ? -10.279 4.117 0.084 1.00 78.00 306 ARG A CA 1
ATOM 2435 C C . ARG A 1 306 ? -10.552 4.853 1.384 1.00 78.00 306 ARG A C 1
ATOM 2437 O O . ARG A 1 306 ? -11.669 5.329 1.579 1.00 78.00 306 ARG A O 1
ATOM 2444 N N . VAL A 1 307 ? -9.559 4.955 2.268 1.00 72.38 307 VAL A N 1
ATOM 2445 C CA . VAL A 1 307 ? -9.738 5.609 3.575 1.00 72.38 307 VAL A CA 1
ATOM 2446 C C . VAL A 1 307 ? -9.582 7.123 3.444 1.00 72.38 307 VAL A C 1
ATOM 2448 O O . VAL A 1 307 ? -10.458 7.867 3.884 1.00 72.38 307 VAL A O 1
ATOM 2451 N N . LEU A 1 308 ? -8.521 7.571 2.772 1.00 77.56 308 LEU A N 1
ATOM 2452 C CA . LEU A 1 308 ? -8.224 8.988 2.544 1.00 77.56 308 LEU A CA 1
ATOM 2453 C C . LEU A 1 308 ? -8.876 9.546 1.272 1.00 77.56 308 LEU A C 1
ATOM 2455 O O . LEU A 1 308 ? -8.913 10.762 1.094 1.00 77.56 308 LEU A O 1
ATOM 2459 N N . LYS A 1 309 ? -9.454 8.669 0.437 1.00 78.81 309 LYS A N 1
ATOM 2460 C CA . LYS A 1 309 ? -10.191 9.011 -0.791 1.00 78.81 309 LYS A CA 1
ATOM 2461 C C . LYS A 1 309 ? -9.354 9.797 -1.804 1.00 78.81 309 LYS A C 1
ATOM 2463 O O . LYS A 1 309 ? -9.887 10.657 -2.503 1.00 78.81 309 LYS A O 1
ATOM 2468 N N . ILE A 1 310 ? -8.058 9.497 -1.889 1.00 77.62 310 ILE A N 1
ATOM 2469 C CA . ILE A 1 310 ? -7.210 10.010 -2.963 1.00 77.62 310 ILE A CA 1
ATOM 2470 C C . ILE A 1 310 ? -7.571 9.249 -4.246 1.00 77.62 310 ILE A C 1
ATOM 2472 O O . ILE A 1 310 ? -7.436 8.022 -4.279 1.00 77.62 310 ILE A O 1
ATOM 2476 N N . PRO A 1 311 ? -8.089 9.930 -5.279 1.00 74.56 311 PRO A N 1
ATOM 2477 C CA . PRO A 1 311 ? -8.530 9.265 -6.492 1.00 74.56 311 PRO A CA 1
ATOM 2478 C C . PRO A 1 311 ? -7.348 8.662 -7.248 1.00 74.56 311 PRO A C 1
ATOM 2480 O O . PRO A 1 311 ? -6.250 9.216 -7.256 1.00 74.56 311 PRO A O 1
ATOM 2483 N N . GLY A 1 312 ? -7.599 7.527 -7.899 1.00 68.19 312 GLY A N 1
ATOM 2484 C CA . GLY A 1 312 ? -6.658 6.939 -8.843 1.00 68.19 312 GLY A CA 1
ATOM 2485 C C . GLY A 1 312 ? -7.049 7.242 -10.289 1.00 68.19 312 GLY A C 1
ATOM 2486 O O . GLY A 1 312 ? -8.240 7.242 -10.616 1.00 68.19 312 GLY A O 1
ATOM 2487 N N . LEU A 1 313 ? -6.062 7.433 -11.162 1.00 66.69 313 LEU A N 1
ATOM 2488 C CA . LEU A 1 313 ? -6.230 7.650 -12.595 1.00 66.69 313 LEU A CA 1
ATOM 2489 C C . LEU A 1 313 ? -6.557 6.318 -13.287 1.00 66.69 313 LEU A C 1
ATOM 2491 O O . LEU A 1 313 ? -5.680 5.622 -13.793 1.00 66.69 313 LEU A O 1
ATOM 2495 N N . ARG A 1 314 ? -7.838 5.929 -13.265 1.00 60.34 314 ARG A N 1
ATOM 2496 C CA . ARG A 1 314 ? -8.301 4.662 -13.864 1.00 60.34 314 ARG A CA 1
ATOM 2497 C C . ARG A 1 314 ? -8.699 4.792 -15.332 1.00 60.34 314 ARG A C 1
ATOM 2499 O O . ARG A 1 314 ? -8.433 3.875 -16.100 1.00 60.34 314 ARG A O 1
ATOM 2506 N N . ASP A 1 315 ? -9.324 5.908 -15.701 1.00 66.38 315 ASP A N 1
ATOM 2507 C CA . ASP A 1 315 ? -9.785 6.171 -17.064 1.00 66.38 315 ASP A CA 1
ATOM 2508 C C . ASP A 1 315 ? -9.433 7.616 -17.472 1.00 66.38 315 ASP A C 1
ATOM 2510 O O . ASP A 1 315 ? -10.018 8.561 -16.937 1.00 66.38 315 ASP A O 1
ATOM 2514 N N . PRO A 1 316 ? -8.465 7.817 -18.386 1.00 64.62 316 PRO A N 1
ATOM 2515 C CA . PRO A 1 316 ? -8.028 9.145 -18.802 1.00 64.62 316 PRO A CA 1
ATOM 2516 C C . PRO A 1 316 ? -9.017 9.851 -19.746 1.00 64.62 316 PRO A C 1
ATOM 2518 O O . PRO A 1 316 ? -8.746 10.990 -20.128 1.00 64.62 316 PRO A O 1
ATOM 2521 N N . VAL A 1 317 ? -10.127 9.215 -20.146 1.00 68.25 317 VAL A N 1
ATOM 2522 C CA . VAL A 1 317 ? -11.167 9.823 -21.000 1.00 68.25 317 VAL A CA 1
ATOM 2523 C C . VAL A 1 317 ? -12.519 10.007 -20.296 1.00 68.25 317 VAL A C 1
ATOM 2525 O O . VAL A 1 317 ? -13.411 10.645 -20.853 1.00 68.25 317 VAL A O 1
ATOM 2528 N N . ASP A 1 318 ? -12.674 9.539 -19.054 1.00 76.56 318 ASP A N 1
ATOM 2529 C CA . ASP A 1 318 ? -13.856 9.814 -18.224 1.00 76.56 318 ASP A CA 1
ATOM 2530 C C . ASP A 1 318 ? -13.767 11.217 -17.594 1.00 76.56 318 ASP A C 1
ATOM 2532 O O . ASP A 1 318 ? -13.374 11.402 -16.439 1.00 76.56 318 ASP A O 1
ATOM 2536 N N . TYR A 1 319 ? -14.112 12.241 -18.379 1.00 79.25 319 TYR A N 1
ATOM 2537 C CA . TYR A 1 319 ? -13.969 13.644 -17.977 1.00 79.25 319 TYR A CA 1
ATOM 2538 C C . TYR A 1 319 ? -14.793 14.025 -16.738 1.00 79.25 319 TYR A C 1
ATOM 2540 O O . TYR A 1 319 ? -14.322 14.816 -15.922 1.00 79.25 319 TYR A O 1
ATOM 2548 N N . ASP A 1 320 ? -15.995 13.464 -16.564 1.00 81.12 320 ASP A N 1
ATOM 2549 C CA . ASP A 1 320 ? -16.872 13.795 -15.430 1.00 81.12 320 ASP A CA 1
ATOM 2550 C C . ASP A 1 320 ? -16.360 13.164 -14.121 1.00 81.12 320 ASP A C 1
ATOM 2552 O O . ASP A 1 320 ? -16.551 13.698 -13.021 1.00 81.12 320 ASP A O 1
ATOM 2556 N N . ARG A 1 321 ? -15.688 12.012 -14.201 1.00 81.06 321 ARG A N 1
ATOM 2557 C CA . ARG A 1 321 ? -14.935 11.458 -13.073 1.00 81.06 321 ARG A CA 1
ATOM 2558 C C . ARG A 1 321 ? -13.670 12.257 -12.789 1.00 81.06 321 ARG A C 1
ATOM 2560 O O . ARG A 1 321 ? -13.460 12.629 -11.639 1.00 81.06 321 ARG A O 1
ATOM 2567 N N . LEU A 1 322 ? -12.878 12.576 -13.811 1.00 81.25 322 LEU A N 1
ATOM 2568 C CA . LEU A 1 322 ? -11.643 13.352 -13.661 1.00 81.25 322 LEU A CA 1
ATOM 2569 C C . LEU A 1 322 ? -11.896 14.732 -13.034 1.00 81.25 322 LEU A C 1
ATOM 2571 O O . LEU A 1 322 ? -11.115 15.182 -12.202 1.00 81.25 322 LEU A O 1
ATOM 2575 N N . GLU A 1 323 ? -13.010 15.388 -13.362 1.00 85.19 323 GLU A N 1
ATOM 2576 C CA . GLU A 1 323 ? -13.395 16.670 -12.759 1.00 85.19 323 GLU A CA 1
ATOM 2577 C C . GLU A 1 323 ? -13.691 16.542 -11.254 1.00 85.19 323 GLU A C 1
ATOM 2579 O O . GLU A 1 323 ? -13.265 17.381 -10.450 1.00 85.19 323 GLU A O 1
ATOM 2584 N N . ARG A 1 324 ? -14.366 15.458 -10.847 1.00 83.62 324 ARG A N 1
ATOM 2585 C CA . ARG A 1 324 ? -14.591 15.129 -9.429 1.00 83.62 324 ARG A CA 1
ATOM 2586 C C . ARG A 1 324 ? -13.282 14.801 -8.718 1.00 83.62 324 ARG A C 1
ATOM 2588 O O . ARG A 1 324 ? -13.083 15.253 -7.590 1.00 83.62 324 ARG A O 1
ATOM 2595 N N . ASP A 1 325 ? -12.402 14.058 -9.379 1.00 83.31 325 ASP A N 1
ATOM 2596 C CA . ASP A 1 325 ? -11.114 13.628 -8.841 1.00 83.31 325 ASP A CA 1
ATOM 2597 C C . ASP A 1 325 ? -10.177 14.829 -8.619 1.00 83.31 325 ASP A C 1
ATOM 2599 O O . ASP A 1 325 ? -9.654 15.000 -7.516 1.00 83.31 325 ASP A O 1
ATOM 2603 N N . ILE A 1 326 ? -10.051 15.737 -9.598 1.00 84.62 326 ILE A N 1
ATOM 2604 C CA . ILE A 1 326 ? -9.285 16.989 -9.454 1.00 84.62 326 ILE A CA 1
ATOM 2605 C C . ILE A 1 326 ? -9.854 17.840 -8.314 1.00 84.62 326 ILE A C 1
ATOM 2607 O O . ILE A 1 326 ? -9.104 18.304 -7.457 1.00 84.62 326 ILE A O 1
ATOM 2611 N N . SER A 1 327 ? -11.178 17.992 -8.244 1.00 81.81 327 SER A N 1
ATOM 2612 C CA . SER A 1 327 ? -11.840 18.752 -7.169 1.00 81.81 327 SER A CA 1
ATOM 2613 C C . SER A 1 327 ? -11.669 18.099 -5.784 1.00 81.81 327 SER A C 1
ATOM 2615 O O . SER A 1 327 ? -11.691 18.766 -4.746 1.00 81.81 327 SER A O 1
ATOM 2617 N N . GLY A 1 328 ? -11.517 16.772 -5.733 1.00 77.62 328 GLY A N 1
ATOM 2618 C CA . GLY A 1 328 ? -11.128 16.028 -4.536 1.00 77.62 328 GLY A CA 1
ATOM 2619 C C . GLY A 1 328 ? -9.694 16.335 -4.109 1.00 77.62 328 GLY A C 1
ATOM 2620 O O . GLY A 1 328 ? -9.458 16.632 -2.938 1.00 77.62 328 GLY A O 1
ATOM 2621 N N . LEU A 1 329 ? -8.761 16.316 -5.063 1.00 80.62 329 LEU A N 1
ATOM 2622 C CA . LEU A 1 329 ? -7.340 16.585 -4.841 1.00 80.62 329 LEU A CA 1
ATOM 2623 C C . LEU A 1 329 ? -7.063 18.042 -4.456 1.00 80.62 329 LEU A C 1
ATOM 2625 O O . LEU A 1 329 ? -6.230 18.284 -3.595 1.00 80.62 329 LEU A O 1
ATOM 2629 N N . GLU A 1 330 ? -7.785 19.025 -4.984 1.00 77.94 330 GLU A N 1
ATOM 2630 C CA . GLU A 1 330 ? -7.601 20.431 -4.584 1.00 77.94 330 GLU A CA 1
ATOM 2631 C C . GLU A 1 330 ? -7.857 20.687 -3.099 1.00 77.94 330 GLU A C 1
ATOM 2633 O O . GLU A 1 330 ? -7.208 21.529 -2.484 1.00 77.94 330 GLU A O 1
ATOM 2638 N N . ARG A 1 331 ? -8.765 19.920 -2.485 1.00 71.12 331 ARG A N 1
ATOM 2639 C CA . ARG A 1 331 ? -8.983 19.981 -1.032 1.00 71.12 331 ARG A CA 1
ATOM 2640 C C . ARG A 1 331 ? -7.776 19.474 -0.234 1.00 71.12 331 ARG A C 1
ATOM 2642 O O . ARG A 1 331 ? -7.685 19.748 0.961 1.00 71.12 331 ARG A O 1
ATOM 2649 N N . LEU A 1 332 ? -6.877 18.724 -0.872 1.00 68.62 332 LEU A N 1
ATOM 2650 C CA . LEU A 1 332 ? -5.630 18.222 -0.302 1.00 68.62 332 LEU A CA 1
ATOM 2651 C C . LEU A 1 332 ? -4.444 19.162 -0.569 1.00 68.62 332 LEU A C 1
ATOM 2653 O O . LEU A 1 332 ? -3.676 19.408 0.353 1.00 68.62 332 LEU A O 1
ATOM 2657 N N . VAL A 1 333 ? -4.301 19.672 -1.798 1.00 62.72 333 VAL A N 1
ATOM 2658 C CA . VAL A 1 333 ? -3.118 20.425 -2.277 1.00 62.72 333 VAL A CA 1
ATOM 2659 C C . VAL A 1 333 ? -3.268 21.951 -2.169 1.00 62.72 333 VAL A C 1
ATOM 2661 O O . VAL A 1 333 ? -2.469 22.679 -2.733 1.00 62.72 333 VAL A O 1
ATOM 2664 N N . LEU A 1 334 ? -4.262 22.430 -1.410 1.00 60.66 334 LEU A N 1
ATOM 2665 C CA . LEU A 1 334 ? -4.695 23.835 -1.321 1.00 60.66 334 LEU A CA 1
ATOM 2666 C C . LEU A 1 334 ? -5.434 24.327 -2.583 1.00 60.66 334 LEU A C 1
ATOM 2668 O O . LEU A 1 334 ? -5.137 23.964 -3.722 1.00 60.66 334 LEU A O 1
ATOM 2672 N N . THR A 1 335 ? -6.448 25.169 -2.367 1.00 62.47 335 THR A N 1
ATOM 2673 C CA . THR A 1 335 ? -7.333 25.678 -3.426 1.00 62.47 335 THR A CA 1
ATOM 2674 C C . THR A 1 335 ? -6.559 26.523 -4.443 1.00 62.47 335 THR A C 1
ATOM 2676 O O . THR A 1 335 ? -5.884 27.475 -4.062 1.00 62.47 335 THR A O 1
ATOM 2679 N N . GLY A 1 336 ? -6.712 26.217 -5.736 1.00 61.66 336 GLY A N 1
ATOM 2680 C CA . GLY A 1 336 ? -6.116 26.968 -6.852 1.00 61.66 336 GLY A CA 1
ATOM 2681 C C . GLY A 1 336 ? -4.816 26.377 -7.413 1.00 61.66 336 GLY A C 1
ATOM 2682 O O . GLY A 1 336 ? -4.412 26.718 -8.522 1.00 61.66 336 GLY A O 1
ATOM 2683 N N . GLU A 1 337 ? -4.173 25.431 -6.719 1.00 75.56 337 GLU A N 1
ATOM 2684 C CA . GLU A 1 337 ? -2.916 24.832 -7.203 1.00 75.56 337 GLU A CA 1
ATOM 2685 C C . GLU A 1 337 ? -3.087 23.872 -8.394 1.00 75.56 337 GLU A C 1
ATOM 2687 O O . GLU A 1 337 ? -2.113 23.589 -9.099 1.00 75.56 337 GLU A O 1
ATOM 2692 N N . LEU A 1 338 ? -4.315 23.403 -8.649 1.00 83.75 338 LEU A N 1
ATOM 2693 C CA . LEU A 1 338 ? -4.674 22.535 -9.779 1.00 83.75 338 LEU A CA 1
ATOM 2694 C C . LEU A 1 338 ? -5.561 23.242 -10.824 1.00 83.75 338 LEU A C 1
ATOM 2696 O O . LEU A 1 338 ? -6.153 22.583 -11.682 1.00 83.75 338 LEU A O 1
ATOM 2700 N N . ASP A 1 339 ? -5.617 24.579 -10.822 1.00 84.81 339 ASP A N 1
ATOM 2701 C CA . ASP A 1 339 ? -6.394 25.346 -11.810 1.00 84.81 339 ASP A CA 1
ATOM 2702 C C . ASP A 1 339 ? -5.930 25.078 -13.251 1.00 84.81 339 ASP A C 1
ATOM 2704 O O . ASP A 1 339 ? -6.741 25.005 -14.178 1.00 84.81 339 ASP A O 1
ATOM 2708 N N . GLU A 1 340 ? -4.625 24.873 -13.451 1.00 85.69 340 GLU A N 1
ATOM 2709 C CA . GLU A 1 340 ? -4.077 24.511 -14.760 1.00 85.69 340 GLU A CA 1
ATOM 2710 C C . GLU A 1 340 ? -4.514 23.109 -15.200 1.00 85.69 340 GLU A C 1
ATOM 2712 O O . GLU A 1 340 ? -4.866 22.910 -16.365 1.00 85.69 340 GLU A O 1
ATOM 2717 N N . ALA A 1 341 ? -4.590 22.157 -14.266 1.00 85.06 341 ALA A N 1
ATOM 2718 C CA . ALA A 1 341 ? -5.119 20.824 -14.530 1.00 85.06 341 ALA A CA 1
ATOM 2719 C C . ALA A 1 341 ? -6.600 20.887 -14.943 1.00 85.06 341 ALA A C 1
ATOM 2721 O O . ALA A 1 341 ? -6.991 20.239 -15.913 1.00 85.06 341 ALA A O 1
ATOM 2722 N N . LYS A 1 342 ? -7.418 21.723 -14.284 1.00 88.69 342 LYS A N 1
ATOM 2723 C CA . LYS A 1 342 ? -8.823 21.953 -14.674 1.00 88.69 342 LYS A CA 1
ATOM 2724 C C . LYS A 1 342 ? -8.957 22.570 -16.064 1.00 88.69 342 LYS A C 1
ATOM 2726 O O . LYS A 1 342 ? -9.784 22.117 -16.858 1.00 88.69 342 LYS A O 1
ATOM 2731 N N . ARG A 1 343 ? -8.150 23.593 -16.379 1.00 87.56 343 ARG A N 1
ATOM 2732 C CA . ARG A 1 343 ? -8.134 24.208 -17.719 1.00 87.56 343 ARG A CA 1
ATOM 2733 C C . ARG A 1 343 ? -7.790 23.175 -18.788 1.00 87.56 343 ARG A C 1
ATOM 2735 O O . ARG A 1 343 ? -8.501 23.080 -19.787 1.00 87.56 343 ARG A O 1
ATOM 2742 N N . ARG A 1 344 ? -6.762 22.359 -18.541 1.00 87.94 344 ARG A N 1
ATOM 2743 C CA . ARG A 1 344 ? -6.352 21.277 -19.442 1.00 87.94 344 ARG A CA 1
ATOM 2744 C C . ARG A 1 344 ? -7.423 20.203 -19.587 1.00 87.94 344 ARG A C 1
ATOM 2746 O O . ARG A 1 344 ? -7.663 19.754 -20.700 1.00 87.94 344 ARG A O 1
ATOM 2753 N N . LEU A 1 345 ? -8.104 19.823 -18.505 1.00 85.56 345 LEU A N 1
ATOM 2754 C CA . LEU A 1 345 ? -9.204 18.859 -18.563 1.00 85.56 345 LEU A CA 1
ATOM 2755 C C . LEU A 1 345 ? -10.321 19.346 -19.497 1.00 85.56 345 LEU A C 1
ATOM 2757 O O . LEU A 1 345 ? -10.818 18.571 -20.314 1.00 85.56 345 LEU A O 1
ATOM 2761 N N . LYS A 1 346 ? -10.671 20.637 -19.429 1.00 87.12 346 LYS A N 1
ATOM 2762 C CA . LYS A 1 346 ? -11.656 21.243 -20.333 1.00 87.12 346 LYS A CA 1
ATOM 2763 C C . LYS A 1 346 ? -11.205 21.179 -21.796 1.00 87.12 346 LYS A C 1
ATOM 2765 O O . LYS A 1 346 ? -11.995 20.789 -22.651 1.00 87.12 346 LYS A O 1
ATOM 2770 N N . GLU A 1 347 ? -9.940 21.491 -22.079 1.00 81.50 347 GLU A N 1
ATOM 2771 C CA . GLU A 1 347 ? -9.377 21.366 -23.431 1.00 81.50 347 GLU A CA 1
ATOM 2772 C C . GLU A 1 347 ? -9.388 19.909 -23.928 1.00 81.50 347 GLU A C 1
ATOM 2774 O O . GLU A 1 347 ? -9.768 19.643 -25.070 1.00 81.50 347 GLU A O 1
ATOM 2779 N N . CYS A 1 348 ? -9.011 18.952 -23.074 1.00 71.12 348 CYS A N 1
ATOM 2780 C CA . CYS A 1 348 ? -9.056 17.523 -23.384 1.00 71.12 348 CYS A CA 1
ATOM 2781 C C . CYS A 1 348 ? -10.481 17.060 -23.711 1.00 71.12 348 CYS A C 1
ATOM 2783 O O . CYS A 1 348 ? -10.649 16.315 -24.674 1.00 71.12 348 CYS A O 1
ATOM 2785 N N . ARG A 1 349 ? -11.492 17.545 -22.973 1.00 81.38 349 ARG A N 1
ATOM 2786 C CA . ARG A 1 349 ? -12.917 17.267 -23.225 1.00 81.38 349 ARG A CA 1
ATOM 2787 C C . ARG A 1 349 ? -13.384 17.827 -24.568 1.00 81.38 349 ARG A C 1
ATOM 2789 O O . ARG A 1 349 ? -14.065 17.132 -25.308 1.00 81.38 349 ARG A O 1
ATOM 2796 N N . GLU A 1 350 ? -13.004 19.060 -24.902 1.00 76.38 350 GLU A N 1
ATOM 2797 C CA . GLU A 1 350 ? -13.362 19.702 -26.179 1.00 76.38 350 GLU A CA 1
ATOM 2798 C C . GLU A 1 350 ? -12.706 19.024 -27.394 1.00 76.38 350 GLU A C 1
ATOM 2800 O O . GLU A 1 350 ? -13.246 19.075 -28.498 1.00 76.38 350 GLU A O 1
ATOM 2805 N N . ARG A 1 351 ? -11.534 18.403 -27.203 1.00 70.44 351 ARG A N 1
ATOM 2806 C CA . ARG A 1 351 ? -10.732 17.774 -28.267 1.00 70.44 351 ARG A CA 1
ATOM 2807 C C . ARG A 1 351 ? -10.772 16.243 -28.264 1.00 70.44 351 ARG A C 1
ATOM 2809 O O . ARG A 1 351 ? -10.042 15.648 -29.055 1.00 70.44 351 ARG A O 1
ATOM 2816 N N . GLU A 1 352 ? -11.557 15.633 -27.375 1.00 65.62 352 GLU A N 1
ATOM 2817 C CA . GLU A 1 352 ? -11.658 14.177 -27.173 1.00 65.62 352 GLU A CA 1
ATOM 2818 C C . GLU A 1 352 ? -10.287 13.493 -26.991 1.00 65.62 352 GLU A C 1
ATOM 2820 O O . GLU A 1 352 ? -9.972 12.471 -27.602 1.00 65.62 352 GLU A O 1
ATOM 2825 N N . ARG A 1 353 ? -9.417 14.091 -26.166 1.00 61.44 353 ARG A N 1
ATOM 2826 C CA . ARG A 1 353 ? -8.070 13.570 -25.870 1.00 61.44 353 ARG A CA 1
ATOM 2827 C C . ARG A 1 353 ? -7.973 13.018 -24.450 1.00 61.44 353 ARG A C 1
ATOM 2829 O O . ARG A 1 353 ? -8.643 13.545 -23.561 1.00 61.44 353 ARG A O 1
ATOM 2836 N N . PRO A 1 354 ? -7.108 12.018 -24.207 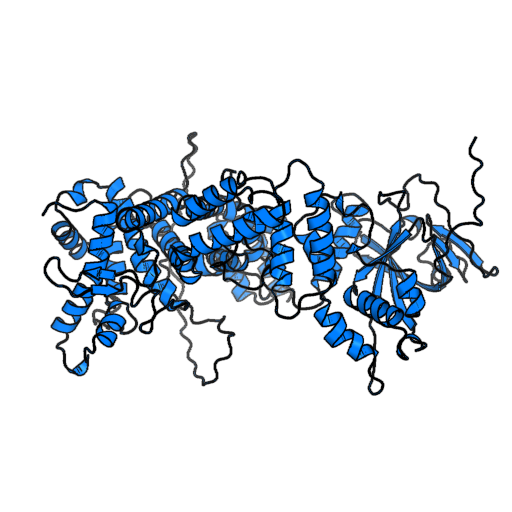1.00 56.12 354 PRO A N 1
ATOM 2837 C CA . PRO A 1 354 ? -6.836 11.548 -22.857 1.00 56.12 354 PRO A CA 1
ATOM 2838 C C . PRO A 1 354 ? -6.191 12.654 -22.013 1.00 56.12 354 PRO A C 1
ATOM 2840 O O . PRO A 1 354 ? -5.359 13.426 -22.499 1.00 56.12 354 PRO A O 1
ATOM 2843 N N . PHE A 1 355 ? -6.582 12.728 -20.746 1.00 77.12 355 PHE A N 1
ATOM 2844 C CA . PHE A 1 355 ? -6.019 13.639 -19.759 1.00 77.12 355 PHE A CA 1
ATOM 2845 C C . PHE A 1 355 ? -4.875 12.975 -18.983 1.00 77.12 355 PHE A C 1
ATOM 2847 O O . PHE A 1 355 ? -4.969 11.816 -18.578 1.00 77.12 355 PHE A O 1
ATOM 2854 N N . TYR A 1 356 ? -3.821 13.749 -18.723 1.00 73.62 356 TYR A N 1
ATOM 2855 C CA . TYR A 1 356 ? -2.735 13.383 -17.818 1.00 73.62 356 TYR A CA 1
ATOM 2856 C C . TYR A 1 356 ? -2.317 14.601 -16.984 1.00 73.62 356 TYR A C 1
ATOM 2858 O O . TYR A 1 356 ? -2.319 15.741 -17.470 1.00 73.62 356 TYR A O 1
ATOM 2866 N N . TYR A 1 357 ? -1.929 14.343 -15.736 1.00 77.88 357 TYR A N 1
ATOM 2867 C CA . TYR A 1 357 ? -1.240 15.319 -14.895 1.00 77.88 357 TYR A CA 1
ATOM 2868 C C . TYR A 1 357 ? 0.192 15.539 -15.391 1.00 77.88 357 TYR A C 1
ATOM 2870 O O . TYR A 1 357 ? 0.799 14.644 -15.983 1.00 77.88 357 TYR A O 1
ATOM 2878 N N . THR A 1 358 ? 0.736 16.728 -15.149 1.00 79.19 358 THR A N 1
ATOM 2879 C CA . THR A 1 358 ? 2.161 17.005 -15.373 1.00 79.19 358 THR A CA 1
ATOM 2880 C C . THR A 1 358 ? 3.004 16.511 -14.201 1.00 79.19 358 THR A C 1
ATOM 2882 O O . THR A 1 358 ? 2.512 16.375 -13.081 1.00 79.19 358 THR A O 1
ATOM 2885 N N . ASP A 1 359 ? 4.305 16.318 -14.420 1.00 74.50 359 ASP A N 1
ATOM 2886 C CA . ASP A 1 359 ? 5.231 15.910 -13.355 1.00 74.50 359 ASP A CA 1
ATOM 2887 C C . ASP A 1 359 ? 5.259 16.903 -12.183 1.00 74.50 359 ASP A C 1
ATOM 2889 O O . ASP A 1 359 ? 5.433 16.512 -11.029 1.00 74.50 359 ASP A O 1
ATOM 2893 N N . GLU A 1 360 ? 5.082 18.199 -12.457 1.00 82.38 360 GLU A N 1
ATOM 2894 C CA . GLU A 1 360 ? 4.985 19.218 -11.410 1.00 82.38 360 GLU A CA 1
ATOM 2895 C C . GLU A 1 360 ? 3.707 19.069 -10.583 1.00 82.38 360 GLU A C 1
ATOM 2897 O O . GLU A 1 360 ? 3.773 19.119 -9.356 1.00 82.38 360 GLU A O 1
ATOM 2902 N N . GLU A 1 361 ? 2.560 18.848 -11.229 1.00 83.62 361 GLU A N 1
ATOM 2903 C CA . GLU A 1 361 ? 1.286 18.598 -10.543 1.00 83.62 361 GLU A CA 1
ATOM 2904 C C . GLU A 1 361 ? 1.372 17.332 -9.689 1.00 83.62 361 GLU A C 1
ATOM 2906 O O . GLU A 1 361 ? 0.982 17.349 -8.523 1.00 83.62 361 GLU A O 1
ATOM 2911 N N . MET A 1 362 ? 1.974 16.266 -10.222 1.00 82.25 362 MET A N 1
ATOM 2912 C CA . MET A 1 362 ? 2.188 15.017 -9.489 1.00 82.25 362 MET A CA 1
ATOM 2913 C C . MET A 1 362 ? 3.089 15.216 -8.268 1.00 82.25 362 MET A C 1
ATOM 2915 O O . MET A 1 362 ? 2.767 14.731 -7.182 1.00 82.25 362 MET A O 1
ATOM 2919 N N . LYS A 1 363 ? 4.184 15.978 -8.397 1.00 84.44 363 LYS A N 1
ATOM 2920 C CA . LYS A 1 363 ? 5.058 16.325 -7.263 1.00 84.44 363 LYS A CA 1
ATOM 2921 C C . LYS A 1 363 ? 4.330 17.151 -6.204 1.00 84.44 363 LYS A C 1
ATOM 2923 O O . LYS A 1 363 ? 4.536 16.901 -5.017 1.00 84.44 363 LYS A O 1
ATOM 2928 N N . ARG A 1 364 ? 3.476 18.099 -6.605 1.00 87.38 364 ARG A N 1
ATOM 2929 C CA . ARG A 1 364 ? 2.658 18.894 -5.672 1.00 87.38 364 ARG A CA 1
ATOM 2930 C C . ARG A 1 364 ? 1.649 18.019 -4.936 1.00 87.38 364 ARG A C 1
ATOM 2932 O O . ARG A 1 364 ? 1.599 18.077 -3.712 1.00 87.38 364 ARG A O 1
ATOM 2939 N N . ILE A 1 365 ? 0.925 17.152 -5.648 1.00 86.62 365 ILE A N 1
ATOM 2940 C CA . ILE A 1 365 ? -0.016 16.194 -5.045 1.00 86.62 365 ILE A CA 1
ATOM 2941 C C . ILE A 1 365 ? 0.703 15.302 -4.025 1.00 86.62 365 ILE A C 1
ATOM 2943 O O . ILE A 1 365 ? 0.257 15.190 -2.883 1.00 86.62 365 ILE A O 1
ATOM 2947 N N . ALA A 1 366 ? 1.847 14.727 -4.406 1.00 88.69 366 ALA A N 1
ATOM 2948 C CA . ALA A 1 366 ? 2.664 13.892 -3.529 1.00 88.69 366 ALA A CA 1
ATOM 2949 C C . ALA A 1 366 ? 3.139 14.649 -2.282 1.00 88.69 366 ALA A C 1
ATOM 2951 O O . ALA A 1 366 ? 3.060 14.129 -1.170 1.00 88.69 366 ALA A O 1
ATOM 2952 N N . GLY A 1 367 ? 3.638 15.874 -2.472 1.00 88.69 367 GLY A N 1
ATOM 2953 C CA . GLY A 1 367 ? 4.171 16.720 -1.409 1.00 88.69 367 GLY A CA 1
ATOM 2954 C C . GLY A 1 367 ? 3.098 17.163 -0.420 1.00 88.69 367 GLY A C 1
ATOM 2955 O O . GLY A 1 367 ? 3.293 17.025 0.785 1.00 88.69 367 GLY A O 1
ATOM 2956 N N . ALA A 1 368 ? 1.946 17.618 -0.912 1.00 87.38 368 ALA A N 1
ATOM 2957 C CA . ALA A 1 368 ? 0.819 18.011 -0.072 1.00 87.38 368 ALA A CA 1
ATOM 2958 C C . ALA A 1 368 ? 0.230 16.823 0.695 1.00 87.38 368 ALA A C 1
ATOM 2960 O O . ALA A 1 368 ? -0.060 16.925 1.887 1.00 87.38 368 ALA A O 1
ATOM 2961 N N . PHE A 1 369 ? 0.111 15.668 0.034 1.00 90.31 369 PHE A N 1
ATOM 2962 C CA . PHE A 1 369 ? -0.269 14.430 0.700 1.00 90.31 369 PHE A CA 1
ATOM 2963 C C . PHE A 1 369 ? 0.714 14.072 1.821 1.00 90.31 369 PHE A C 1
ATOM 2965 O O . PHE A 1 369 ? 0.290 13.830 2.952 1.00 90.31 369 PHE A O 1
ATOM 2972 N N . ALA A 1 370 ? 2.017 14.069 1.524 1.00 90.31 370 ALA A N 1
ATOM 2973 C CA . ALA A 1 370 ? 3.047 13.698 2.485 1.00 90.31 370 ALA A CA 1
ATOM 2974 C C . ALA A 1 370 ? 3.083 14.657 3.682 1.00 90.31 370 ALA A C 1
ATOM 2976 O O . ALA A 1 370 ? 3.084 14.201 4.821 1.00 90.31 370 ALA A O 1
ATOM 2977 N N . GLY A 1 371 ? 3.021 15.968 3.432 1.00 87.81 371 GLY A N 1
ATOM 2978 C CA . GLY A 1 371 ? 3.001 16.987 4.484 1.00 87.81 371 GLY A CA 1
ATOM 2979 C C . GLY A 1 371 ? 1.782 16.898 5.406 1.00 87.81 371 GLY A C 1
ATOM 2980 O O . GLY A 1 371 ? 1.861 17.301 6.562 1.00 87.81 371 GLY A O 1
ATOM 2981 N N . LYS A 1 372 ? 0.663 16.341 4.925 1.00 86.69 372 LYS A N 1
ATOM 2982 C CA . LYS A 1 372 ? -0.552 16.161 5.727 1.00 86.69 372 LYS A CA 1
ATOM 2983 C C . LYS A 1 372 ? -0.606 14.820 6.461 1.00 86.69 372 LYS A C 1
ATOM 2985 O O . LYS A 1 372 ? -1.000 14.775 7.622 1.00 86.69 372 LYS A O 1
ATOM 2990 N N . TRP A 1 373 ? -0.259 13.725 5.783 1.00 90.44 373 TRP A N 1
ATOM 2991 C CA . TRP A 1 373 ? -0.572 12.369 6.251 1.00 90.44 373 TRP A CA 1
ATOM 2992 C C . TRP A 1 373 ? 0.635 11.484 6.548 1.00 90.44 373 TRP A C 1
ATOM 2994 O O . TRP A 1 373 ? 0.473 10.543 7.324 1.00 90.44 373 TRP A O 1
ATOM 3004 N N . ALA A 1 374 ? 1.812 11.739 5.966 1.00 92.19 374 ALA A N 1
ATOM 3005 C CA . ALA A 1 374 ? 2.937 10.807 6.089 1.00 92.19 374 ALA A CA 1
ATOM 3006 C C . ALA A 1 374 ? 3.378 10.640 7.546 1.00 92.19 374 ALA A C 1
ATOM 3008 O O . ALA A 1 374 ? 3.426 9.516 8.045 1.00 92.19 374 ALA A O 1
ATOM 3009 N N . ASP A 1 375 ? 3.568 11.754 8.253 1.00 94.00 375 ASP A N 1
ATOM 3010 C CA . ASP A 1 375 ? 3.951 11.750 9.666 1.00 94.00 375 ASP A CA 1
ATOM 3011 C C . ASP A 1 375 ? 2.878 11.083 10.536 1.00 94.00 375 ASP A C 1
ATOM 3013 O O . ASP A 1 375 ? 3.199 10.295 11.418 1.00 94.00 375 ASP A O 1
ATOM 3017 N N . ALA A 1 376 ? 1.591 11.330 10.270 1.00 93.50 376 ALA A N 1
ATOM 3018 C CA . ALA A 1 376 ? 0.495 10.752 11.049 1.00 93.50 376 ALA A CA 1
ATOM 3019 C C . ALA A 1 376 ? 0.400 9.227 10.880 1.00 93.50 376 ALA A C 1
ATOM 3021 O O . ALA A 1 376 ? 0.191 8.498 11.851 1.00 93.50 376 ALA A O 1
ATOM 3022 N N . ILE A 1 377 ? 0.569 8.738 9.648 1.00 95.00 377 ILE A N 1
ATOM 3023 C CA . ILE A 1 377 ? 0.580 7.305 9.341 1.00 95.00 377 ILE A CA 1
ATOM 3024 C C . ILE A 1 377 ? 1.813 6.644 9.961 1.00 95.00 377 ILE A C 1
ATOM 3026 O O . ILE A 1 377 ? 1.672 5.608 10.609 1.00 95.00 377 ILE A O 1
ATOM 3030 N N . ALA A 1 378 ? 2.995 7.246 9.803 1.00 95.31 378 ALA A N 1
ATOM 3031 C CA . ALA A 1 378 ? 4.235 6.733 10.374 1.00 95.31 378 ALA A CA 1
ATOM 3032 C C . ALA A 1 378 ? 4.161 6.665 11.904 1.00 95.31 378 ALA A C 1
ATOM 3034 O O . ALA A 1 378 ? 4.472 5.622 12.467 1.00 95.31 378 ALA A O 1
ATOM 3035 N N . VAL A 1 379 ? 3.664 7.722 12.557 1.00 95.19 379 VAL A N 1
ATOM 3036 C CA . VAL A 1 379 ? 3.445 7.782 14.010 1.00 95.19 379 VAL A CA 1
ATOM 3037 C C . VAL A 1 379 ? 2.508 6.680 14.482 1.00 95.19 379 VAL A C 1
ATOM 3039 O O . VAL A 1 379 ? 2.826 5.973 15.432 1.00 95.19 379 VAL A O 1
ATOM 3042 N N . PHE A 1 380 ? 1.366 6.474 13.823 1.00 96.31 380 PHE A N 1
ATOM 3043 C CA . PHE A 1 380 ? 0.474 5.383 14.216 1.00 96.31 380 PHE A CA 1
ATOM 3044 C C . PHE A 1 380 ? 1.150 4.009 14.057 1.00 96.31 380 PHE A C 1
ATOM 3046 O O . PHE A 1 380 ? 1.048 3.162 14.945 1.00 96.31 380 PHE A O 1
ATOM 3053 N N . LEU A 1 381 ? 1.862 3.798 12.945 1.00 96.31 381 LEU A N 1
ATOM 3054 C CA . LEU A 1 381 ? 2.555 2.542 12.652 1.00 96.31 381 LEU A CA 1
ATOM 3055 C C . LEU A 1 381 ? 3.830 2.321 13.481 1.00 96.31 381 LEU A C 1
ATOM 3057 O O . LEU A 1 381 ? 4.359 1.213 13.456 1.00 96.31 381 LEU A O 1
ATOM 3061 N N . SER A 1 382 ? 4.313 3.320 14.223 1.00 95.12 382 SER A N 1
ATOM 3062 C CA . SER A 1 382 ? 5.510 3.212 15.065 1.00 95.12 382 SER A CA 1
ATOM 3063 C C . SER A 1 382 ? 5.232 3.323 16.566 1.00 95.12 382 SER A C 1
ATOM 3065 O O . SER A 1 382 ? 5.980 2.738 17.347 1.00 95.12 382 SER A O 1
ATOM 3067 N N . GLU A 1 383 ? 4.165 4.012 16.989 1.00 95.88 383 GLU A N 1
ATOM 3068 C CA . GLU A 1 383 ? 3.828 4.245 18.405 1.00 95.88 383 GLU A CA 1
ATOM 3069 C C . GLU A 1 383 ? 2.727 3.314 18.949 1.00 95.88 383 GLU A C 1
ATOM 3071 O O . GLU A 1 383 ? 2.528 3.232 20.165 1.00 95.88 383 GLU A O 1
ATOM 3076 N N . PHE A 1 384 ? 1.983 2.604 18.093 1.00 97.25 384 PHE A N 1
ATOM 3077 C CA . PHE A 1 384 ? 1.063 1.568 18.568 1.00 97.25 384 PHE A CA 1
ATOM 3078 C C . PHE A 1 384 ? 1.863 0.377 19.123 1.00 97.25 384 PHE A C 1
ATOM 3080 O O . PHE A 1 384 ? 2.679 -0.208 18.419 1.00 97.25 384 PHE A O 1
ATOM 3087 N N . ALA A 1 385 ? 1.622 -0.002 20.378 1.00 96.81 385 ALA A N 1
ATOM 3088 C CA . ALA A 1 385 ? 2.519 -0.840 21.173 1.00 96.81 385 ALA A CA 1
ATOM 3089 C C . ALA A 1 385 ? 2.903 -2.186 20.529 1.00 96.81 385 ALA A C 1
ATOM 3091 O O . ALA A 1 385 ? 4.091 -2.504 20.562 1.00 96.81 385 ALA A O 1
ATOM 3092 N N . PRO A 1 386 ? 1.994 -2.967 19.906 1.00 96.25 386 PRO A N 1
ATOM 3093 C CA . PRO A 1 386 ? 2.391 -4.171 19.173 1.00 96.25 386 PRO A CA 1
ATOM 3094 C C . PRO A 1 386 ? 3.362 -3.886 18.017 1.00 96.25 386 PRO A C 1
ATOM 3096 O O . PRO A 1 386 ? 4.265 -4.676 17.754 1.00 96.25 386 PRO A O 1
ATOM 3099 N N . TYR A 1 387 ? 3.219 -2.743 17.343 1.00 97.38 387 TYR A N 1
ATOM 3100 C CA . TYR A 1 387 ? 4.110 -2.328 16.261 1.00 97.38 387 TYR A CA 1
ATOM 3101 C C . TYR A 1 387 ? 5.444 -1.804 16.790 1.00 97.38 387 TYR A C 1
ATOM 3103 O O . TYR A 1 387 ? 6.486 -2.207 16.279 1.00 97.38 387 TYR A O 1
ATOM 3111 N N . THR A 1 388 ? 5.435 -0.992 17.852 1.00 97.19 388 THR A N 1
ATOM 3112 C CA . THR A 1 388 ? 6.661 -0.557 18.543 1.00 97.19 388 THR A CA 1
ATOM 3113 C C . THR A 1 388 ? 7.473 -1.761 19.016 1.00 97.19 388 THR A C 1
ATOM 3115 O O . THR A 1 388 ? 8.662 -1.859 18.727 1.00 97.19 388 THR A O 1
ATOM 3118 N N . ALA A 1 389 ? 6.814 -2.724 19.665 1.00 96.81 389 ALA A N 1
ATOM 3119 C CA . ALA A 1 389 ? 7.447 -3.947 20.137 1.00 96.81 389 ALA A CA 1
ATOM 3120 C C . ALA A 1 389 ? 8.012 -4.789 18.980 1.00 96.81 389 ALA A C 1
ATOM 3122 O O . ALA A 1 389 ? 9.108 -5.330 19.118 1.00 96.81 389 ALA A O 1
ATOM 3123 N N . LEU A 1 390 ? 7.338 -4.850 17.820 1.00 97.06 390 LEU A N 1
ATOM 3124 C CA . LEU A 1 390 ? 7.904 -5.499 16.632 1.00 97.06 390 LEU A CA 1
ATOM 3125 C C . LEU A 1 390 ? 9.151 -4.765 16.119 1.00 97.06 390 LEU A C 1
ATOM 3127 O O . LEU A 1 390 ? 10.137 -5.413 15.780 1.00 97.06 390 LEU A O 1
ATOM 3131 N N . ILE A 1 391 ? 9.132 -3.433 16.054 1.00 96.81 391 ILE A N 1
ATOM 3132 C CA . ILE A 1 391 ? 10.284 -2.628 15.612 1.00 96.81 391 ILE A CA 1
ATOM 3133 C C . ILE A 1 391 ? 11.490 -2.884 16.530 1.00 96.81 391 ILE A C 1
ATOM 3135 O O . ILE A 1 391 ? 12.582 -3.189 16.048 1.00 96.81 391 ILE A O 1
ATOM 3139 N N . GLU A 1 392 ? 11.288 -2.839 17.848 1.00 96.62 392 GLU A N 1
ATOM 3140 C CA . GLU A 1 392 ? 12.328 -3.118 18.848 1.00 96.62 392 GLU A CA 1
ATOM 3141 C C . GLU A 1 392 ? 12.848 -4.558 18.754 1.00 96.62 392 GLU A C 1
ATOM 3143 O O . GLU A 1 392 ? 14.062 -4.788 18.752 1.00 96.62 392 GLU A O 1
ATOM 3148 N N . LEU A 1 393 ? 11.937 -5.530 18.615 1.00 96.50 393 LEU A N 1
ATOM 3149 C CA . LEU A 1 393 ? 12.262 -6.938 18.396 1.00 96.50 393 LEU A CA 1
ATOM 3150 C C . LEU A 1 393 ? 13.155 -7.103 17.165 1.00 96.50 393 LEU A C 1
ATOM 3152 O O . LEU A 1 393 ? 14.175 -7.789 17.215 1.00 96.50 393 LEU A O 1
ATOM 3156 N N . ARG A 1 394 ? 12.817 -6.428 16.068 1.00 95.12 394 ARG A N 1
ATOM 3157 C CA . ARG A 1 394 ? 13.562 -6.520 14.816 1.00 95.12 394 ARG A CA 1
ATOM 3158 C C . ARG A 1 394 ? 14.958 -5.923 14.886 1.00 95.12 394 ARG A C 1
ATOM 3160 O O . ARG A 1 394 ? 15.874 -6.541 14.339 1.00 95.12 394 ARG A O 1
ATOM 3167 N N . SER A 1 395 ? 15.133 -4.791 15.568 1.00 94.00 395 SER A N 1
ATOM 3168 C CA . SER A 1 395 ? 16.463 -4.230 15.838 1.00 94.00 395 SER A CA 1
ATOM 3169 C C . SER A 1 395 ? 17.285 -5.147 16.746 1.00 94.00 395 SER A C 1
ATOM 3171 O O . SER A 1 395 ? 18.457 -5.394 16.465 1.00 94.00 395 SER A O 1
ATOM 3173 N N . ARG A 1 396 ? 16.680 -5.736 17.791 1.00 94.12 396 ARG A N 1
ATOM 3174 C CA . ARG A 1 396 ? 17.350 -6.725 18.659 1.00 94.12 396 ARG A CA 1
ATOM 3175 C C . ARG A 1 396 ? 17.831 -7.945 17.867 1.00 94.12 396 ARG A C 1
ATOM 3177 O O . ARG A 1 396 ? 18.936 -8.429 18.098 1.00 94.12 396 ARG A O 1
ATOM 3184 N N . LEU A 1 397 ? 17.013 -8.419 16.930 1.00 93.06 397 LEU A N 1
ATOM 3185 C CA . LEU A 1 397 ? 17.305 -9.568 16.070 1.00 93.06 397 LEU A CA 1
ATOM 3186 C C . LEU A 1 397 ? 18.183 -9.230 14.852 1.00 93.06 397 LEU A C 1
ATOM 3188 O O . LEU A 1 397 ? 18.475 -10.118 14.054 1.00 93.06 397 LEU A O 1
ATOM 3192 N N . ARG A 1 398 ? 18.623 -7.970 14.694 1.00 90.56 398 ARG A N 1
ATOM 3193 C CA . ARG A 1 398 ? 19.444 -7.502 13.558 1.00 90.56 398 ARG A CA 1
ATOM 3194 C C . ARG A 1 398 ? 18.813 -7.825 12.194 1.00 90.56 398 ARG A C 1
ATOM 3196 O O . ARG A 1 398 ? 19.487 -8.238 11.249 1.00 90.56 398 ARG A O 1
ATOM 3203 N N . THR A 1 399 ? 17.492 -7.666 12.108 1.00 92.00 399 THR A N 1
ATOM 3204 C CA . THR A 1 399 ? 16.700 -7.836 10.871 1.00 92.00 399 THR A CA 1
ATOM 3205 C C . THR A 1 399 ? 16.356 -6.496 10.214 1.00 92.00 399 THR A C 1
ATOM 3207 O O . THR A 1 399 ? 15.549 -6.422 9.289 1.00 92.00 399 THR A O 1
ATOM 3210 N N . ASP A 1 400 ? 16.956 -5.416 10.698 1.00 89.19 400 ASP A N 1
ATOM 3211 C CA . ASP A 1 400 ? 16.815 -4.034 10.249 1.00 89.19 400 ASP A CA 1
ATOM 3212 C C . ASP A 1 400 ? 17.878 -3.641 9.208 1.00 89.19 400 ASP A C 1
ATOM 3214 O O . ASP A 1 400 ? 18.169 -2.465 9.011 1.00 89.19 400 ASP A O 1
ATOM 3218 N N . VAL A 1 401 ? 18.461 -4.627 8.521 1.00 86.44 401 VAL A N 1
ATOM 3219 C CA . VAL A 1 401 ? 19.506 -4.434 7.508 1.00 86.44 401 VAL A CA 1
ATOM 3220 C C . VAL A 1 401 ? 19.000 -4.771 6.094 1.00 86.44 401 VAL A C 1
ATOM 3222 O O . VAL A 1 401 ? 18.136 -5.646 5.946 1.00 86.44 401 VAL A O 1
ATOM 3225 N N . PRO A 1 402 ? 19.513 -4.113 5.036 1.00 84.00 402 PRO A N 1
ATOM 3226 C CA . PRO A 1 402 ? 19.118 -4.375 3.649 1.00 84.00 402 PRO A CA 1
ATOM 3227 C C . PRO A 1 402 ? 19.260 -5.839 3.225 1.00 84.00 402 PRO A C 1
ATOM 3229 O O . PRO A 1 402 ? 18.400 -6.364 2.516 1.00 84.00 402 PRO A O 1
ATOM 3232 N N . GLU A 1 403 ? 20.316 -6.512 3.682 1.00 84.12 403 GLU A N 1
ATOM 3233 C CA . GLU A 1 403 ? 20.631 -7.898 3.343 1.00 84.12 403 GLU A CA 1
ATOM 3234 C C . GLU A 1 403 ? 19.543 -8.855 3.832 1.00 84.12 403 GLU A C 1
ATOM 3236 O O . GLU A 1 403 ? 19.161 -9.765 3.098 1.00 84.12 403 GLU A O 1
ATOM 3241 N N . PHE A 1 404 ? 18.989 -8.611 5.026 1.00 87.25 404 PHE A N 1
ATOM 3242 C CA . PHE A 1 404 ? 17.847 -9.365 5.539 1.00 87.25 404 PHE A CA 1
ATOM 3243 C C . PHE A 1 404 ? 16.609 -9.130 4.673 1.00 87.25 404 PHE A C 1
ATOM 3245 O O . PHE A 1 404 ? 15.928 -10.085 4.312 1.00 87.25 404 PHE A O 1
ATOM 3252 N N . GLY A 1 405 ? 16.323 -7.874 4.309 1.00 82.38 405 GLY A N 1
ATOM 3253 C CA . GLY A 1 405 ? 15.177 -7.535 3.461 1.00 82.38 405 GLY A CA 1
ATOM 3254 C C . GLY A 1 405 ? 15.231 -8.232 2.098 1.00 82.38 405 GLY A C 1
ATOM 3255 O O . GLY A 1 405 ? 14.221 -8.764 1.639 1.00 82.38 405 GLY A O 1
ATOM 3256 N N . TYR A 1 406 ? 16.418 -8.284 1.488 1.00 79.81 406 TYR A N 1
ATOM 3257 C CA . TYR A 1 406 ? 16.650 -8.995 0.231 1.00 79.81 406 TYR A CA 1
ATOM 3258 C C . TYR A 1 406 ? 16.622 -10.523 0.397 1.00 79.81 406 TYR A C 1
ATOM 3260 O O . TYR A 1 406 ? 16.049 -11.232 -0.426 1.00 79.81 406 TYR A O 1
ATOM 3268 N N . TRP A 1 407 ? 17.197 -11.055 1.478 1.00 85.12 407 TRP A N 1
ATOM 3269 C CA . TRP A 1 407 ? 17.137 -12.487 1.776 1.00 85.12 407 TRP A CA 1
ATOM 3270 C C . TRP A 1 407 ? 15.698 -12.961 2.020 1.00 85.12 407 TRP A C 1
ATOM 3272 O O . TRP A 1 407 ? 15.286 -13.986 1.474 1.00 85.12 407 TRP A O 1
ATOM 3282 N N . TYR A 1 408 ? 14.914 -12.209 2.797 1.00 86.56 408 TYR A N 1
ATOM 3283 C CA . TYR A 1 408 ? 13.538 -12.571 3.125 1.00 86.56 408 TYR A CA 1
ATOM 3284 C C . TYR A 1 408 ? 12.626 -12.496 1.897 1.00 86.56 408 TYR A C 1
ATOM 3286 O O . TYR A 1 408 ? 11.798 -13.387 1.724 1.00 86.56 408 TYR A O 1
ATOM 3294 N N . SER A 1 409 ? 12.796 -11.509 1.007 1.00 82.00 409 SER A N 1
ATOM 3295 C CA . SER A 1 409 ? 12.011 -11.453 -0.236 1.00 82.00 409 SER A CA 1
ATOM 3296 C C . SER A 1 409 ? 12.290 -12.660 -1.140 1.00 82.00 409 SER A C 1
ATOM 3298 O O . SER A 1 409 ? 11.355 -13.277 -1.647 1.00 82.00 409 SER A O 1
ATOM 3300 N N . LEU A 1 410 ? 13.554 -13.086 -1.265 1.00 77.06 410 LEU A N 1
ATOM 3301 C CA . LEU A 1 410 ? 13.908 -14.316 -1.984 1.00 77.06 410 LEU A CA 1
ATOM 3302 C C . LEU A 1 410 ? 13.329 -15.569 -1.308 1.00 77.06 410 LEU A C 1
ATOM 3304 O O . LEU A 1 410 ? 12.831 -16.459 -1.996 1.00 77.06 410 LEU A O 1
ATOM 3308 N N . LYS A 1 411 ? 13.350 -15.643 0.030 1.00 80.75 411 LYS A N 1
ATOM 3309 C CA . LYS A 1 411 ? 12.753 -16.752 0.793 1.00 80.75 411 LYS A CA 1
ATOM 3310 C C . LYS A 1 411 ? 11.229 -16.802 0.639 1.00 80.75 411 LYS A C 1
ATOM 3312 O O . LYS A 1 411 ? 10.667 -17.881 0.489 1.00 80.75 411 LYS A O 1
ATOM 3317 N N . ALA A 1 412 ? 10.546 -15.663 0.659 1.00 75.38 412 ALA A N 1
ATOM 3318 C CA . ALA A 1 412 ? 9.099 -15.602 0.467 1.00 75.38 412 ALA A CA 1
ATOM 3319 C C . ALA A 1 412 ? 8.700 -16.118 -0.928 1.00 75.38 412 ALA A C 1
ATOM 3321 O O . ALA A 1 412 ? 7.736 -16.871 -1.061 1.00 75.38 412 ALA A O 1
ATOM 3322 N N . GLN A 1 413 ? 9.504 -15.813 -1.952 1.00 67.56 413 GLN A N 1
ATOM 3323 C CA . GLN A 1 413 ? 9.352 -16.385 -3.295 1.00 67.56 413 GLN A CA 1
ATOM 3324 C C . GLN A 1 413 ? 9.635 -17.904 -3.332 1.00 67.56 413 GLN A C 1
ATOM 3326 O O . GLN A 1 413 ? 9.044 -18.622 -4.142 1.00 67.56 413 GLN A O 1
ATOM 3331 N N . ASP A 1 414 ? 10.511 -18.403 -2.453 1.00 64.19 414 ASP A N 1
ATOM 3332 C CA . ASP A 1 414 ? 10.872 -19.822 -2.320 1.00 64.19 414 ASP A CA 1
ATOM 3333 C C . ASP A 1 414 ? 9.733 -20.682 -1.738 1.00 64.19 414 ASP A C 1
ATOM 3335 O O . ASP A 1 414 ? 9.493 -21.799 -2.202 1.00 64.19 414 ASP A O 1
ATOM 3339 N N . MET A 1 415 ? 8.988 -20.138 -0.765 1.00 53.34 415 MET A N 1
ATOM 3340 C CA . MET A 1 415 ? 7.890 -20.823 -0.058 1.00 53.34 415 MET A CA 1
ATOM 3341 C C . MET A 1 415 ? 6.607 -20.998 -0.896 1.00 53.34 415 MET A C 1
ATOM 3343 O O . MET A 1 415 ? 5.686 -21.712 -0.491 1.00 53.34 415 MET A O 1
ATOM 3347 N N . GLY A 1 416 ? 6.533 -20.404 -2.091 1.00 53.41 416 GLY A N 1
ATOM 3348 C CA . GLY A 1 416 ? 5.473 -20.696 -3.055 1.00 53.41 416 GLY A CA 1
ATOM 3349 C C . GLY A 1 416 ? 5.561 -22.141 -3.567 1.00 53.41 416 GLY A C 1
ATOM 3350 O O . GLY A 1 416 ? 6.647 -22.644 -3.834 1.00 53.41 416 GLY A O 1
ATOM 3351 N N . LYS A 1 417 ? 4.418 -22.818 -3.779 1.00 43.62 417 LYS A N 1
ATOM 3352 C CA . LYS A 1 417 ? 4.288 -24.254 -4.164 1.00 43.62 417 LYS A CA 1
ATOM 3353 C C . LYS A 1 417 ? 5.013 -24.699 -5.461 1.00 43.62 417 LYS A C 1
ATOM 3355 O O . LYS A 1 417 ? 4.827 -25.830 -5.908 1.00 43.62 417 LYS A O 1
ATOM 3360 N N . LYS A 1 418 ? 5.819 -23.841 -6.090 1.00 47.09 418 LYS A N 1
ATOM 3361 C CA . LYS A 1 418 ? 6.653 -24.120 -7.267 1.00 47.09 418 LYS A CA 1
ATOM 3362 C C . LYS A 1 418 ? 7.978 -23.360 -7.162 1.00 47.09 418 LYS A C 1
ATOM 3364 O O . LYS A 1 418 ? 8.252 -22.444 -7.934 1.00 47.09 418 LYS A O 1
ATOM 3369 N N . THR A 1 419 ? 8.779 -23.740 -6.183 1.00 45.38 419 THR A N 1
ATOM 3370 C CA . THR A 1 419 ? 10.088 -23.163 -5.893 1.00 45.38 419 THR A CA 1
ATOM 3371 C C . THR A 1 419 ? 11.043 -23.257 -7.096 1.00 45.38 419 THR A C 1
ATOM 3373 O O . THR A 1 419 ? 11.290 -24.339 -7.636 1.00 45.38 419 THR A O 1
ATOM 3376 N N . HIS A 1 420 ? 11.575 -22.120 -7.556 1.00 55.38 420 HIS A N 1
ATOM 3377 C CA . HIS A 1 420 ? 12.419 -22.028 -8.753 1.00 55.38 420 HIS A CA 1
ATOM 3378 C C . HIS A 1 420 ? 13.904 -22.286 -8.443 1.00 55.38 420 HIS A C 1
ATOM 3380 O O . HIS A 1 420 ? 14.490 -21.627 -7.591 1.00 55.38 420 HIS A O 1
ATOM 3386 N N . VAL A 1 421 ? 14.563 -23.153 -9.230 1.00 58.09 421 VAL A N 1
ATOM 3387 C CA . VAL A 1 421 ? 16.013 -23.462 -9.127 1.00 58.09 421 VAL A CA 1
ATOM 3388 C C . VAL A 1 421 ? 16.900 -22.207 -9.152 1.00 58.09 421 VAL A C 1
ATOM 3390 O O . VAL A 1 421 ? 17.986 -22.207 -8.583 1.00 58.09 421 VAL A O 1
ATOM 3393 N N . GLU A 1 422 ? 16.468 -21.135 -9.812 1.00 55.56 422 GLU A N 1
ATOM 3394 C CA . GLU A 1 422 ? 17.239 -19.893 -9.919 1.00 55.56 422 GLU A CA 1
ATOM 3395 C C . GLU A 1 422 ? 17.102 -18.979 -8.695 1.00 55.56 422 GLU A C 1
ATOM 3397 O O . GLU A 1 422 ? 18.098 -18.399 -8.271 1.00 55.56 422 GLU A O 1
ATOM 3402 N N . VAL A 1 423 ? 15.916 -18.927 -8.078 1.00 63.56 423 VAL A N 1
ATOM 3403 C CA . VAL A 1 423 ? 15.713 -18.293 -6.762 1.00 63.56 423 VAL A CA 1
ATOM 3404 C C . VAL A 1 423 ? 16.537 -19.041 -5.720 1.00 63.56 423 VAL A C 1
ATOM 3406 O O . VAL A 1 423 ? 17.311 -18.416 -5.004 1.00 63.56 423 VAL A O 1
ATOM 3409 N N . LEU A 1 424 ? 16.503 -20.379 -5.747 1.00 66.88 424 LEU A N 1
ATOM 3410 C CA . LEU A 1 424 ? 17.348 -21.226 -4.904 1.00 66.88 424 LEU A CA 1
ATOM 3411 C C . LEU A 1 424 ? 18.842 -20.968 -5.124 1.00 66.88 424 LEU A C 1
ATOM 3413 O O . LEU A 1 424 ? 19.583 -20.874 -4.156 1.00 66.88 424 LEU A O 1
ATOM 3417 N N . LYS A 1 425 ? 19.305 -20.810 -6.372 1.00 70.38 425 LYS A N 1
ATOM 3418 C CA . LYS A 1 425 ? 20.710 -20.468 -6.656 1.00 70.38 425 LYS A CA 1
ATOM 3419 C C . LYS A 1 425 ? 21.089 -19.089 -6.130 1.00 70.38 425 LYS A C 1
ATOM 3421 O O . LYS A 1 425 ? 22.151 -18.961 -5.538 1.00 70.38 425 LYS A O 1
ATOM 3426 N N . ARG A 1 426 ? 20.246 -18.071 -6.331 1.00 70.62 426 ARG A N 1
ATOM 3427 C CA . ARG A 1 426 ? 20.488 -16.710 -5.819 1.00 70.62 426 ARG A CA 1
ATOM 3428 C C . ARG A 1 426 ? 20.506 -16.690 -4.298 1.00 70.62 426 ARG A C 1
ATOM 3430 O O . ARG A 1 426 ? 21.418 -16.109 -3.721 1.00 70.62 426 ARG A O 1
ATOM 3437 N N . LEU A 1 427 ? 19.549 -17.371 -3.672 1.00 77.38 427 LEU A N 1
ATOM 3438 C CA . LEU A 1 427 ? 19.477 -17.544 -2.229 1.00 77.38 427 LEU A CA 1
ATOM 3439 C C . LEU A 1 427 ? 20.715 -18.285 -1.715 1.00 77.38 427 LEU A C 1
ATOM 3441 O O . LEU A 1 427 ? 21.365 -17.791 -0.810 1.00 77.38 427 LEU A O 1
ATOM 3445 N N . GLN A 1 428 ? 21.131 -19.384 -2.350 1.00 78.31 428 GLN A N 1
ATOM 3446 C CA . GLN A 1 428 ? 22.367 -20.097 -2.001 1.00 78.31 428 GLN A CA 1
ATOM 3447 C C . GLN A 1 428 ? 23.619 -19.226 -2.171 1.00 78.31 428 GLN A C 1
ATOM 3449 O O . GLN A 1 428 ? 24.480 -19.224 -1.294 1.00 78.31 428 GLN A O 1
ATOM 3454 N N . SER A 1 429 ? 23.746 -18.480 -3.273 1.00 76.88 429 SER A N 1
ATOM 3455 C CA . SER A 1 429 ? 24.875 -17.567 -3.496 1.00 76.88 429 SER A CA 1
ATOM 3456 C C . SER A 1 429 ? 24.919 -16.450 -2.453 1.00 76.88 429 SER A C 1
ATOM 3458 O O . SER A 1 429 ? 25.993 -16.155 -1.938 1.00 76.88 429 SER A O 1
ATOM 3460 N N . LEU A 1 430 ? 23.765 -15.877 -2.104 1.00 77.75 430 LEU A N 1
ATOM 3461 C CA . LEU A 1 430 ? 23.640 -14.873 -1.051 1.00 77.75 430 LEU A CA 1
ATOM 3462 C C . LEU A 1 430 ? 23.981 -15.466 0.323 1.00 77.75 430 LEU A C 1
ATOM 3464 O O . LEU A 1 430 ? 24.813 -14.917 1.033 1.00 77.75 430 LEU A O 1
ATOM 3468 N N . GLU A 1 431 ? 23.399 -16.614 0.678 1.00 81.62 431 GLU A N 1
ATOM 3469 C CA . GLU A 1 431 ? 23.678 -17.313 1.937 1.00 81.62 431 GLU A CA 1
ATOM 3470 C C . GLU A 1 431 ? 25.155 -17.717 2.061 1.00 81.62 431 GLU A C 1
ATOM 3472 O O . GLU A 1 431 ? 25.693 -17.701 3.164 1.00 81.62 431 GLU A O 1
ATOM 3477 N N . THR A 1 432 ? 25.824 -18.053 0.954 1.00 78.25 432 THR A N 1
ATOM 3478 C CA . THR A 1 432 ? 27.269 -18.338 0.938 1.00 78.25 432 THR A CA 1
ATOM 3479 C C . THR A 1 432 ? 28.076 -17.062 1.170 1.00 78.25 432 THR A C 1
ATOM 3481 O O . THR A 1 432 ? 28.913 -17.033 2.063 1.00 78.25 432 THR A O 1
ATOM 3484 N N . ALA A 1 433 ? 27.770 -15.982 0.442 1.00 75.12 433 ALA A N 1
ATOM 3485 C CA . ALA A 1 433 ? 28.455 -14.698 0.600 1.00 75.12 433 ALA A CA 1
ATOM 3486 C C . ALA A 1 433 ? 28.299 -14.107 2.014 1.00 75.12 433 ALA A C 1
ATOM 3488 O O . ALA A 1 433 ? 29.222 -13.481 2.526 1.00 75.12 433 ALA A O 1
ATOM 3489 N N . LEU A 1 434 ? 27.147 -14.326 2.656 1.00 75.56 434 LEU A N 1
ATOM 3490 C CA . LEU A 1 434 ? 26.881 -13.874 4.023 1.00 75.56 434 LEU A CA 1
ATOM 3491 C C . LEU A 1 434 ? 27.617 -14.699 5.084 1.00 75.56 434 LEU A C 1
ATOM 3493 O O . LEU A 1 434 ? 27.987 -14.150 6.114 1.00 75.56 434 LEU A O 1
ATOM 3497 N N . ARG A 1 435 ? 27.860 -15.997 4.846 1.00 74.06 435 ARG A N 1
ATOM 3498 C CA . ARG A 1 435 ? 28.652 -16.846 5.759 1.00 74.06 435 ARG A CA 1
ATOM 3499 C C . ARG A 1 435 ? 30.121 -16.441 5.818 1.00 74.06 435 ARG A C 1
ATOM 3501 O O . ARG A 1 435 ? 30.750 -16.646 6.849 1.00 74.06 435 ARG A O 1
ATOM 3508 N N . ASP A 1 436 ? 30.636 -15.873 4.732 1.00 66.81 436 ASP A N 1
ATOM 3509 C CA . ASP A 1 436 ? 32.026 -15.424 4.620 1.00 66.81 436 ASP A CA 1
ATOM 3510 C C . ASP A 1 436 ? 32.230 -13.983 5.142 1.00 66.81 436 ASP A C 1
ATOM 3512 O O . ASP A 1 436 ? 33.340 -13.452 5.093 1.00 66.81 436 ASP A O 1
ATOM 3516 N N . SER A 1 437 ? 31.169 -13.328 5.634 1.00 68.19 437 SER A N 1
ATOM 3517 C CA . SER A 1 437 ? 31.220 -11.986 6.221 1.00 68.19 437 SER A CA 1
ATOM 3518 C C . SER A 1 437 ? 31.326 -12.059 7.748 1.00 68.19 437 SER A C 1
ATOM 3520 O O . SER A 1 437 ? 30.393 -12.491 8.417 1.00 68.19 437 SER A O 1
ATOM 3522 N N . ASP A 1 438 ? 32.430 -11.564 8.316 1.00 59.28 438 ASP A N 1
ATOM 3523 C CA . ASP A 1 438 ? 32.690 -11.580 9.769 1.00 59.28 438 ASP A CA 1
ATOM 3524 C C . ASP A 1 438 ? 31.747 -10.674 10.602 1.00 59.28 438 ASP A C 1
ATOM 3526 O O . ASP A 1 438 ? 31.800 -10.693 11.833 1.00 59.28 438 ASP A O 1
ATOM 3530 N N . SER A 1 439 ? 30.895 -9.854 9.969 1.00 59.78 439 SER A N 1
ATOM 3531 C CA . SER A 1 439 ? 30.086 -8.826 10.651 1.00 59.78 439 SER A CA 1
ATOM 3532 C C . SER A 1 439 ? 28.568 -8.925 10.449 1.00 59.78 439 SER A C 1
ATOM 3534 O O . SER A 1 439 ? 27.838 -8.164 11.088 1.00 59.78 439 SER A O 1
ATOM 3536 N N . ALA A 1 440 ? 28.073 -9.831 9.599 1.00 62.72 440 ALA A N 1
ATOM 3537 C CA . ALA A 1 440 ? 26.642 -9.981 9.313 1.00 62.72 440 ALA A CA 1
ATOM 3538 C C . ALA A 1 440 ? 26.021 -11.168 10.079 1.00 62.72 440 ALA A C 1
ATOM 3540 O O . ALA A 1 440 ? 26.703 -12.170 10.301 1.00 62.72 440 ALA A O 1
ATOM 3541 N N . PRO A 1 441 ? 24.737 -11.100 10.484 1.00 69.69 441 PRO A N 1
ATOM 3542 C CA . PRO A 1 441 ? 24.042 -12.270 11.005 1.00 69.69 441 PRO A CA 1
ATOM 3543 C C . PRO A 1 441 ? 24.011 -13.384 9.954 1.00 69.69 441 PRO A C 1
ATOM 3545 O O . PRO A 1 441 ? 23.810 -13.142 8.761 1.00 69.69 441 PRO A O 1
ATOM 3548 N N . THR A 1 442 ? 24.198 -14.620 10.397 1.00 80.31 442 THR A N 1
ATOM 3549 C CA . THR A 1 442 ? 24.163 -15.786 9.523 1.00 80.31 442 THR A CA 1
ATOM 3550 C C . THR A 1 442 ? 22.730 -16.068 9.052 1.00 80.31 442 THR A C 1
ATOM 3552 O O . THR A 1 442 ? 21.761 -15.803 9.768 1.00 80.31 442 THR A O 1
ATOM 3555 N N . PRO A 1 443 ? 22.553 -16.725 7.892 1.00 81.62 443 PRO A N 1
ATOM 3556 C CA . PRO A 1 443 ? 21.230 -17.157 7.440 1.00 81.62 443 PRO A CA 1
ATOM 3557 C C . PRO A 1 443 ? 20.478 -18.072 8.424 1.00 81.62 443 PRO A C 1
ATOM 3559 O O . PRO A 1 443 ? 19.258 -18.184 8.335 1.00 81.62 443 PRO A O 1
ATOM 3562 N N . SER A 1 444 ? 21.182 -18.753 9.340 1.00 84.62 444 SER A N 1
ATOM 3563 C CA . SER A 1 444 ? 20.548 -19.554 10.399 1.00 84.62 444 SER A CA 1
ATOM 3564 C C . SER A 1 444 ? 19.927 -18.661 11.468 1.00 84.62 444 SER A C 1
ATOM 3566 O O . SER A 1 444 ? 18.756 -18.833 11.792 1.00 84.62 444 SER A O 1
ATOM 3568 N N . GLU A 1 445 ? 20.675 -17.657 11.936 1.00 87.38 445 GLU A N 1
ATOM 3569 C CA . GLU A 1 445 ? 20.186 -16.667 12.904 1.00 87.38 445 GLU A CA 1
ATOM 3570 C C . GLU A 1 445 ? 18.965 -15.916 12.356 1.00 87.38 445 GLU A C 1
ATOM 3572 O O . GLU A 1 445 ? 18.005 -15.684 13.081 1.00 87.38 445 GLU A O 1
ATOM 3577 N N . TRP A 1 446 ? 18.932 -15.598 11.057 1.00 90.75 446 TRP A N 1
ATOM 3578 C CA . TRP A 1 446 ? 17.747 -14.986 10.446 1.00 90.75 446 TRP A CA 1
ATOM 3579 C C . TRP A 1 446 ? 16.543 -15.922 10.331 1.00 90.75 446 TRP A C 1
ATOM 3581 O O . TRP A 1 446 ? 15.409 -15.454 10.405 1.00 90.75 446 TRP A O 1
ATOM 3591 N N . LYS A 1 447 ? 16.741 -17.233 10.155 1.00 89.81 447 LYS A N 1
ATOM 3592 C CA . LYS A 1 447 ? 15.623 -18.195 10.175 1.00 89.81 447 LYS A CA 1
ATOM 3593 C C . LYS A 1 447 ? 15.008 -18.289 11.567 1.00 89.81 447 LYS A C 1
ATOM 3595 O O . LYS A 1 447 ? 13.786 -18.277 11.666 1.00 89.81 447 LYS A O 1
ATOM 3600 N N . GLU A 1 448 ? 15.841 -18.332 12.602 1.00 92.06 448 GLU A N 1
ATOM 3601 C CA . GLU A 1 448 ? 15.403 -18.291 14.002 1.00 92.06 448 GLU A CA 1
ATOM 3602 C C . GLU A 1 448 ? 14.695 -16.967 14.318 1.00 92.06 448 GLU A C 1
ATOM 3604 O O . GLU A 1 448 ? 13.584 -16.977 14.842 1.00 92.06 448 GLU A O 1
ATOM 3609 N N . ALA A 1 449 ? 15.262 -15.839 13.876 1.00 93.69 449 ALA A N 1
ATOM 3610 C CA . ALA A 1 449 ? 14.657 -14.520 14.040 1.00 93.69 449 ALA A CA 1
ATOM 3611 C C . ALA A 1 449 ? 13.270 -14.410 13.388 1.00 93.69 449 ALA A C 1
ATOM 3613 O O . ALA A 1 449 ? 12.372 -13.800 13.961 1.00 93.69 449 ALA A O 1
ATOM 3614 N N . VAL A 1 450 ? 13.073 -14.994 12.199 1.00 93.94 450 VAL A N 1
ATOM 3615 C CA . VAL A 1 450 ? 11.748 -15.045 11.556 1.00 93.94 450 VAL A CA 1
ATOM 3616 C C . VAL A 1 450 ? 10.753 -15.825 12.416 1.00 93.94 450 VAL A C 1
ATOM 3618 O O . VAL A 1 450 ? 9.632 -15.357 12.579 1.00 93.94 450 VAL A O 1
ATOM 3621 N N . GLY A 1 451 ? 11.166 -16.952 13.004 1.00 94.25 451 GL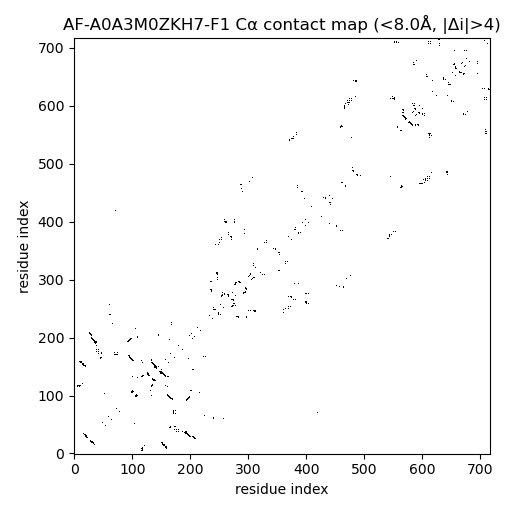Y A N 1
ATOM 3622 C CA . GLY A 1 451 ? 10.321 -17.721 13.921 1.00 94.25 451 GLY A CA 1
ATOM 3623 C C . GLY A 1 451 ? 9.923 -16.927 15.170 1.00 94.25 451 GLY A C 1
ATOM 3624 O O . GLY A 1 451 ? 8.745 -16.884 15.503 1.00 94.25 451 GLY A O 1
ATOM 3625 N N . GLU A 1 452 ? 10.871 -16.226 15.808 1.00 95.88 452 GLU A N 1
ATOM 3626 C CA . GLU A 1 452 ? 10.576 -15.336 16.949 1.00 95.88 452 GLU A CA 1
ATOM 3627 C C . GLU A 1 452 ? 9.600 -14.207 16.572 1.00 95.88 452 GLU A C 1
ATOM 3629 O O . GLU A 1 452 ? 8.736 -13.827 17.362 1.00 95.88 452 GLU A O 1
ATOM 3634 N N . ILE A 1 453 ? 9.735 -13.649 15.364 1.00 96.06 453 ILE A N 1
ATOM 3635 C CA . ILE A 1 453 ? 8.835 -12.606 14.859 1.00 96.06 453 ILE A CA 1
ATOM 3636 C C . ILE A 1 453 ? 7.422 -13.158 14.638 1.00 96.06 453 ILE A C 1
ATOM 3638 O O . ILE A 1 453 ? 6.450 -12.498 15.004 1.00 96.06 453 ILE A O 1
ATOM 3642 N N . GLU A 1 454 ? 7.301 -14.341 14.037 1.00 95.12 454 GLU A N 1
ATOM 3643 C CA . GLU A 1 454 ? 6.013 -14.992 13.781 1.00 95.12 454 GLU A CA 1
ATOM 3644 C C . GLU A 1 454 ? 5.310 -15.355 15.098 1.00 95.12 454 GLU A C 1
ATOM 3646 O O . GLU A 1 454 ? 4.153 -14.980 15.282 1.00 95.12 454 GLU A O 1
ATOM 3651 N N . GLU A 1 455 ? 6.023 -15.937 16.069 1.00 95.25 455 GLU A N 1
ATOM 3652 C CA . GLU A 1 455 ? 5.491 -16.225 17.411 1.00 95.25 455 GLU A CA 1
ATOM 3653 C C . GLU A 1 455 ? 5.016 -14.946 18.126 1.00 95.25 455 GLU A C 1
ATOM 3655 O O . GLU A 1 455 ? 3.940 -14.907 18.733 1.00 95.25 455 GLU A O 1
ATOM 3660 N N . PHE A 1 456 ? 5.778 -13.853 18.010 1.00 95.31 456 PHE A N 1
ATOM 3661 C CA . PHE A 1 456 ? 5.363 -12.559 18.547 1.00 95.31 456 PHE A CA 1
ATOM 3662 C C . PHE A 1 456 ? 4.066 -12.059 17.896 1.00 95.31 456 PHE A C 1
ATOM 3664 O O . PHE A 1 456 ? 3.145 -11.640 18.606 1.00 95.31 456 PHE A O 1
ATOM 3671 N N . LYS A 1 457 ? 3.961 -12.113 16.563 1.00 94.94 457 LYS A N 1
ATOM 3672 C CA . LYS A 1 457 ? 2.745 -11.694 15.855 1.00 94.94 457 LYS A CA 1
ATOM 3673 C C . LYS A 1 457 ? 1.544 -12.549 16.234 1.00 94.94 457 LYS A C 1
ATOM 3675 O O . LYS A 1 457 ? 0.468 -11.992 16.433 1.00 94.94 457 LYS A O 1
ATOM 3680 N N . GLU A 1 458 ? 1.718 -13.857 16.403 1.00 92.19 458 GLU A N 1
ATOM 3681 C CA . GLU A 1 458 ? 0.656 -14.762 16.857 1.00 92.19 458 GLU A CA 1
ATOM 3682 C C . GLU A 1 458 ? 0.122 -14.376 18.245 1.00 92.19 458 GLU A C 1
ATOM 3684 O O . GLU A 1 458 ? -1.095 -14.356 18.448 1.00 92.19 458 GLU A O 1
ATOM 3689 N N . SER A 1 459 ? 0.998 -13.962 19.171 1.00 90.62 459 SER A N 1
ATOM 3690 C CA . SER A 1 459 ? 0.600 -13.515 20.519 1.00 90.62 459 SER A CA 1
ATOM 3691 C C . SER A 1 459 ? -0.296 -12.264 20.533 1.00 90.62 459 SER A C 1
ATOM 3693 O O . SER A 1 459 ? -0.991 -11.995 21.511 1.00 90.62 459 SER A O 1
ATOM 3695 N N . CYS A 1 460 ? -0.314 -11.499 19.440 1.00 92.19 460 CYS A N 1
ATOM 3696 C CA . CYS A 1 460 ? -1.166 -10.325 19.261 1.00 92.19 460 CYS A CA 1
ATOM 3697 C C . CYS A 1 460 ? -1.771 -10.283 17.848 1.00 92.19 460 CYS A C 1
ATOM 3699 O O . CYS A 1 460 ? -1.831 -9.231 17.205 1.00 92.19 460 CYS A O 1
ATOM 3701 N N . ALA A 1 461 ? -2.252 -11.443 17.382 1.00 91.75 461 ALA A N 1
ATOM 3702 C CA . ALA A 1 461 ? -2.668 -11.686 15.999 1.00 91.75 461 ALA A CA 1
ATOM 3703 C C . ALA A 1 461 ? -3.653 -10.650 15.440 1.00 91.75 461 ALA A C 1
ATOM 3705 O O . ALA A 1 461 ? -3.629 -10.346 14.246 1.00 91.75 461 ALA A O 1
ATOM 3706 N N . LEU A 1 462 ? -4.516 -10.065 16.281 1.00 93.69 462 LEU A N 1
ATOM 3707 C CA . LEU A 1 462 ? -5.455 -9.053 15.814 1.00 93.69 462 LEU A CA 1
ATOM 3708 C C . LEU A 1 462 ? -4.749 -7.762 15.378 1.00 93.69 462 LEU A C 1
ATOM 3710 O O . LEU A 1 462 ? -5.161 -7.166 14.387 1.00 93.69 462 LEU A O 1
ATOM 3714 N N . ALA A 1 463 ? -3.673 -7.347 16.054 1.00 94.62 463 ALA A N 1
ATOM 3715 C CA . ALA A 1 463 ? -2.918 -6.144 15.696 1.00 94.62 463 ALA A CA 1
ATOM 3716 C C . ALA A 1 463 ? -2.284 -6.248 14.296 1.00 94.62 463 ALA A C 1
ATOM 3718 O O . ALA A 1 463 ? -2.154 -5.239 13.596 1.00 94.62 463 ALA A O 1
ATOM 3719 N N . PHE A 1 464 ? -1.946 -7.467 13.870 1.00 95.25 464 PHE A N 1
ATOM 3720 C CA . PHE A 1 464 ? -1.365 -7.777 12.560 1.00 95.25 464 PHE A CA 1
ATOM 3721 C C . PHE A 1 464 ? -2.394 -8.261 11.529 1.00 95.25 464 PHE A C 1
ATOM 3723 O O . PHE A 1 464 ? -2.049 -8.612 10.403 1.00 95.25 464 PHE A O 1
ATOM 3730 N N . ALA A 1 465 ? -3.685 -8.215 11.868 1.00 93.94 465 ALA A N 1
ATOM 3731 C CA . ALA A 1 465 ? -4.748 -8.514 10.928 1.00 93.94 465 ALA A CA 1
ATOM 3732 C C . ALA A 1 465 ? -5.055 -7.302 10.037 1.00 93.94 465 ALA A C 1
ATOM 3734 O O . ALA A 1 465 ? -5.365 -6.207 10.516 1.00 93.94 465 ALA A O 1
ATOM 3735 N N . VAL A 1 466 ? -5.096 -7.527 8.720 1.00 92.25 466 VAL A N 1
ATOM 3736 C CA . VAL A 1 466 ? -5.412 -6.493 7.715 1.00 92.25 466 VAL A CA 1
ATOM 3737 C C . VAL A 1 466 ? -6.694 -5.732 8.056 1.00 92.25 466 VAL A C 1
ATOM 3739 O O . VAL A 1 466 ? -6.741 -4.506 7.977 1.00 92.25 466 VAL A O 1
ATOM 3742 N N . VAL A 1 467 ? -7.747 -6.447 8.460 1.00 93.12 467 VAL A N 1
ATOM 3743 C CA . VAL A 1 467 ? -9.046 -5.844 8.788 1.00 93.12 467 VAL A CA 1
ATOM 3744 C C . VAL A 1 467 ? -8.975 -4.910 9.998 1.00 93.12 467 VAL A C 1
ATOM 3746 O O . VAL A 1 467 ? -9.662 -3.888 10.024 1.00 93.12 467 VAL A O 1
ATOM 3749 N N . PHE A 1 468 ? -8.121 -5.219 10.975 1.00 95.56 468 PHE A N 1
ATOM 3750 C CA . PHE A 1 468 ? -7.952 -4.410 12.174 1.00 95.56 468 PHE A CA 1
ATOM 3751 C C . PHE A 1 468 ? -7.168 -3.135 11.866 1.00 95.56 468 PHE A C 1
ATOM 3753 O O . PHE A 1 468 ? -7.631 -2.045 12.193 1.00 95.56 468 PHE A O 1
ATOM 3760 N N . GLN A 1 469 ? -6.053 -3.240 11.135 1.00 95.69 469 GLN A N 1
ATOM 3761 C CA . GLN A 1 469 ? -5.295 -2.065 10.693 1.00 95.69 469 GLN A CA 1
ATOM 3762 C C . GLN A 1 469 ? -6.164 -1.131 9.828 1.00 95.69 469 GLN A C 1
ATOM 3764 O O . GLN A 1 469 ? -6.170 0.084 10.039 1.00 95.69 469 GLN A O 1
ATOM 3769 N N . LYS A 1 470 ? -6.994 -1.685 8.928 1.00 94.38 470 LYS A N 1
ATOM 3770 C CA . LYS A 1 470 ? -8.011 -0.915 8.185 1.00 94.38 470 LYS A CA 1
ATOM 3771 C C . LYS A 1 470 ? -8.981 -0.185 9.120 1.00 94.38 470 LYS A C 1
ATOM 3773 O O . LYS A 1 470 ? -9.282 0.988 8.896 1.00 94.38 470 LYS A O 1
ATOM 3778 N N . ALA A 1 471 ? -9.477 -0.861 10.156 1.00 95.12 471 ALA A N 1
ATOM 3779 C CA . ALA A 1 471 ? -10.382 -0.271 11.137 1.00 95.12 471 ALA A CA 1
ATOM 3780 C C . ALA A 1 471 ? -9.722 0.872 11.930 1.00 95.12 471 ALA A C 1
ATOM 3782 O O . ALA A 1 471 ? -10.365 1.896 12.164 1.00 95.12 471 ALA A O 1
ATOM 3783 N N . CYS A 1 472 ? -8.438 0.743 12.276 1.00 96.75 472 CYS A N 1
ATOM 3784 C CA . CYS A 1 472 ? -7.664 1.798 12.930 1.00 96.75 472 CYS A CA 1
ATOM 3785 C C . CYS A 1 472 ? -7.533 3.047 12.052 1.00 96.75 472 CYS A C 1
ATOM 3787 O O . CYS A 1 472 ? -7.819 4.147 12.518 1.00 96.75 472 CYS A O 1
ATOM 3789 N N . PHE A 1 473 ? -7.195 2.908 10.767 1.00 95.25 473 PHE A N 1
ATOM 3790 C CA . PHE A 1 473 ? -7.114 4.068 9.869 1.00 95.25 473 PHE A CA 1
ATOM 3791 C C . PHE A 1 473 ? -8.483 4.715 9.608 1.00 95.25 473 PHE A C 1
ATOM 3793 O O . PHE A 1 473 ? -8.585 5.940 9.540 1.00 95.25 473 PHE A O 1
ATOM 3800 N N . LEU A 1 474 ? -9.562 3.926 9.540 1.00 92.06 474 LEU A N 1
ATOM 3801 C CA . LEU A 1 474 ? -10.927 4.467 9.499 1.00 92.06 474 LEU A CA 1
ATOM 3802 C C . LEU A 1 474 ? -11.272 5.254 10.775 1.00 92.06 474 LEU A C 1
ATOM 3804 O O . LEU A 1 474 ? -11.914 6.303 10.696 1.00 92.06 474 LEU A O 1
ATOM 3808 N N . ALA A 1 475 ? -10.851 4.769 11.946 1.00 93.88 475 ALA A N 1
ATOM 3809 C CA . ALA A 1 475 ? -11.006 5.485 13.208 1.00 93.88 475 ALA A CA 1
ATOM 3810 C C . ALA A 1 475 ? -10.176 6.779 13.230 1.00 93.88 475 ALA A C 1
ATOM 3812 O O . ALA A 1 475 ? -10.693 7.818 13.638 1.00 93.88 475 ALA A O 1
ATOM 3813 N N . LEU A 1 476 ? -8.943 6.750 12.714 1.00 93.38 476 LEU A N 1
ATOM 3814 C CA . LEU A 1 476 ? -8.077 7.924 12.601 1.00 93.38 476 LEU A CA 1
ATOM 3815 C C . LEU A 1 476 ? -8.728 9.032 11.766 1.00 93.38 476 LEU A C 1
ATOM 3817 O O . LEU A 1 476 ? -8.832 10.163 12.229 1.00 93.38 476 LEU A O 1
ATOM 3821 N N . VAL A 1 477 ? -9.264 8.710 10.586 1.00 88.81 477 VAL A N 1
ATOM 3822 C CA . VAL A 1 477 ? -9.972 9.697 9.745 1.00 88.81 477 VAL A CA 1
ATOM 3823 C C . VAL A 1 477 ? -11.201 10.285 10.445 1.00 88.81 477 VAL A C 1
ATOM 3825 O O . VAL A 1 477 ? -11.532 11.455 10.267 1.00 88.81 477 VAL A O 1
ATOM 3828 N N . ARG A 1 478 ? -11.896 9.509 11.283 1.00 87.69 478 ARG A N 1
ATOM 3829 C CA . ARG A 1 478 ? -13.015 10.039 12.080 1.00 87.69 478 ARG A CA 1
ATOM 3830 C C . ARG A 1 478 ? -12.550 11.015 13.159 1.00 87.69 478 ARG A C 1
ATOM 3832 O O . ARG A 1 478 ? -13.305 11.924 13.501 1.00 87.69 478 ARG A O 1
ATOM 3839 N N . LEU A 1 479 ? -11.344 10.831 13.697 1.00 88.44 479 LEU A N 1
ATOM 3840 C CA . LEU A 1 479 ? -10.747 11.730 14.685 1.00 88.44 479 LEU A CA 1
ATOM 3841 C C . LEU A 1 479 ? -10.279 13.042 14.050 1.00 88.44 479 LEU A C 1
ATOM 3843 O O . LEU A 1 479 ? -10.422 14.090 14.674 1.00 88.44 479 LEU A O 1
ATOM 3847 N N . THR A 1 480 ? -9.778 13.023 12.811 1.00 85.25 480 THR A N 1
ATOM 3848 C CA . THR A 1 480 ? -9.307 14.246 12.130 1.00 85.25 480 THR A CA 1
ATOM 3849 C C . THR A 1 480 ? -10.431 15.214 11.760 1.00 85.25 480 THR A C 1
ATOM 3851 O O . THR A 1 480 ? -10.178 16.401 11.585 1.00 85.25 480 THR A O 1
ATOM 3854 N N . GLY A 1 481 ? -11.692 14.765 11.729 1.00 79.38 481 GLY A N 1
ATOM 3855 C CA . GLY A 1 481 ? -12.852 15.663 11.626 1.00 79.38 481 GLY A CA 1
ATOM 3856 C C . GLY A 1 481 ? -13.084 16.545 12.868 1.00 79.38 481 GLY A C 1
ATOM 3857 O O . GLY A 1 481 ? -13.897 17.472 12.840 1.00 79.38 481 GLY A O 1
ATOM 3858 N N . ILE A 1 482 ? -12.378 16.276 13.969 1.00 77.56 482 ILE A N 1
ATOM 3859 C CA . ILE A 1 482 ? -12.483 17.003 15.237 1.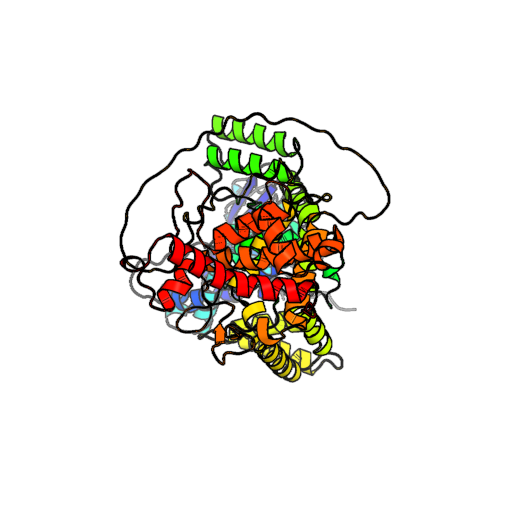00 77.56 482 ILE A CA 1
ATOM 3860 C C . ILE A 1 482 ? -11.283 17.944 15.353 1.00 77.56 482 ILE A C 1
ATOM 3862 O O . ILE A 1 482 ? -10.151 17.483 15.494 1.00 77.56 482 ILE A O 1
ATOM 3866 N N . GLY A 1 483 ? -11.527 19.254 15.313 1.00 69.38 483 GLY A N 1
ATOM 3867 C CA . GLY A 1 483 ? -10.493 20.284 15.454 1.00 69.38 483 GLY A CA 1
ATOM 3868 C C . GLY A 1 483 ? -9.991 20.449 16.893 1.00 69.38 483 GLY A C 1
ATOM 3869 O O . GLY A 1 483 ? -10.480 19.793 17.811 1.00 69.38 483 GLY A O 1
ATOM 3870 N N . ASP A 1 484 ? -9.039 21.361 17.097 1.00 58.81 484 ASP A N 1
ATOM 3871 C CA . ASP A 1 484 ? -8.288 21.538 18.359 1.00 58.81 484 ASP A CA 1
ATOM 3872 C C . ASP A 1 484 ? -9.114 21.962 19.582 1.00 58.81 484 ASP A C 1
ATOM 3874 O O . ASP A 1 484 ? -8.641 21.883 20.708 1.00 58.81 484 ASP A O 1
ATOM 3878 N N . SER A 1 485 ? -10.348 22.421 19.377 1.00 54.09 485 SER A N 1
ATOM 3879 C CA . SER A 1 485 ? -11.274 22.807 20.454 1.00 54.09 485 SER A CA 1
ATOM 3880 C C . SER A 1 485 ? -12.299 21.716 20.791 1.00 54.09 485 SER A C 1
ATOM 3882 O O . SER A 1 485 ? -13.356 22.017 21.351 1.00 54.09 485 SER A O 1
ATOM 3884 N N . GLY A 1 486 ? -12.082 20.485 20.315 1.00 54.38 486 GLY A N 1
ATOM 3885 C CA . GLY A 1 486 ? -13.075 19.407 20.365 1.00 54.38 486 GLY A CA 1
ATOM 3886 C C . GLY A 1 486 ? -14.317 19.670 19.494 1.00 54.38 486 GLY A C 1
ATOM 3887 O O . GLY A 1 486 ? -15.289 18.905 19.523 1.00 54.38 486 GLY A O 1
ATOM 3888 N N . ARG A 1 487 ? -14.316 20.764 18.714 1.00 57.34 487 ARG A N 1
ATOM 3889 C CA . ARG A 1 487 ? -15.395 21.161 17.798 1.00 57.34 487 ARG A CA 1
ATOM 3890 C C . ARG A 1 487 ? -15.189 20.554 16.415 1.00 57.34 487 ARG A C 1
ATOM 3892 O O . ARG A 1 487 ? -14.069 20.371 15.949 1.00 57.34 487 ARG A O 1
ATOM 3899 N N . TRP A 1 488 ? -16.299 20.260 15.748 1.00 56.12 488 TRP A N 1
ATOM 3900 C CA . TRP A 1 488 ? -16.290 19.705 14.398 1.00 56.12 488 TRP A CA 1
ATOM 3901 C C . TRP A 1 488 ? -15.811 20.728 13.364 1.00 56.12 488 TRP A C 1
ATOM 3903 O O . TRP A 1 488 ? -16.241 21.882 13.403 1.00 56.12 488 TRP A O 1
ATOM 3913 N N . LEU A 1 489 ? -14.979 20.289 12.415 1.00 57.97 489 LEU A N 1
ATOM 3914 C CA . LEU A 1 489 ? -14.533 21.112 11.291 1.00 57.97 489 LEU A CA 1
ATOM 3915 C C . LEU A 1 489 ? -15.584 21.087 10.158 1.00 57.97 489 LEU A C 1
ATOM 3917 O O . LEU A 1 489 ? -15.805 20.028 9.569 1.00 57.97 489 LEU A O 1
ATOM 3921 N N . PRO A 1 490 ? -16.225 22.220 9.797 1.00 37.56 490 PRO A N 1
ATOM 3922 C CA . PRO A 1 490 ? -17.312 22.260 8.805 1.00 37.56 490 PRO A CA 1
ATOM 3923 C C . PRO A 1 490 ? -16.927 21.769 7.400 1.00 37.56 490 PRO A C 1
ATOM 3925 O O . PRO A 1 490 ? -17.781 21.282 6.667 1.00 37.56 490 PRO A O 1
ATOM 3928 N N . SER A 1 491 ? -15.647 21.877 7.025 1.00 38.38 491 SER A N 1
ATOM 3929 C CA . SER A 1 491 ? -15.107 21.427 5.732 1.00 38.38 491 SER A CA 1
ATOM 3930 C C . SER A 1 491 ? -14.873 19.917 5.653 1.00 38.38 491 SER A C 1
ATOM 3932 O O . SER A 1 491 ? -14.706 19.371 4.560 1.00 38.38 491 SER A O 1
ATOM 3934 N N . SER A 1 492 ? -14.900 19.218 6.792 1.00 36.31 492 SER A N 1
ATOM 3935 C CA . SER A 1 492 ? -15.004 17.768 6.799 1.00 36.31 492 SER A CA 1
ATOM 3936 C C . SER A 1 492 ? -16.461 17.421 6.513 1.00 36.31 492 SER A C 1
ATOM 3938 O O . SER A 1 492 ? -17.304 17.358 7.408 1.00 36.31 492 SER A O 1
ATOM 3940 N N . THR A 1 493 ? -16.788 17.242 5.228 1.00 33.47 493 THR A N 1
ATOM 3941 C CA . THR A 1 493 ? -17.955 16.438 4.850 1.00 33.47 493 THR A CA 1
ATOM 3942 C C . THR A 1 493 ? -17.934 15.226 5.767 1.00 33.47 493 THR A C 1
ATOM 3944 O O . THR A 1 493 ? -16.943 14.486 5.759 1.00 33.47 493 THR A O 1
ATOM 3947 N N . GLU A 1 494 ? -18.985 15.036 6.575 1.00 34.19 494 GLU A N 1
ATOM 3948 C CA . GLU A 1 494 ? -19.208 13.736 7.197 1.00 34.19 494 GLU A CA 1
ATOM 3949 C C . GLU A 1 494 ? -18.966 12.703 6.093 1.00 34.19 494 GLU A C 1
ATOM 3951 O O . GLU A 1 494 ? -19.387 12.946 4.953 1.00 34.19 494 GLU A O 1
ATOM 3956 N N . PRO A 1 495 ? -18.263 11.588 6.348 1.00 34.84 495 PRO A N 1
ATOM 3957 C CA . PRO A 1 495 ? -18.376 10.461 5.454 1.00 34.84 495 PRO A CA 1
ATOM 3958 C C . PRO A 1 495 ? -19.857 10.078 5.480 1.00 34.84 495 PRO A C 1
ATOM 3960 O O . PRO A 1 495 ? -20.301 9.308 6.331 1.00 34.84 495 PRO A O 1
ATOM 3963 N N . GLY A 1 496 ? -20.634 10.705 4.588 1.00 27.48 496 GLY A N 1
ATOM 3964 C CA . GLY A 1 496 ? -21.993 10.336 4.273 1.00 27.48 496 GLY A CA 1
ATOM 3965 C C . GLY A 1 496 ? -21.953 8.841 4.070 1.00 27.48 496 GLY A C 1
ATOM 3966 O O . GLY A 1 496 ? -20.979 8.356 3.489 1.00 27.48 496 GLY A O 1
ATOM 3967 N N . VAL A 1 497 ? -22.926 8.166 4.693 1.00 30.89 497 VAL A N 1
ATOM 3968 C CA . VAL A 1 497 ? -23.171 6.720 4.642 1.00 30.89 497 VAL A CA 1
ATOM 3969 C C . VAL A 1 497 ? -22.289 6.083 3.591 1.00 30.89 497 VAL A C 1
ATOM 3971 O O . VAL A 1 497 ? -22.483 6.298 2.401 1.00 30.89 497 VAL A O 1
ATOM 3974 N N . ILE A 1 498 ? -21.233 5.443 4.082 1.00 32.62 498 ILE A N 1
ATOM 3975 C CA . ILE A 1 498 ? -20.202 4.860 3.254 1.00 32.62 498 ILE A CA 1
ATOM 3976 C C . ILE A 1 498 ? -20.868 3.766 2.404 1.00 32.62 498 ILE A C 1
ATOM 3978 O O . ILE A 1 498 ? -20.932 2.623 2.863 1.00 32.62 498 ILE A O 1
ATOM 3982 N N . ASP A 1 499 ? -21.341 4.112 1.208 1.00 28.77 499 ASP A N 1
ATOM 3983 C CA . ASP A 1 499 ? -21.563 3.173 0.111 1.00 28.77 499 ASP A CA 1
ATOM 3984 C C . ASP A 1 499 ? -20.172 2.713 -0.327 1.00 28.77 499 ASP A C 1
ATOM 3986 O O . ASP A 1 499 ? -19.454 3.407 -1.046 1.00 28.77 499 ASP A O 1
ATOM 3990 N N . LEU A 1 500 ? -19.737 1.581 0.236 1.00 32.56 500 LEU A N 1
ATOM 3991 C CA . LEU A 1 500 ? -18.554 0.843 -0.231 1.00 32.56 500 LEU A CA 1
ATOM 3992 C C . LEU A 1 500 ? -18.975 -0.332 -1.121 1.00 32.56 500 LEU A C 1
ATOM 3994 O O . LEU A 1 500 ? -18.153 -1.198 -1.390 1.00 32.56 500 LEU A O 1
ATOM 3998 N N . ASP A 1 501 ? -20.223 -0.350 -1.581 1.00 28.02 501 ASP A N 1
ATOM 3999 C CA . ASP A 1 501 ? -20.783 -1.470 -2.339 1.00 28.02 501 ASP A CA 1
ATOM 4000 C C . ASP A 1 501 ? -20.359 -1.405 -3.825 1.00 28.02 501 ASP A C 1
ATOM 4002 O O . ASP A 1 501 ? -20.663 -2.288 -4.617 1.00 28.02 501 ASP A O 1
ATOM 4006 N N . GLY A 1 502 ? -19.594 -0.374 -4.210 1.00 29.31 502 GLY A N 1
ATOM 4007 C CA . GLY A 1 502 ? -19.020 -0.215 -5.543 1.00 29.31 502 GLY A CA 1
ATOM 4008 C C . GLY A 1 502 ? -17.572 -0.698 -5.639 1.00 29.31 502 GLY A C 1
ATOM 4009 O O . GLY A 1 502 ? -16.640 0.061 -5.354 1.00 29.31 502 GLY A O 1
ATOM 4010 N N . GLU A 1 503 ? -17.419 -1.931 -6.123 1.00 36.47 503 GLU A N 1
ATOM 4011 C CA . GLU A 1 503 ? -16.238 -2.483 -6.805 1.00 36.47 503 GLU A CA 1
ATOM 4012 C C . GLU A 1 503 ? -14.953 -2.617 -5.969 1.00 36.47 503 GLU A C 1
ATOM 4014 O O . GLU A 1 503 ? -14.141 -1.687 -5.867 1.00 36.47 503 GLU A O 1
ATOM 4019 N N . PHE A 1 504 ? -14.760 -3.814 -5.403 1.00 28.17 504 PHE A N 1
ATOM 4020 C CA . PHE A 1 504 ? -13.577 -4.684 -5.576 1.00 28.17 504 PHE A CA 1
ATOM 4021 C C . PHE A 1 504 ? -13.850 -6.058 -4.906 1.00 28.17 504 PHE A C 1
ATOM 4023 O O . PHE A 1 504 ? -13.014 -6.572 -4.166 1.00 28.17 504 PHE A O 1
ATOM 4030 N N . ASP A 1 505 ? -15.043 -6.625 -5.133 1.00 27.20 505 ASP A N 1
ATOM 4031 C CA . ASP A 1 505 ? -15.308 -8.047 -4.879 1.00 27.20 505 ASP A CA 1
ATOM 4032 C C . ASP A 1 505 ? -14.950 -8.808 -6.161 1.00 27.20 505 ASP A C 1
ATOM 4034 O O . ASP A 1 505 ? -15.783 -9.004 -7.034 1.00 27.20 505 ASP A O 1
ATOM 4038 N N . ASP A 1 506 ? -13.675 -9.171 -6.287 1.00 27.84 506 ASP A N 1
ATOM 4039 C CA . ASP A 1 506 ? -13.219 -10.242 -7.180 1.00 27.84 506 ASP A CA 1
ATOM 4040 C C . ASP A 1 506 ? -12.484 -11.287 -6.317 1.00 27.84 506 ASP A C 1
ATOM 4042 O O . ASP A 1 506 ? -11.289 -11.543 -6.461 1.00 27.84 506 ASP A O 1
ATOM 4046 N N . GLU A 1 507 ? -13.207 -11.883 -5.367 1.00 25.27 507 GLU A N 1
ATOM 4047 C CA . GLU A 1 507 ? -13.139 -13.337 -5.196 1.00 25.27 507 GLU A CA 1
ATOM 4048 C C . GLU A 1 507 ? -14.443 -13.890 -5.791 1.00 25.27 507 GLU A C 1
ATOM 4050 O O . GLU A 1 507 ? -15.507 -13.333 -5.517 1.00 25.27 507 GLU A O 1
ATOM 4055 N N . PRO A 1 508 ? -14.395 -14.923 -6.651 1.00 23.19 508 PRO A N 1
ATOM 4056 C CA . PRO A 1 508 ? -15.581 -15.399 -7.340 1.00 23.19 508 PRO A CA 1
ATOM 4057 C C . PRO A 1 508 ? -16.458 -16.139 -6.333 1.00 23.19 508 PRO A C 1
ATOM 4059 O O . PRO A 1 508 ? -16.119 -17.251 -5.931 1.00 23.19 508 PRO A O 1
ATOM 4062 N N . ASP A 1 509 ? -17.584 -15.546 -5.949 1.00 25.23 509 ASP A N 1
ATOM 4063 C CA . ASP A 1 509 ? -18.688 -16.306 -5.371 1.00 25.23 509 ASP A CA 1
ATOM 4064 C C . ASP A 1 509 ? -19.905 -16.182 -6.289 1.00 25.23 509 ASP A C 1
ATOM 4066 O O . ASP A 1 509 ? -20.353 -15.094 -6.661 1.00 25.23 509 ASP A O 1
ATOM 4070 N N . GLU A 1 510 ? -20.365 -17.338 -6.752 1.00 28.52 510 GLU A N 1
ATOM 4071 C CA . GLU A 1 510 ? -21.469 -17.489 -7.684 1.00 28.52 510 GLU A CA 1
ATOM 4072 C C . GLU A 1 510 ? -22.781 -17.054 -7.014 1.00 28.52 510 GLU A C 1
ATOM 4074 O O . GLU A 1 510 ? -23.185 -17.638 -6.010 1.00 28.52 510 GLU A O 1
ATOM 4079 N N . GLY A 1 511 ? -23.522 -16.113 -7.612 1.00 23.17 511 GLY A N 1
ATOM 4080 C CA . GLY A 1 511 ? -24.973 -16.065 -7.399 1.00 23.17 511 GLY A CA 1
ATOM 4081 C C . GLY A 1 511 ? -25.637 -14.700 -7.232 1.00 23.17 511 GLY A C 1
ATOM 4082 O O . GLY A 1 511 ? -25.958 -14.291 -6.123 1.00 23.17 511 GLY A O 1
ATOM 4083 N N . ASN A 1 512 ? -26.080 -14.184 -8.380 1.00 24.75 512 ASN A N 1
ATOM 4084 C CA . ASN A 1 512 ? -27.360 -13.497 -8.615 1.00 24.75 512 ASN A CA 1
ATOM 4085 C C . ASN A 1 512 ? -27.422 -11.945 -8.523 1.00 24.75 512 ASN A C 1
ATOM 4087 O O . ASN A 1 512 ? -26.831 -11.350 -7.625 1.00 24.75 512 ASN A O 1
ATOM 4091 N N . PRO A 1 513 ? -28.156 -11.288 -9.454 1.00 33.56 513 PRO A N 1
ATOM 4092 C CA . PRO A 1 513 ? -28.157 -9.844 -9.674 1.00 33.56 513 PRO A CA 1
ATOM 4093 C C . PRO A 1 513 ? -29.354 -9.151 -9.001 1.00 33.56 513 PRO A C 1
ATOM 4095 O O . PRO A 1 513 ? -30.383 -9.783 -8.781 1.00 33.56 513 PRO A O 1
ATOM 4098 N N . GLU A 1 514 ? -29.246 -7.844 -8.745 1.00 22.58 514 GLU A N 1
ATOM 4099 C CA . GLU A 1 514 ? -30.191 -6.819 -9.226 1.00 22.58 514 GLU A CA 1
ATOM 4100 C C . GLU A 1 514 ? -29.829 -5.406 -8.725 1.00 22.58 514 GLU A C 1
ATOM 4102 O O . GLU A 1 514 ? -29.210 -5.206 -7.684 1.00 22.58 514 GLU A O 1
ATOM 4107 N N . ASP A 1 515 ? -30.201 -4.448 -9.567 1.00 24.69 515 ASP A N 1
ATOM 4108 C CA . ASP A 1 515 ? -29.872 -3.024 -9.650 1.00 24.69 515 ASP A CA 1
ATOM 4109 C C . ASP A 1 515 ? -30.672 -2.131 -8.671 1.00 24.69 515 ASP A C 1
ATOM 4111 O O . ASP A 1 515 ? -31.775 -2.483 -8.252 1.00 24.69 515 ASP A O 1
ATOM 4115 N N . SER A 1 516 ? -30.166 -0.929 -8.362 1.00 23.00 516 SER A N 1
ATOM 4116 C CA . SER A 1 516 ? -30.913 0.337 -8.547 1.00 23.00 516 SER A CA 1
ATOM 4117 C C . SER A 1 516 ? -30.166 1.563 -8.002 1.00 23.00 516 SER A C 1
ATOM 4119 O O . SER A 1 516 ? -29.801 1.663 -6.832 1.00 23.00 516 SER A O 1
ATOM 4121 N N . GLY A 1 517 ? -29.986 2.546 -8.888 1.00 26.28 517 GLY A N 1
ATOM 4122 C CA . GLY A 1 517 ? -29.334 3.824 -8.618 1.00 26.28 517 GLY A CA 1
ATOM 4123 C C . GLY A 1 517 ? -30.130 4.821 -7.765 1.00 26.28 517 GLY A C 1
ATOM 4124 O O . GLY A 1 517 ? -31.360 4.824 -7.714 1.00 26.28 517 GLY A O 1
ATOM 4125 N N . GLY A 1 518 ? -29.391 5.757 -7.160 1.00 21.16 518 GLY A N 1
ATOM 4126 C CA . GLY A 1 518 ? -29.921 6.921 -6.451 1.00 21.16 518 GLY A CA 1
ATOM 4127 C C . GLY A 1 518 ? -29.031 8.153 -6.644 1.00 21.16 518 GLY A C 1
ATOM 4128 O O . GLY A 1 518 ? -27.903 8.210 -6.167 1.00 21.16 518 GLY A O 1
ATOM 4129 N N . ARG A 1 519 ? -29.554 9.149 -7.361 1.00 24.97 519 ARG A N 1
ATOM 4130 C CA . ARG A 1 519 ? -28.946 10.458 -7.654 1.00 24.97 519 ARG A CA 1
ATOM 4131 C C . ARG A 1 519 ? -29.125 11.404 -6.454 1.00 24.97 519 ARG A C 1
ATOM 4133 O O . ARG A 1 519 ? -30.239 11.513 -5.949 1.00 24.97 519 ARG A O 1
ATOM 4140 N N . LEU A 1 520 ? -28.075 12.119 -6.032 1.00 21.75 520 LEU A N 1
ATO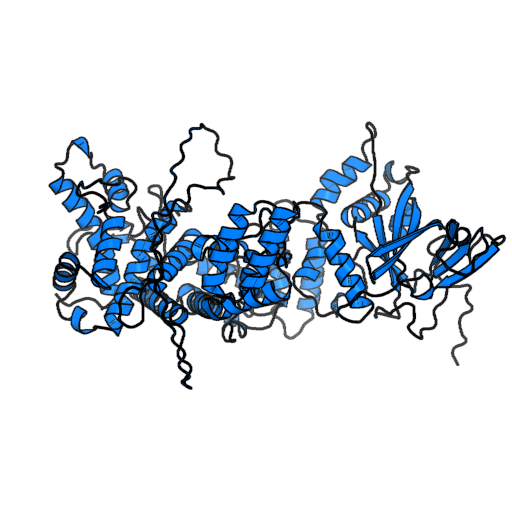M 4141 C CA . LEU A 1 520 ? -28.150 13.162 -4.993 1.00 21.75 520 LEU A CA 1
ATOM 4142 C C . LEU A 1 520 ? -27.529 14.490 -5.459 1.00 21.75 520 LEU A C 1
ATOM 4144 O O . LEU A 1 520 ? -26.532 14.515 -6.179 1.00 21.75 520 LEU A O 1
ATOM 4148 N N . ASP A 1 521 ? -28.208 15.564 -5.062 1.00 23.53 521 ASP A N 1
ATOM 4149 C CA . ASP A 1 521 ? -28.090 16.967 -5.472 1.00 23.53 521 ASP A CA 1
ATOM 4150 C C . ASP A 1 521 ? -26.988 17.711 -4.682 1.00 23.53 521 ASP A C 1
ATOM 4152 O O . ASP A 1 521 ? -26.879 17.535 -3.468 1.00 23.53 521 ASP A O 1
ATOM 4156 N N . TRP A 1 522 ? -26.162 18.520 -5.363 1.00 22.70 522 TRP A N 1
ATOM 4157 C CA . TRP A 1 522 ? -24.878 19.056 -4.856 1.00 22.70 522 TRP A CA 1
ATOM 4158 C C . TRP A 1 522 ? -24.822 20.579 -4.665 1.00 22.70 522 TRP A C 1
ATOM 4160 O O . TRP A 1 522 ? -23.755 21.126 -4.388 1.00 22.70 522 TRP A O 1
ATOM 4170 N N . ASN A 1 523 ? -25.939 21.295 -4.767 1.00 23.95 523 ASN A N 1
ATOM 4171 C CA . ASN A 1 523 ? -25.916 22.748 -4.594 1.00 23.95 523 ASN A CA 1
ATOM 4172 C C . ASN A 1 523 ? -26.064 23.167 -3.121 1.00 23.95 523 ASN A C 1
ATOM 4174 O O . ASN A 1 523 ? -27.170 23.420 -2.645 1.00 23.95 523 ASN A O 1
ATOM 4178 N N . ALA A 1 524 ? -24.938 23.321 -2.416 1.00 23.67 524 ALA A N 1
ATOM 4179 C CA . ALA A 1 524 ? -24.863 24.122 -1.190 1.00 23.67 524 ALA A CA 1
ATOM 4180 C C . ALA A 1 524 ? -23.612 25.034 -1.202 1.00 23.67 524 ALA A C 1
ATOM 4182 O O . ALA A 1 524 ? -22.529 24.571 -1.564 1.00 23.67 524 ALA A O 1
ATOM 4183 N N . PRO A 1 525 ? -23.733 26.327 -0.839 1.00 22.41 525 PRO A N 1
ATOM 4184 C CA . PRO A 1 525 ? -22.669 27.315 -1.018 1.00 22.41 525 PRO A CA 1
ATOM 4185 C C . PRO A 1 525 ? -21.563 27.205 0.045 1.00 22.41 525 PRO A C 1
ATOM 4187 O O . PRO A 1 525 ? -21.831 26.992 1.226 1.00 22.41 525 PRO A O 1
ATOM 4190 N N . VAL A 1 526 ? -20.315 27.402 -0.389 1.00 24.09 526 VAL A N 1
ATOM 4191 C CA . VAL A 1 526 ? -19.098 27.379 0.439 1.00 24.09 526 VAL A CA 1
ATOM 4192 C C . VAL A 1 526 ? -18.756 28.799 0.900 1.00 24.09 526 VAL A C 1
ATOM 4194 O O . VAL A 1 526 ? -18.610 29.698 0.075 1.00 24.09 526 VAL A O 1
ATOM 4197 N N . SER A 1 527 ? -18.600 29.005 2.212 1.00 23.02 527 SER A N 1
ATOM 4198 C CA . SER A 1 527 ? -18.055 30.240 2.790 1.00 23.02 527 SER A CA 1
ATOM 4199 C C . SER A 1 527 ? -16.535 30.144 2.934 1.00 23.02 527 SER A C 1
ATOM 4201 O O . SER A 1 527 ? -16.026 29.236 3.592 1.00 23.02 527 SER A O 1
ATOM 4203 N N . THR A 1 528 ? -15.824 31.097 2.341 1.00 24.48 528 THR A N 1
ATOM 4204 C CA . THR A 1 528 ? -14.370 31.278 2.408 1.00 24.48 528 THR A CA 1
ATOM 4205 C C . THR A 1 528 ? -13.923 31.784 3.778 1.00 24.48 528 THR A C 1
ATOM 4207 O O . THR A 1 528 ? -14.460 32.783 4.255 1.00 24.48 528 THR A O 1
ATOM 4210 N N . HIS A 1 529 ? -12.890 31.177 4.363 1.00 26.45 529 HIS A N 1
ATOM 4211 C CA . HIS A 1 529 ? -12.072 31.844 5.373 1.00 26.45 529 HIS A CA 1
ATOM 4212 C C . HIS A 1 529 ? -10.584 31.594 5.122 1.00 26.45 529 HIS A C 1
ATOM 4214 O O . HIS A 1 529 ? -10.119 30.456 5.161 1.00 26.45 529 HIS A O 1
ATOM 4220 N N . ASP A 1 530 ? -9.884 32.701 4.866 1.00 32.34 530 ASP A N 1
ATOM 4221 C CA . ASP A 1 530 ? -8.435 32.860 4.940 1.00 32.34 530 ASP A CA 1
ATOM 4222 C C . ASP A 1 530 ? -7.927 32.620 6.364 1.00 32.34 530 ASP A C 1
ATOM 4224 O O . ASP A 1 530 ? -8.582 32.981 7.346 1.00 32.34 530 ASP A O 1
ATOM 4228 N N . GLY A 1 531 ? -6.716 32.078 6.467 1.00 25.94 531 GLY A N 1
ATOM 4229 C CA . GLY A 1 531 ? -6.035 31.872 7.738 1.00 25.94 531 GLY A CA 1
ATOM 4230 C C . GLY A 1 531 ? -4.540 31.653 7.562 1.00 25.94 531 GLY A C 1
ATOM 4231 O O . GLY A 1 531 ? -4.028 30.583 7.868 1.00 25.94 531 GLY A O 1
ATOM 4232 N N . SER A 1 532 ? -3.833 32.667 7.066 1.00 32.62 532 SER A N 1
ATOM 4233 C CA . SER A 1 532 ? -2.385 32.782 7.234 1.00 32.62 532 SER A CA 1
ATOM 4234 C C . SER A 1 532 ? -2.056 33.139 8.686 1.00 32.62 532 SER A C 1
ATOM 4236 O O . SER A 1 532 ? -2.474 34.202 9.146 1.00 32.62 532 SER A O 1
ATOM 4238 N N . THR A 1 533 ? -1.233 32.342 9.372 1.00 27.38 533 THR A N 1
ATOM 4239 C CA . THR A 1 533 ? -0.418 32.869 10.479 1.00 27.38 533 THR A CA 1
ATOM 4240 C C . THR A 1 533 ? 0.884 32.093 10.627 1.00 27.38 533 THR A C 1
ATOM 4242 O O . THR A 1 533 ? 0.898 30.889 10.847 1.00 27.38 533 THR A O 1
ATOM 4245 N N . SER A 1 534 ? 1.983 32.827 10.493 1.00 35.25 534 SER A N 1
ATOM 4246 C CA . SER A 1 534 ? 3.357 32.442 10.792 1.00 35.25 534 SER A CA 1
ATOM 4247 C C . SER A 1 534 ? 3.602 32.416 12.307 1.00 35.25 534 SER A C 1
ATOM 4249 O O . SER A 1 534 ? 3.414 33.441 12.965 1.00 35.25 534 SER A O 1
ATOM 4251 N N . GLY A 1 535 ? 4.087 31.294 12.841 1.00 26.78 535 GLY A N 1
ATOM 4252 C CA . GLY A 1 535 ? 4.548 31.155 14.224 1.00 26.78 535 GLY A CA 1
ATOM 4253 C C . GLY A 1 535 ? 5.594 30.044 14.340 1.00 26.78 535 GLY A C 1
ATOM 4254 O O . GLY A 1 535 ? 5.340 28.902 13.986 1.00 26.78 535 GLY A O 1
ATOM 4255 N N . SER A 1 536 ? 6.798 30.396 14.785 1.00 32.56 536 SER A N 1
ATOM 4256 C CA . SER A 1 536 ? 7.993 29.548 14.846 1.00 32.56 536 SER A CA 1
ATOM 4257 C C . SER A 1 536 ? 8.075 28.717 16.136 1.00 32.56 536 SER A C 1
ATOM 4259 O O . SER A 1 536 ? 8.896 28.987 17.014 1.00 32.56 536 SER A O 1
ATOM 4261 N N . GLY A 1 537 ? 7.232 27.696 16.230 1.00 31.23 537 GLY A N 1
ATOM 4262 C CA . GLY A 1 537 ? 7.404 26.512 17.075 1.00 31.23 537 GLY A CA 1
ATOM 4263 C C . GLY A 1 537 ? 6.770 25.353 16.312 1.00 31.23 537 GLY A C 1
ATOM 4264 O O . GLY A 1 537 ? 5.727 25.574 15.710 1.00 31.23 537 GLY A O 1
ATOM 4265 N N . GLU A 1 538 ? 7.407 24.182 16.235 1.00 42.62 538 GLU A N 1
ATOM 4266 C CA . GLU A 1 538 ? 6.896 23.028 15.471 1.00 42.62 538 GLU A CA 1
ATOM 4267 C C . GLU A 1 538 ? 5.540 22.566 16.027 1.00 42.62 538 GLU A C 1
ATOM 4269 O O . GLU A 1 538 ? 5.438 21.685 16.882 1.00 42.62 538 GLU A O 1
ATOM 4274 N N . GLU A 1 539 ? 4.471 23.209 15.571 1.00 54.19 539 GLU A N 1
ATOM 4275 C CA . GLU A 1 539 ? 3.109 22.873 15.931 1.00 54.19 539 GLU A CA 1
ATOM 4276 C C . GLU A 1 539 ? 2.765 21.583 15.185 1.00 54.19 539 GLU A C 1
ATOM 4278 O O . GLU A 1 539 ? 2.591 21.554 13.968 1.00 54.19 539 GLU A O 1
ATOM 4283 N N . THR A 1 540 ? 2.767 20.471 15.923 1.00 73.38 540 THR A N 1
ATOM 4284 C CA . THR A 1 540 ? 2.422 19.149 15.394 1.00 73.38 540 THR A CA 1
ATOM 4285 C C . THR A 1 540 ? 1.047 19.210 14.722 1.00 73.38 540 THR A C 1
ATOM 4287 O O . THR A 1 540 ? 0.079 19.637 15.364 1.00 73.38 540 THR A O 1
ATOM 4290 N N . THR A 1 541 ? 0.960 18.772 13.458 1.00 87.62 541 THR A N 1
ATOM 4291 C CA . THR A 1 541 ? -0.281 18.822 12.664 1.00 87.62 541 THR A CA 1
ATOM 4292 C C . THR A 1 541 ? -1.429 18.093 13.367 1.00 87.62 541 THR A C 1
ATOM 4294 O O . THR A 1 541 ? -1.215 17.178 14.175 1.00 87.62 541 THR A O 1
ATOM 4297 N N . LEU A 1 542 ? -2.672 18.488 13.066 1.00 88.06 542 LEU A N 1
ATOM 4298 C CA . LEU A 1 542 ? -3.866 17.877 13.654 1.00 88.06 542 LEU A CA 1
ATOM 4299 C C . LEU A 1 542 ? -3.873 16.359 13.428 1.00 88.06 542 LEU A C 1
ATOM 4301 O O . LEU A 1 542 ? -4.125 15.597 14.358 1.00 88.06 542 LEU A O 1
ATOM 4305 N N . GLU A 1 543 ? -3.550 15.917 12.213 1.00 90.06 543 GLU A N 1
ATOM 4306 C CA . GLU A 1 543 ? -3.472 14.512 11.823 1.00 90.06 543 GLU A CA 1
ATOM 4307 C C . GLU A 1 543 ? -2.484 13.733 12.697 1.00 90.06 543 GLU A C 1
ATOM 4309 O O . GLU A 1 543 ? -2.838 12.673 13.220 1.00 90.06 543 GLU A O 1
ATOM 4314 N N . VAL A 1 544 ? -1.279 14.273 12.920 1.00 92.94 544 VAL A N 1
ATOM 4315 C CA . VAL A 1 544 ? -0.268 13.638 13.779 1.00 92.94 544 VAL A CA 1
ATOM 4316 C C . VAL A 1 544 ? -0.751 13.576 15.225 1.00 92.94 544 VAL A C 1
ATOM 4318 O O . VAL A 1 544 ? -0.630 12.538 15.875 1.00 92.94 544 VAL A O 1
ATOM 4321 N N . ARG A 1 545 ? -1.365 14.648 15.737 1.00 92.94 545 ARG A N 1
ATOM 4322 C CA . ARG A 1 545 ? -1.921 14.660 17.098 1.00 92.94 545 ARG A CA 1
ATOM 4323 C C . ARG A 1 545 ? -3.019 13.609 17.272 1.00 92.94 545 ARG A C 1
ATOM 4325 O O . ARG A 1 545 ? -3.010 12.875 18.259 1.00 92.94 545 ARG A O 1
ATOM 4332 N N . ARG A 1 546 ? -3.934 13.486 16.301 1.00 93.62 546 ARG A N 1
ATOM 4333 C CA . ARG A 1 546 ? -4.996 12.465 16.321 1.00 93.62 546 ARG A CA 1
ATOM 4334 C C . ARG A 1 546 ? -4.437 11.046 16.205 1.00 93.62 546 ARG A C 1
ATOM 4336 O O . ARG A 1 546 ? -4.961 10.151 16.867 1.00 93.62 546 ARG A O 1
ATOM 4343 N N . ALA A 1 547 ? -3.362 10.842 15.443 1.00 95.44 547 ALA A N 1
ATOM 4344 C CA . ALA A 1 547 ? -2.662 9.559 15.378 1.00 95.44 547 ALA A CA 1
ATOM 4345 C C . ALA A 1 547 ? -2.073 9.163 16.740 1.00 95.44 547 ALA A C 1
ATOM 4347 O O . ALA A 1 547 ? -2.326 8.050 17.204 1.00 95.44 547 ALA A O 1
ATOM 4348 N N . LYS A 1 548 ? -1.394 10.096 17.426 1.00 95.75 548 LYS A N 1
ATOM 4349 C CA . LYS A 1 548 ? -0.870 9.883 18.788 1.00 95.75 548 LYS A CA 1
ATOM 4350 C C . LYS A 1 548 ? -1.971 9.556 19.788 1.00 95.75 548 LYS A C 1
ATOM 4352 O O . LYS A 1 548 ? -1.830 8.624 20.571 1.00 95.75 548 LYS A O 1
ATOM 4357 N N . GLN A 1 549 ? -3.093 10.273 19.747 1.00 95.38 549 GLN A N 1
ATOM 4358 C CA . GLN A 1 549 ? -4.219 10.027 20.654 1.00 95.38 549 GLN A CA 1
ATOM 4359 C C . GLN A 1 549 ? -4.877 8.661 20.414 1.00 95.38 549 GLN A C 1
ATOM 4361 O O . GLN A 1 549 ? -5.219 7.964 21.370 1.00 95.38 549 GLN A O 1
ATOM 4366 N N . LEU A 1 550 ? -5.028 8.244 19.152 1.00 97.12 550 LEU A N 1
ATOM 4367 C CA . LEU A 1 550 ? -5.534 6.910 18.827 1.00 97.12 550 LEU A CA 1
ATOM 4368 C C . LEU A 1 550 ? -4.575 5.814 19.313 1.00 97.12 550 LEU A C 1
ATOM 4370 O O . LEU A 1 550 ? -5.019 4.868 19.967 1.00 97.12 550 LEU A O 1
ATOM 4374 N N . ALA A 1 551 ? -3.276 5.957 19.033 1.00 97.44 551 ALA A N 1
ATOM 4375 C CA . ALA A 1 551 ? -2.250 5.029 19.503 1.00 97.44 551 ALA A CA 1
ATOM 4376 C C . ALA A 1 551 ? -2.224 4.964 21.038 1.00 97.44 551 ALA A C 1
ATOM 4378 O O . ALA A 1 551 ? -2.255 3.876 21.603 1.00 97.44 551 ALA A O 1
ATOM 4379 N N . ALA A 1 552 ? -2.279 6.107 21.727 1.00 96.81 552 ALA A N 1
ATOM 4380 C CA . ALA A 1 552 ? -2.321 6.179 23.186 1.00 96.81 552 ALA A CA 1
ATOM 4381 C C . ALA A 1 552 ? -3.554 5.477 23.776 1.00 96.81 552 ALA A C 1
ATOM 4383 O O . ALA A 1 552 ? -3.417 4.709 24.729 1.00 96.81 552 ALA A O 1
ATOM 4384 N N . GLY A 1 553 ? -4.742 5.679 23.195 1.00 96.50 553 GLY A N 1
ATOM 4385 C CA . GLY A 1 553 ? -5.961 4.988 23.621 1.00 96.50 553 GLY A CA 1
ATOM 4386 C C . GLY A 1 553 ? -5.869 3.468 23.440 1.00 96.50 553 GLY A C 1
ATOM 4387 O O . GLY A 1 553 ? -6.211 2.709 24.348 1.00 96.50 553 GLY A O 1
ATOM 4388 N N . LEU A 1 554 ? -5.342 3.009 22.302 1.00 96.81 554 LEU A N 1
ATOM 4389 C CA . LEU A 1 554 ? -5.108 1.583 22.048 1.00 96.81 554 LEU A CA 1
ATOM 4390 C C . LEU A 1 554 ? -4.057 0.984 22.983 1.00 96.81 554 LEU A C 1
ATOM 4392 O O . LEU A 1 554 ? -4.259 -0.103 23.521 1.00 96.81 554 LEU A O 1
ATOM 4396 N N . ASN A 1 555 ? -2.974 1.713 23.235 1.00 97.44 555 ASN A N 1
ATOM 4397 C CA . ASN A 1 555 ? -1.922 1.314 24.162 1.00 97.44 555 ASN A CA 1
ATOM 4398 C C . ASN A 1 555 ? -2.447 1.229 25.596 1.00 97.44 555 ASN A C 1
ATOM 4400 O O . ASN A 1 555 ? -2.056 0.332 26.339 1.00 97.44 555 ASN A O 1
ATOM 4404 N N . ALA A 1 556 ? -3.359 2.121 25.987 1.00 96.00 556 ALA A N 1
ATOM 4405 C CA . ALA A 1 556 ? -4.008 2.072 27.290 1.00 96.00 556 ALA A CA 1
ATOM 4406 C C . ALA A 1 556 ? -4.873 0.809 27.443 1.00 96.00 556 ALA A C 1
ATOM 4408 O O . ALA A 1 556 ? -4.798 0.136 28.474 1.00 96.00 556 ALA A O 1
ATOM 4409 N N . LEU A 1 557 ? -5.623 0.432 26.398 1.00 95.31 557 LEU A N 1
ATOM 4410 C CA . LEU A 1 557 ? -6.387 -0.819 26.374 1.00 95.31 557 LEU A CA 1
ATOM 4411 C C . LEU A 1 557 ? -5.467 -2.042 26.443 1.00 95.31 557 LEU A C 1
ATOM 4413 O O . LEU A 1 557 ? -5.681 -2.913 27.287 1.00 95.31 557 LEU A O 1
ATOM 4417 N N . TYR A 1 558 ? -4.420 -2.074 25.618 1.00 94.62 558 TYR A N 1
ATOM 4418 C CA . TYR A 1 558 ? -3.437 -3.156 25.602 1.00 94.62 558 TYR A CA 1
ATOM 4419 C C . TYR A 1 558 ? -2.728 -3.304 26.954 1.00 94.62 558 TYR A C 1
ATOM 4421 O O . TYR A 1 558 ? -2.578 -4.407 27.469 1.00 94.62 558 TYR A O 1
ATOM 4429 N N . LYS A 1 559 ? -2.381 -2.189 27.602 1.00 94.06 559 LYS A N 1
ATOM 4430 C CA . LYS A 1 559 ? -1.775 -2.189 28.937 1.00 94.06 559 LYS A CA 1
ATOM 4431 C C . LYS A 1 559 ? -2.730 -2.701 30.017 1.00 94.06 559 LYS A C 1
ATOM 4433 O O . LYS A 1 559 ? -2.303 -3.446 30.896 1.00 94.06 559 LYS A O 1
ATOM 4438 N N . LEU A 1 560 ? -4.003 -2.298 29.987 1.00 92.69 560 LEU A N 1
ATOM 4439 C CA . LEU A 1 560 ? -5.002 -2.755 30.961 1.00 92.69 560 LEU A CA 1
ATOM 4440 C C . LEU A 1 560 ? -5.352 -4.241 30.765 1.00 92.69 560 LEU A C 1
ATOM 4442 O O . LEU A 1 560 ? -5.636 -4.958 31.734 1.00 92.69 560 LEU A O 1
ATOM 4446 N N . ARG A 1 561 ? -5.383 -4.690 29.508 1.00 91.81 561 ARG A N 1
ATOM 4447 C CA . ARG A 1 561 ? -5.749 -6.042 29.079 1.00 91.81 561 ARG A CA 1
ATOM 4448 C C . ARG A 1 561 ? -4.843 -6.470 27.913 1.00 91.81 561 ARG A C 1
ATOM 4450 O O . ARG A 1 561 ? -5.221 -6.243 26.764 1.00 91.81 561 ARG A O 1
ATOM 4457 N N . PRO A 1 562 ? -3.698 -7.127 28.172 1.00 87.94 562 PRO A N 1
ATOM 4458 C CA . PRO A 1 562 ? -2.783 -7.563 27.110 1.00 87.94 562 PRO A CA 1
ATOM 4459 C C . PRO A 1 562 ? -3.457 -8.436 26.045 1.00 87.94 562 PRO A C 1
ATOM 4461 O O . PRO A 1 562 ? -3.308 -8.178 24.856 1.00 87.94 562 PRO A O 1
ATOM 4464 N N . GLY A 1 563 ? -4.336 -9.355 26.462 1.00 89.69 563 GLY A N 1
ATOM 4465 C CA . GLY A 1 563 ? -5.109 -10.194 25.538 1.00 89.69 563 GLY A CA 1
ATOM 4466 C C . GLY A 1 563 ? -6.122 -9.439 24.667 1.00 89.69 563 GLY A C 1
ATOM 4467 O O . GLY A 1 563 ? -6.771 -10.051 23.834 1.00 89.69 563 GLY A O 1
ATOM 4468 N N . SER A 1 564 ? -6.285 -8.116 24.804 1.00 92.50 564 SER A N 1
ATOM 4469 C CA . SER A 1 564 ? -7.198 -7.326 23.957 1.00 92.50 564 SER A CA 1
ATOM 4470 C C . SER A 1 564 ? -6.831 -7.325 22.471 1.00 92.50 564 SER A C 1
ATOM 4472 O O . SER A 1 564 ? -7.698 -7.037 21.646 1.00 92.50 564 SER A O 1
ATOM 4474 N N . MET A 1 565 ? -5.590 -7.680 22.125 1.00 94.56 565 MET A N 1
ATOM 4475 C CA . MET A 1 565 ? -5.128 -7.870 20.742 1.00 94.56 565 MET A CA 1
ATOM 4476 C C . MET A 1 565 ? -5.223 -9.328 20.270 1.00 94.56 565 MET A C 1
ATOM 4478 O O . MET A 1 565 ? -4.681 -9.685 19.225 1.00 94.56 565 MET A O 1
ATOM 4482 N N . GLU A 1 566 ? -5.950 -10.168 21.004 1.00 91.69 566 GLU A N 1
ATOM 4483 C CA . GLU A 1 566 ? -6.332 -11.509 20.582 1.00 91.69 566 GLU A CA 1
ATOM 4484 C C . GLU A 1 566 ? -7.769 -11.510 20.053 1.00 91.69 566 GLU A C 1
ATOM 4486 O O . GLU A 1 566 ? -8.653 -10.785 20.520 1.00 91.69 566 GLU A O 1
ATOM 4491 N N . THR A 1 567 ? -8.029 -12.362 19.066 1.00 87.12 567 THR A N 1
ATOM 4492 C CA . THR A 1 567 ? -9.354 -12.458 18.434 1.00 87.12 567 THR A CA 1
ATOM 4493 C C . THR A 1 567 ? -10.410 -13.025 19.383 1.00 87.12 567 THR A C 1
ATOM 4495 O O . THR A 1 567 ? -11.572 -12.618 19.331 1.00 87.12 567 THR A O 1
ATOM 4498 N N . ASP A 1 568 ? -9.986 -13.899 20.297 1.00 90.00 568 ASP A N 1
ATOM 4499 C CA . ASP A 1 568 ? -10.813 -14.580 21.292 1.00 90.00 568 ASP A CA 1
ATOM 4500 C C . ASP A 1 568 ? -10.783 -13.903 22.672 1.00 90.00 568 ASP A C 1
ATOM 4502 O O . ASP A 1 568 ? -11.154 -14.509 23.676 1.00 90.00 568 ASP A O 1
ATOM 4506 N N . PHE A 1 569 ? -10.413 -12.619 22.729 1.00 92.38 569 PHE A N 1
ATOM 4507 C CA . PHE A 1 569 ? -10.416 -11.843 23.966 1.00 92.38 569 PHE A CA 1
ATOM 4508 C C . PHE A 1 569 ? -11.793 -11.836 24.650 1.00 92.38 569 PHE A C 1
ATOM 4510 O O . PHE A 1 569 ? -12.780 -11.342 24.092 1.00 92.38 569 PHE A O 1
ATOM 4517 N N . LEU A 1 570 ? -11.848 -12.351 25.880 1.00 90.94 570 LEU A N 1
ATOM 4518 C CA . LEU A 1 570 ? -13.064 -12.446 26.685 1.00 90.94 570 LEU A CA 1
ATOM 4519 C C . LEU A 1 570 ? -13.206 -11.267 27.657 1.00 90.94 570 LEU A C 1
ATOM 4521 O O . LEU A 1 570 ? -12.261 -10.870 28.339 1.00 90.94 570 LEU A O 1
ATOM 4525 N N . ILE A 1 571 ? -14.431 -10.761 27.774 1.00 89.00 571 ILE A N 1
ATOM 4526 C CA . ILE A 1 571 ? -14.857 -9.806 28.798 1.00 89.00 571 ILE A CA 1
ATOM 4527 C C . ILE A 1 571 ? -15.941 -10.425 29.677 1.00 89.00 571 ILE A C 1
ATOM 4529 O O . ILE A 1 571 ? -16.803 -11.154 29.192 1.00 89.00 571 ILE A O 1
ATOM 4533 N N . SER A 1 572 ? -15.910 -10.127 30.976 1.00 80.88 572 SER A N 1
ATOM 4534 C CA . SER A 1 572 ? -16.962 -10.574 31.895 1.00 80.88 572 SER A CA 1
ATOM 4535 C C . SER A 1 572 ? -18.220 -9.711 31.762 1.00 80.88 572 SER A C 1
ATOM 4537 O O . SER A 1 572 ? -18.124 -8.491 31.597 1.00 80.88 572 SER A O 1
ATOM 4539 N N . LEU A 1 573 ? -19.399 -10.336 31.857 1.00 65.25 573 LEU A N 1
ATOM 4540 C CA . LEU A 1 573 ? -20.694 -9.652 31.787 1.00 65.25 573 LEU A CA 1
ATOM 4541 C C . LEU A 1 573 ? -21.094 -8.936 33.092 1.00 65.25 573 LEU A C 1
ATOM 4543 O O . LEU A 1 573 ? -21.885 -7.991 33.032 1.00 65.25 573 LEU A O 1
ATOM 4547 N N . ASP A 1 574 ? -20.554 -9.365 34.238 1.00 63.12 574 ASP A N 1
ATOM 4548 C CA . ASP A 1 574 ? -20.736 -8.780 35.576 1.00 63.12 574 ASP A CA 1
ATOM 4549 C C . ASP A 1 574 ? -19.568 -9.217 36.491 1.00 63.12 574 ASP A C 1
ATOM 4551 O O . ASP A 1 574 ? -19.028 -10.312 36.339 1.00 63.12 574 ASP A O 1
ATOM 4555 N N . ARG A 1 575 ? -19.196 -8.413 37.499 1.00 54.09 575 ARG A N 1
ATOM 4556 C CA . ARG A 1 575 ? -18.224 -8.805 38.543 1.00 54.09 575 ARG A CA 1
ATOM 4557 C C . ARG A 1 575 ? -18.680 -10.039 39.343 1.00 54.09 575 ARG A C 1
ATOM 4559 O O . ARG A 1 575 ? -17.862 -10.628 40.042 1.00 54.09 575 ARG A O 1
ATOM 4566 N N . LYS A 1 576 ? -19.968 -10.401 39.274 1.00 50.88 576 LYS A N 1
ATOM 4567 C CA . LYS A 1 576 ? -20.593 -11.503 40.028 1.00 50.88 576 LYS A CA 1
ATOM 4568 C C . LYS A 1 576 ? -21.003 -12.722 39.189 1.00 50.88 576 LYS A C 1
ATOM 4570 O O . LYS A 1 576 ? -21.463 -13.697 39.775 1.00 50.88 576 LYS A O 1
ATOM 4575 N N . SER A 1 577 ? -20.881 -12.683 37.859 1.00 54.62 577 SER A N 1
ATOM 4576 C CA . SER A 1 577 ? -21.286 -13.795 36.984 1.00 54.62 577 SER A CA 1
ATOM 4577 C C . SER A 1 577 ? -20.087 -14.427 36.284 1.00 54.62 577 SER A C 1
ATOM 4579 O O . SER A 1 577 ? -19.277 -13.697 35.723 1.00 54.62 577 SER A O 1
ATOM 4581 N N . ASP A 1 578 ? -20.053 -15.758 36.189 1.00 58.28 578 ASP A N 1
ATOM 4582 C CA . ASP A 1 578 ? -19.053 -16.509 35.403 1.00 58.28 578 ASP A CA 1
ATOM 4583 C C . ASP A 1 578 ? -19.318 -16.473 33.881 1.00 58.28 578 ASP A C 1
ATOM 4585 O O . ASP A 1 578 ? -18.698 -17.203 33.108 1.00 58.28 578 ASP A O 1
ATOM 4589 N N . ILE A 1 579 ? -20.264 -15.648 33.419 1.00 66.44 579 ILE A N 1
ATOM 4590 C CA . ILE A 1 579 ? -20.602 -15.548 31.999 1.00 66.44 579 ILE A CA 1
ATOM 4591 C C . ILE A 1 579 ? -19.640 -14.561 31.334 1.00 66.44 579 ILE A C 1
ATOM 4593 O O . ILE A 1 579 ? -19.614 -13.376 31.675 1.00 66.44 579 ILE A O 1
ATOM 4597 N N . ALA A 1 580 ? -18.875 -15.057 30.364 1.00 80.88 580 ALA A N 1
ATOM 4598 C CA . ALA A 1 580 ? -17.954 -14.274 29.553 1.00 80.88 580 ALA A CA 1
ATOM 4599 C C . ALA A 1 580 ? -18.461 -14.134 28.109 1.00 80.88 580 ALA A C 1
ATOM 4601 O O . ALA A 1 580 ? -19.121 -15.021 27.570 1.00 80.88 580 ALA A O 1
ATOM 4602 N N . GLU A 1 581 ? -18.135 -13.011 27.477 1.00 86.94 581 GLU A N 1
ATOM 4603 C CA . GLU A 1 581 ? -18.449 -12.706 26.083 1.00 86.94 581 GLU A CA 1
ATOM 4604 C C . GLU A 1 581 ? -17.172 -12.311 25.339 1.00 86.94 581 GLU A C 1
ATOM 4606 O O . GLU A 1 581 ? -16.303 -11.638 25.887 1.00 86.94 581 GLU A O 1
ATOM 4611 N N . TYR A 1 582 ? -17.064 -12.678 24.065 1.00 91.25 582 TYR A N 1
ATOM 4612 C CA . TYR A 1 582 ? -15.973 -12.220 23.210 1.00 91.25 582 TYR A CA 1
ATOM 4613 C C . TYR A 1 582 ? -16.102 -10.724 22.898 1.00 91.25 582 TYR A C 1
ATOM 4615 O O . TYR A 1 582 ? -17.065 -10.286 22.259 1.00 91.25 582 TYR A O 1
ATOM 4623 N N . PHE A 1 583 ? -15.099 -9.934 23.276 1.00 92.56 583 PHE A N 1
ATOM 4624 C CA . PHE A 1 583 ? -15.094 -8.483 23.085 1.00 92.56 583 PHE A CA 1
ATOM 4625 C C . PHE A 1 583 ? -15.279 -8.091 21.615 1.00 92.56 583 PHE A C 1
ATOM 4627 O O . PHE A 1 583 ? -16.123 -7.257 21.288 1.00 92.56 583 PHE A O 1
ATOM 4634 N N . TRP A 1 584 ? -14.548 -8.751 20.716 1.00 93.56 584 TRP A N 1
ATOM 4635 C CA . TRP A 1 584 ? -14.546 -8.446 19.284 1.00 93.56 584 TRP A CA 1
ATOM 4636 C C . TRP A 1 584 ? -15.717 -9.060 18.502 1.00 93.56 584 TRP A C 1
ATOM 4638 O O . TRP A 1 584 ? -15.853 -8.813 17.298 1.00 93.56 584 TRP A O 1
ATOM 4648 N N . LEU A 1 585 ? -16.592 -9.833 19.152 1.00 91.00 585 LEU A N 1
ATOM 4649 C CA . LEU A 1 585 ? -17.753 -10.428 18.491 1.00 91.00 585 LEU A CA 1
ATOM 4650 C C . LEU A 1 585 ? -18.714 -9.351 17.970 1.00 91.00 585 LEU A C 1
ATOM 4652 O O . LEU A 1 585 ? -18.959 -8.341 18.627 1.00 91.00 585 LEU A O 1
ATOM 4656 N N . GLY A 1 586 ? -19.210 -9.547 16.745 1.00 84.50 586 GLY A N 1
ATOM 4657 C CA . GLY A 1 586 ? -20.017 -8.558 16.021 1.00 84.50 586 GLY A CA 1
ATOM 4658 C C . GLY A 1 586 ? -19.200 -7.425 15.380 1.00 84.50 586 GLY A C 1
ATOM 4659 O O . GLY A 1 586 ? -19.756 -6.612 14.640 1.00 84.50 586 GLY A O 1
ATOM 4660 N N . THR A 1 587 ? -17.882 -7.374 15.607 1.00 90.75 587 THR A N 1
ATOM 4661 C CA . THR A 1 587 ? -16.948 -6.473 14.908 1.00 90.75 587 THR A CA 1
ATOM 4662 C C . THR A 1 587 ? -16.022 -7.269 13.991 1.00 90.75 587 THR A C 1
ATOM 4664 O O . THR A 1 587 ? -16.465 -7.630 12.906 1.00 90.75 587 THR A O 1
ATOM 4667 N N . VAL A 1 588 ? -14.789 -7.554 14.421 1.00 91.88 588 VAL A N 1
ATOM 4668 C CA . VAL A 1 588 ? -13.743 -8.278 13.670 1.00 91.88 588 VAL A CA 1
ATOM 4669 C C . VAL A 1 588 ? -13.673 -9.773 13.981 1.00 91.88 588 VAL A C 1
ATOM 4671 O O . VAL A 1 588 ? -12.902 -10.476 13.338 1.00 91.88 588 VAL A O 1
ATOM 4674 N N . ARG A 1 589 ? -14.453 -10.292 14.937 1.00 92.31 589 ARG A N 1
ATOM 4675 C CA . ARG A 1 589 ? -14.505 -11.731 15.244 1.00 92.31 589 ARG A CA 1
ATOM 4676 C C . ARG A 1 589 ? -15.761 -12.376 14.659 1.00 92.31 589 ARG A C 1
ATOM 4678 O O . ARG A 1 589 ? -16.872 -11.906 14.923 1.00 92.31 589 ARG A O 1
ATOM 4685 N N . ARG A 1 590 ? -15.601 -13.492 13.936 1.00 88.19 590 ARG A N 1
ATOM 4686 C CA . ARG A 1 590 ? -16.726 -14.309 13.441 1.00 88.19 590 ARG A CA 1
ATOM 4687 C C . ARG A 1 590 ? -17.392 -15.076 14.588 1.00 88.19 590 ARG A C 1
ATOM 4689 O O . ARG A 1 590 ? -16.711 -15.416 15.551 1.00 88.19 590 ARG A O 1
ATOM 4696 N N . PRO A 1 591 ? -18.678 -15.450 14.484 1.00 84.25 591 PRO A N 1
ATOM 4697 C CA . PRO A 1 591 ? -19.337 -16.291 15.488 1.00 84.25 591 PRO A CA 1
ATOM 4698 C C . PRO A 1 591 ? -18.652 -17.647 15.687 1.00 84.25 591 PRO A C 1
ATOM 4700 O O . PRO A 1 591 ? -18.378 -18.037 16.819 1.00 84.25 591 PRO A O 1
ATOM 4703 N N . ALA A 1 592 ? -18.293 -18.307 14.582 1.00 83.69 592 ALA A N 1
ATOM 4704 C CA . ALA A 1 592 ? -17.641 -19.617 14.567 1.00 83.69 592 ALA A CA 1
ATOM 4705 C C . ALA A 1 592 ? -16.179 -19.610 15.067 1.00 83.69 592 ALA A C 1
ATOM 4707 O O . ALA A 1 592 ? -15.572 -20.672 15.153 1.00 83.69 592 ALA A O 1
ATOM 4708 N N . GLY A 1 593 ? -15.619 -18.439 15.396 1.00 85.31 593 GLY A N 1
ATOM 4709 C CA . GLY A 1 593 ? -14.202 -18.263 15.720 1.00 85.31 593 GLY A CA 1
ATOM 4710 C C . GLY A 1 593 ? -13.394 -17.674 14.562 1.00 85.31 593 GLY A C 1
ATOM 4711 O O . GLY A 1 593 ? -13.819 -17.699 13.405 1.00 85.31 593 GLY A O 1
ATOM 4712 N N . GLY A 1 594 ? -12.237 -17.099 14.892 1.00 87.75 594 GLY A N 1
ATOM 4713 C CA . GLY A 1 594 ? -11.353 -16.439 13.932 1.00 87.75 594 GLY A CA 1
ATOM 4714 C C . GLY A 1 594 ? -11.827 -15.057 13.461 1.00 87.75 594 GLY A C 1
ATOM 4715 O O . GLY A 1 594 ? -12.812 -14.490 13.949 1.00 87.75 594 GLY A O 1
ATOM 4716 N N . ILE A 1 595 ? -11.088 -14.504 12.495 1.00 89.38 595 ILE A N 1
ATOM 4717 C CA . ILE A 1 595 ? -11.209 -13.109 12.051 1.00 89.38 595 ILE A CA 1
ATOM 4718 C C . ILE A 1 595 ? -12.211 -12.964 10.896 1.00 89.38 595 ILE A C 1
ATOM 4720 O O . ILE A 1 595 ? -12.169 -13.679 9.891 1.00 89.38 595 ILE A O 1
ATOM 4724 N N . ASP A 1 596 ? -13.125 -12.008 11.026 1.00 89.19 596 ASP A N 1
ATOM 4725 C CA . ASP A 1 596 ? -13.977 -11.504 9.952 1.00 89.19 596 ASP A CA 1
ATOM 4726 C C . ASP A 1 596 ? -13.190 -10.451 9.161 1.00 89.19 596 ASP A C 1
ATOM 4728 O O . ASP A 1 596 ? -12.959 -9.350 9.652 1.00 89.19 596 ASP A O 1
ATOM 4732 N N . PHE A 1 597 ? -12.755 -10.800 7.947 1.00 86.44 597 PHE A N 1
ATOM 4733 C CA . PHE A 1 597 ? -11.930 -9.938 7.092 1.00 86.44 597 PHE A CA 1
ATOM 4734 C C . PHE A 1 597 ? -12.747 -8.977 6.209 1.00 86.44 597 PHE A C 1
ATOM 4736 O O . PHE A 1 597 ? -12.174 -8.276 5.374 1.00 86.44 597 PHE A O 1
ATOM 4743 N N . THR A 1 598 ? -14.074 -8.921 6.375 1.00 86.62 598 THR A N 1
ATOM 4744 C CA . THR A 1 598 ? -14.944 -8.093 5.531 1.00 86.62 598 THR A CA 1
ATOM 4745 C C . THR A 1 598 ? -14.739 -6.592 5.766 1.00 86.62 598 THR A C 1
ATOM 4747 O O . THR A 1 598 ? -14.450 -6.125 6.872 1.00 86.62 598 THR A O 1
ATOM 4750 N N . ASN A 1 599 ? -14.978 -5.779 4.731 1.00 83.12 599 ASN A N 1
ATOM 4751 C CA . ASN A 1 599 ? -14.967 -4.317 4.877 1.00 83.12 599 ASN A CA 1
ATOM 4752 C C . ASN A 1 599 ? -16.048 -3.833 5.866 1.00 83.12 599 ASN A C 1
ATOM 4754 O O . ASN A 1 599 ? -15.853 -2.847 6.580 1.00 83.12 599 ASN A O 1
ATOM 4758 N N . ALA A 1 600 ? -17.178 -4.542 5.949 1.00 84.06 600 ALA A N 1
ATOM 4759 C CA . ALA A 1 600 ? -18.230 -4.260 6.920 1.00 84.06 600 ALA A CA 1
ATOM 4760 C C . ALA A 1 600 ? -17.743 -4.455 8.369 1.00 84.06 600 ALA A C 1
ATOM 4762 O O . ALA A 1 600 ? -18.039 -3.616 9.223 1.00 84.06 600 ALA A O 1
ATOM 4763 N N . ALA A 1 601 ? -16.958 -5.504 8.641 1.00 88.00 601 ALA A N 1
ATOM 4764 C CA . ALA A 1 601 ? -16.316 -5.716 9.937 1.00 88.00 601 ALA A CA 1
ATOM 4765 C C . ALA A 1 601 ? -15.370 -4.572 10.310 1.00 88.00 601 ALA A C 1
ATOM 4767 O O . ALA A 1 601 ? -15.492 -4.020 11.406 1.00 88.00 601 ALA A O 1
ATOM 4768 N N . ALA A 1 602 ? -14.510 -4.141 9.378 1.00 89.88 602 ALA A N 1
ATOM 4769 C CA . ALA A 1 602 ? -13.611 -3.008 9.600 1.00 89.88 602 ALA A CA 1
ATOM 4770 C C . ALA A 1 602 ? -14.373 -1.718 9.957 1.00 89.88 602 ALA A C 1
ATOM 4772 O O . ALA A 1 602 ? -14.004 -1.028 10.906 1.00 89.88 602 ALA A O 1
ATOM 4773 N N . LYS A 1 603 ? -15.475 -1.402 9.254 1.00 87.19 603 LYS A N 1
ATOM 4774 C CA . LYS A 1 603 ? -16.317 -0.225 9.557 1.00 87.19 603 LYS A CA 1
ATOM 4775 C C . LYS A 1 603 ? -16.908 -0.277 10.968 1.00 87.19 603 LYS A C 1
ATOM 4777 O O . LYS A 1 603 ? -16.878 0.729 11.676 1.00 87.19 603 LYS A O 1
ATOM 4782 N N . ARG A 1 604 ? -17.455 -1.433 11.366 1.00 88.12 604 ARG A N 1
ATOM 4783 C CA . ARG A 1 604 ? -18.050 -1.630 12.700 1.00 88.12 604 ARG A CA 1
ATOM 4784 C C . ARG A 1 604 ? -16.993 -1.499 13.794 1.00 88.12 604 ARG A C 1
ATOM 4786 O O . ARG A 1 604 ? -17.205 -0.792 14.775 1.00 88.12 604 ARG A O 1
ATOM 4793 N N . ALA A 1 605 ? -15.839 -2.129 13.594 1.00 93.19 605 ALA A N 1
ATOM 4794 C CA . ALA A 1 605 ? -14.710 -2.045 14.510 1.00 93.19 605 ALA A CA 1
ATOM 4795 C C . ALA A 1 605 ? -14.177 -0.614 14.638 1.00 93.19 605 ALA A C 1
ATOM 4797 O O . ALA A 1 605 ? -13.904 -0.161 15.744 1.00 93.19 605 ALA A O 1
ATOM 4798 N N . ALA A 1 606 ? -14.127 0.141 13.538 1.00 93.81 606 ALA A N 1
ATOM 4799 C CA . ALA A 1 606 ? -13.679 1.527 13.548 1.00 93.81 606 ALA A CA 1
ATOM 4800 C C . ALA A 1 606 ? -14.525 2.433 14.458 1.00 93.81 606 ALA A C 1
ATOM 4802 O O . ALA A 1 606 ? -14.023 3.450 14.925 1.00 93.81 606 ALA A O 1
ATOM 4803 N N . ASP A 1 607 ? -15.813 2.134 14.693 1.00 89.75 607 ASP A N 1
ATOM 4804 C CA . ASP A 1 607 ? -16.641 2.941 15.612 1.00 89.75 607 ASP A CA 1
ATOM 4805 C C . ASP A 1 607 ? -16.239 2.682 17.061 1.00 89.75 607 ASP A C 1
ATOM 4807 O O . ASP A 1 607 ? -16.130 3.621 17.845 1.00 89.75 607 ASP A O 1
ATOM 4811 N N . LEU A 1 608 ? -15.942 1.424 17.390 1.00 92.38 608 LEU A N 1
ATOM 4812 C CA . LEU A 1 608 ? -15.438 1.035 18.700 1.00 92.38 608 LEU A CA 1
ATOM 4813 C C . LEU A 1 608 ? -14.031 1.607 18.950 1.00 92.38 608 LEU A C 1
ATOM 4815 O O . LEU A 1 608 ? -13.772 2.160 20.013 1.00 92.38 608 LEU A O 1
ATOM 4819 N N . LEU A 1 609 ? -13.148 1.548 17.951 1.00 96.06 609 LEU A N 1
ATOM 4820 C CA . LEU A 1 609 ? -11.788 2.093 18.026 1.00 96.06 609 LEU A CA 1
ATOM 4821 C C . LEU A 1 609 ? -11.778 3.630 18.092 1.00 96.06 609 LEU A C 1
ATOM 4823 O O . LEU A 1 609 ? -10.982 4.209 18.825 1.00 96.06 609 LEU A O 1
ATOM 4827 N N . ALA A 1 610 ? -12.689 4.310 17.386 1.00 93.94 610 ALA A N 1
ATOM 4828 C CA . ALA A 1 610 ? -12.803 5.768 17.456 1.00 93.94 610 ALA A CA 1
ATOM 4829 C C . ALA A 1 610 ? -13.180 6.261 18.863 1.00 93.94 610 ALA A C 1
ATOM 4831 O O . ALA A 1 610 ? -12.724 7.330 19.263 1.00 93.94 610 ALA A O 1
ATOM 4832 N N . LEU A 1 611 ? -13.952 5.480 19.637 1.00 94.94 611 LEU A N 1
ATOM 4833 C CA . LEU A 1 611 ? -14.278 5.820 21.028 1.00 94.94 611 LEU A CA 1
ATOM 4834 C C . LEU A 1 611 ? -13.026 5.934 21.907 1.00 94.94 611 LEU A C 1
ATOM 4836 O O . LEU A 1 611 ? -12.963 6.854 22.714 1.00 94.94 611 LEU A O 1
ATOM 4840 N N . LEU A 1 612 ? -12.014 5.074 21.722 1.00 95.19 612 LEU A N 1
ATOM 4841 C CA . LEU A 1 612 ? -10.735 5.197 22.438 1.00 95.19 612 LEU A CA 1
ATOM 4842 C C . LEU A 1 612 ? -10.056 6.537 22.149 1.00 95.19 612 LEU A C 1
ATOM 4844 O O . LEU A 1 612 ? -9.618 7.216 23.074 1.00 95.19 612 LEU A O 1
ATOM 4848 N N . GLY A 1 613 ? -10.023 6.940 20.877 1.00 93.50 613 GLY A N 1
ATOM 4849 C CA . GLY A 1 613 ? -9.498 8.245 20.486 1.00 93.50 613 GLY A CA 1
ATOM 4850 C C . GLY A 1 613 ? -10.306 9.396 21.087 1.00 93.50 613 GLY A C 1
ATOM 4851 O O . GLY A 1 613 ? -9.727 10.328 21.632 1.00 93.50 613 GLY A O 1
ATOM 4852 N N . TYR A 1 614 ? -11.641 9.322 21.068 1.00 93.50 614 TYR A N 1
ATOM 4853 C CA . TYR A 1 614 ? -12.499 10.342 21.685 1.00 93.50 614 TYR A CA 1
ATOM 4854 C C . TYR A 1 614 ? -12.288 10.451 23.195 1.00 93.50 614 TYR A C 1
ATOM 4856 O O . TYR A 1 614 ? -12.251 11.557 23.726 1.00 93.50 614 TYR A O 1
ATOM 4864 N N . PHE A 1 615 ? -12.122 9.328 23.890 1.00 94.38 615 PHE A N 1
ATOM 4865 C CA . PHE A 1 615 ? -11.818 9.315 25.318 1.00 94.38 615 PHE A CA 1
ATOM 4866 C C . PHE A 1 615 ? -10.445 9.905 25.610 1.00 94.38 615 PHE A C 1
ATOM 4868 O O . PHE A 1 615 ? -10.309 10.660 26.569 1.00 94.38 615 PHE A O 1
ATOM 4875 N N . GLN A 1 616 ? -9.450 9.628 24.769 1.00 93.31 616 GLN A N 1
ATOM 4876 C CA . GLN A 1 616 ? -8.129 10.226 24.914 1.00 93.31 616 GLN A CA 1
ATOM 4877 C C . GLN A 1 616 ? -8.170 11.748 24.698 1.00 93.31 616 GLN A C 1
ATOM 4879 O O . GLN A 1 616 ? -7.598 12.487 25.495 1.00 93.31 616 GLN A O 1
ATOM 4884 N N . ILE A 1 617 ? -8.929 12.225 23.703 1.00 91.38 617 ILE A N 1
ATOM 4885 C CA . ILE A 1 617 ? -9.177 13.661 23.501 1.00 91.38 617 ILE A CA 1
ATOM 4886 C C . ILE A 1 617 ? -9.865 14.267 24.733 1.00 91.38 617 ILE A C 1
ATOM 4888 O O . ILE A 1 617 ? -9.407 15.280 25.251 1.00 91.38 617 ILE A O 1
ATOM 4892 N N . LEU A 1 618 ? -10.925 13.632 25.252 1.00 90.12 618 LEU A N 1
ATOM 4893 C CA . LEU A 1 618 ? -11.620 14.099 26.460 1.00 90.12 618 LEU A CA 1
ATOM 4894 C C . LEU A 1 618 ? -10.700 14.156 27.680 1.00 90.12 618 LEU A C 1
ATOM 4896 O O . LEU A 1 618 ? -10.794 15.089 28.470 1.00 90.12 618 LEU A O 1
ATOM 4900 N N . LYS A 1 619 ? -9.820 13.169 27.847 1.00 90.00 619 LYS A N 1
ATOM 4901 C CA . LYS A 1 619 ? -8.866 13.123 28.956 1.00 90.00 619 LYS A CA 1
ATOM 4902 C C . LYS A 1 619 ? -7.894 14.298 28.928 1.00 90.00 619 LYS A C 1
ATOM 4904 O O . LYS A 1 619 ? -7.536 14.805 29.987 1.00 90.00 619 LYS A O 1
ATOM 4909 N N . GLU A 1 620 ? -7.479 14.716 27.739 1.00 88.56 620 GLU A N 1
ATOM 4910 C CA . GLU A 1 620 ? -6.559 15.836 27.541 1.00 88.56 620 GLU A CA 1
ATOM 4911 C C . GLU A 1 620 ? -7.271 17.193 27.641 1.00 88.56 620 GLU A C 1
ATOM 4913 O O . GLU A 1 620 ? -6.771 18.100 28.302 1.00 88.56 620 GLU A O 1
ATOM 4918 N N . GLU A 1 621 ? -8.451 17.330 27.030 1.00 84.94 621 GLU A N 1
ATOM 4919 C CA . GLU A 1 621 ? -9.183 18.603 26.949 1.00 84.94 621 GLU A CA 1
ATOM 4920 C C . GLU A 1 621 ? -10.080 18.877 28.172 1.00 84.94 621 GLU A C 1
ATOM 4922 O O . GLU A 1 621 ? -10.428 20.025 28.450 1.00 84.94 621 GLU A O 1
ATOM 4927 N N . SER A 1 622 ? -10.529 17.847 28.893 1.00 83.44 622 SER A N 1
ATOM 4928 C CA . SER A 1 622 ? -11.494 17.959 30.000 1.00 83.44 622 SER A CA 1
ATOM 4929 C C . SER A 1 622 ? -11.332 16.830 31.036 1.00 83.44 622 SER A C 1
ATOM 4931 O O . SER A 1 622 ? -12.245 16.022 31.231 1.00 83.44 622 SER A O 1
ATOM 4933 N N . PRO A 1 623 ? -10.196 16.767 31.758 1.00 79.25 623 PRO A N 1
ATOM 4934 C CA . PRO A 1 623 ? -9.887 15.683 32.700 1.00 79.25 623 PRO A CA 1
ATOM 4935 C C . PRO A 1 623 ? -10.911 15.528 33.838 1.00 79.25 623 PRO A C 1
ATOM 4937 O O . PRO A 1 623 ? -11.083 14.433 34.372 1.00 79.25 623 PRO A O 1
ATOM 4940 N N . GLN A 1 624 ? -11.637 16.594 34.188 1.00 79.56 624 GLN A N 1
ATOM 4941 C CA . GLN A 1 624 ? -12.699 16.584 35.198 1.00 79.56 624 GLN A CA 1
ATOM 4942 C C . GLN A 1 624 ? -13.865 15.643 34.863 1.00 79.56 624 GLN A C 1
ATOM 4944 O O . GLN A 1 624 ? -14.557 15.201 35.775 1.00 79.56 624 GLN A O 1
ATOM 4949 N N . VAL A 1 625 ? -14.055 15.285 33.587 1.00 78.00 625 VAL A N 1
ATOM 4950 C CA . VAL A 1 625 ? -15.098 14.341 33.143 1.00 78.00 625 VAL A CA 1
ATOM 4951 C C . VAL A 1 625 ? -14.930 12.966 33.806 1.00 78.00 625 VAL A C 1
ATOM 4953 O O . VAL A 1 625 ? -15.906 12.262 34.043 1.00 78.00 625 VAL A O 1
ATOM 4956 N N . ALA A 1 626 ? -13.704 12.594 34.183 1.00 74.50 626 ALA A N 1
ATOM 4957 C CA . ALA A 1 626 ? -13.435 11.337 34.875 1.00 74.50 626 ALA A CA 1
ATOM 4958 C C . ALA A 1 626 ? -13.904 11.324 36.344 1.00 74.50 626 ALA A C 1
ATOM 4960 O O . ALA A 1 626 ? -14.084 10.250 36.916 1.00 74.50 626 ALA A O 1
ATOM 4961 N N . ALA A 1 627 ? -14.102 12.495 36.966 1.00 76.38 627 ALA A N 1
ATOM 4962 C CA . ALA A 1 627 ? -14.356 12.609 38.403 1.00 76.38 627 ALA A CA 1
ATOM 4963 C C . ALA A 1 627 ? -15.721 12.041 38.831 1.00 76.38 627 ALA A C 1
ATOM 4965 O O . ALA A 1 627 ? -15.855 11.568 39.957 1.00 76.38 627 ALA A O 1
ATOM 4966 N N . GLY A 1 628 ? -16.718 12.061 37.939 1.00 77.56 628 GLY A N 1
ATOM 4967 C CA . GLY A 1 628 ? -18.056 11.508 38.186 1.00 77.56 628 GLY A CA 1
ATOM 4968 C C . GLY A 1 628 ? -18.183 9.999 37.936 1.00 77.56 628 GLY A C 1
ATOM 4969 O O . GLY A 1 628 ? -19.247 9.431 38.172 1.00 77.56 628 GLY A O 1
ATOM 4970 N N . GLY A 1 629 ? -17.122 9.338 37.457 1.00 86.81 629 GLY A N 1
ATOM 4971 C CA . GLY A 1 629 ? -17.168 7.940 37.026 1.00 86.81 629 GLY A CA 1
ATOM 4972 C C . GLY A 1 629 ? -17.925 7.725 35.707 1.00 86.81 629 GLY A C 1
ATOM 4973 O O . GLY A 1 629 ? -18.441 8.660 35.094 1.00 86.81 629 GLY A O 1
ATOM 4974 N N . PHE A 1 630 ? -17.978 6.467 35.255 1.00 89.56 630 PHE A N 1
ATOM 4975 C CA . PHE A 1 630 ? -18.556 6.111 33.953 1.00 89.56 630 PHE A CA 1
ATOM 4976 C C . PHE A 1 630 ? -20.043 6.470 33.825 1.00 89.56 630 PHE A C 1
ATOM 4978 O O . PHE A 1 630 ? -20.466 6.933 32.768 1.00 89.56 630 PHE A O 1
ATOM 4985 N N . ASP A 1 631 ? -20.835 6.262 34.878 1.00 89.00 631 ASP A N 1
ATOM 4986 C CA . ASP A 1 631 ? -22.290 6.428 34.800 1.00 89.00 631 ASP A CA 1
ATOM 4987 C C . ASP A 1 631 ? -22.688 7.907 34.670 1.00 89.00 631 ASP A C 1
ATOM 4989 O O . ASP A 1 631 ? -23.473 8.243 33.786 1.00 89.00 631 ASP A O 1
ATOM 4993 N N . ALA A 1 632 ? -22.065 8.806 35.444 1.00 87.69 632 ALA A N 1
ATOM 4994 C CA . ALA A 1 632 ? -22.285 10.250 35.308 1.00 87.69 632 ALA A CA 1
ATOM 4995 C C . ALA A 1 632 ? -21.836 10.766 33.931 1.00 87.69 632 ALA A C 1
ATOM 4997 O O . ALA A 1 632 ? -22.558 11.509 33.269 1.00 87.69 632 ALA A O 1
ATOM 4998 N N . PHE A 1 633 ? -20.674 10.306 33.455 1.00 90.62 633 PHE A N 1
ATOM 4999 C CA . PHE A 1 633 ? -20.208 10.601 32.101 1.00 90.62 633 PHE A CA 1
ATOM 5000 C C . PHE A 1 633 ? -21.226 10.157 31.039 1.00 90.62 633 PHE A C 1
ATOM 5002 O O . PHE A 1 633 ? -21.505 10.882 30.081 1.00 90.62 633 PHE A O 1
ATOM 5009 N N . TRP A 1 634 ? -21.801 8.964 31.195 1.00 90.50 634 TRP A N 1
ATOM 5010 C CA . TRP A 1 634 ? -22.747 8.438 30.224 1.00 90.50 634 TRP A CA 1
ATOM 5011 C C . TRP A 1 634 ? -24.071 9.212 30.201 1.00 90.50 634 TRP A C 1
ATOM 5013 O O . TRP A 1 634 ? -24.650 9.406 29.127 1.00 90.50 634 TRP A O 1
ATOM 5023 N N . GLU A 1 635 ? -24.532 9.705 31.353 1.00 88.62 635 GLU A N 1
ATOM 5024 C CA . GLU A 1 635 ? -25.687 10.605 31.435 1.00 88.62 635 GLU A CA 1
ATOM 5025 C C . GLU A 1 635 ? -25.451 11.905 30.651 1.00 88.62 635 GLU A C 1
ATOM 5027 O O . GLU A 1 635 ? -26.321 12.326 29.880 1.00 88.62 635 GLU A O 1
ATOM 5032 N N . GLU A 1 636 ? -24.256 12.496 30.755 1.00 88.75 636 GLU A N 1
ATOM 5033 C CA . GLU A 1 636 ? -23.880 13.678 29.968 1.00 88.75 636 GLU A CA 1
ATOM 5034 C C . GLU A 1 636 ? -23.866 13.382 28.460 1.00 88.75 636 GLU A C 1
ATOM 5036 O O . GLU A 1 636 ? -24.433 14.136 27.660 1.00 88.75 636 GLU A O 1
ATOM 5041 N N . VAL A 1 637 ? -23.282 12.249 28.049 1.00 89.31 637 VAL A N 1
ATOM 5042 C CA . VAL A 1 637 ? -23.274 11.807 26.642 1.00 89.31 637 VAL A CA 1
ATOM 5043 C C . VAL A 1 637 ? -24.696 11.624 26.116 1.00 89.31 637 VAL A C 1
ATOM 5045 O O . VAL A 1 637 ? -24.992 12.031 24.990 1.00 89.31 637 VAL A O 1
ATOM 5048 N N . ALA A 1 638 ? -25.602 11.051 26.911 1.00 86.62 638 ALA A N 1
ATOM 5049 C CA . ALA A 1 638 ? -26.991 10.843 26.512 1.00 86.62 638 ALA A CA 1
ATOM 5050 C C . ALA A 1 638 ? -27.719 12.169 26.222 1.00 86.62 638 ALA A C 1
ATOM 5052 O O . ALA A 1 638 ? -28.527 12.233 25.287 1.00 86.62 638 ALA A O 1
ATOM 5053 N N . GLN A 1 639 ? -27.393 13.237 26.953 1.00 87.62 639 GLN A N 1
ATOM 5054 C CA . GLN A 1 639 ? -27.990 14.568 26.796 1.00 87.62 639 GLN A CA 1
ATOM 5055 C C . GLN A 1 639 ? -27.277 15.447 25.754 1.00 87.62 639 GLN A C 1
ATOM 5057 O O . GLN A 1 639 ? -27.816 16.473 25.336 1.00 87.62 639 GLN A O 1
ATOM 5062 N N . ALA A 1 640 ? -26.102 15.036 25.272 1.00 86.19 640 ALA A N 1
ATOM 5063 C CA . ALA A 1 640 ? -25.298 15.832 24.356 1.00 86.19 640 ALA A CA 1
ATOM 5064 C C . ALA A 1 640 ? -25.991 16.120 23.010 1.00 86.19 640 ALA A C 1
ATOM 5066 O O . ALA A 1 640 ? -26.564 15.232 22.361 1.00 86.19 640 ALA A O 1
ATOM 5067 N N . SER A 1 641 ? -25.869 17.378 22.575 1.00 81.81 641 SER A N 1
ATOM 5068 C CA . SER A 1 641 ? -26.410 17.915 21.318 1.00 81.81 641 SER A CA 1
ATOM 5069 C C . SER A 1 641 ? -25.349 18.514 20.387 1.00 81.81 641 SER A C 1
ATOM 5071 O O . SER A 1 641 ? -25.662 18.818 19.240 1.00 81.81 641 SER A O 1
ATOM 5073 N N . GLN A 1 642 ? -24.101 18.668 20.845 1.00 80.31 642 GLN A N 1
ATOM 5074 C CA . GLN A 1 642 ? -22.983 19.202 20.060 1.00 80.31 642 GLN A CA 1
ATOM 5075 C C . GLN A 1 642 ? -21.621 18.719 20.589 1.00 80.31 642 GLN A C 1
ATOM 5077 O O . GLN A 1 642 ? -21.531 18.142 21.673 1.00 80.31 642 GLN A O 1
ATOM 5082 N N . GLY A 1 643 ? -20.559 18.974 19.819 1.00 81.56 643 GLY A N 1
ATOM 5083 C CA . GLY A 1 643 ? -19.172 18.702 20.213 1.00 81.56 643 GLY A CA 1
ATOM 5084 C C . GLY A 1 643 ? -18.810 17.215 20.294 1.00 81.56 643 GLY A C 1
ATOM 5085 O O . GLY A 1 643 ? -19.472 16.355 19.707 1.00 81.56 643 GLY A O 1
ATOM 5086 N N . LEU A 1 644 ? -17.739 16.919 21.032 1.00 85.88 644 LEU A N 1
ATOM 5087 C CA . LEU A 1 644 ? -17.171 15.577 21.182 1.00 85.88 644 LEU A CA 1
ATOM 5088 C C . LEU A 1 644 ? -18.150 14.569 21.810 1.00 85.88 644 LEU A C 1
ATOM 5090 O O . LEU A 1 644 ? -18.273 13.446 21.323 1.00 85.88 644 LEU A O 1
ATOM 5094 N N . MET A 1 645 ? -18.926 14.989 22.815 1.00 87.88 645 MET A N 1
ATOM 5095 C CA . MET A 1 645 ? -19.937 14.138 23.462 1.00 87.88 645 MET A CA 1
ATOM 5096 C C . MET A 1 645 ? -21.027 13.677 22.482 1.00 87.88 645 MET A C 1
ATOM 5098 O O . MET A 1 645 ? -21.433 12.514 22.501 1.00 87.88 645 MET A O 1
ATOM 5102 N N . LEU A 1 646 ? -21.453 14.543 21.550 1.00 85.19 646 LEU A N 1
ATOM 5103 C CA . LEU A 1 646 ? -22.377 14.142 20.485 1.00 85.19 646 LEU A CA 1
ATOM 5104 C C . LEU A 1 646 ? -21.746 13.091 19.560 1.00 85.19 646 LEU A C 1
ATOM 5106 O O . LEU A 1 646 ? -22.436 12.172 19.123 1.00 85.19 646 LEU A O 1
ATOM 5110 N N . ARG A 1 647 ? -20.448 13.191 19.252 1.00 86.06 647 ARG A N 1
ATOM 5111 C CA . ARG A 1 647 ? -19.761 12.209 18.395 1.00 86.06 647 ARG A CA 1
ATOM 5112 C C . ARG A 1 647 ? -19.649 10.843 19.070 1.00 86.06 647 ARG A C 1
ATOM 5114 O O . ARG A 1 647 ? -19.895 9.833 18.410 1.00 86.06 647 ARG A O 1
ATOM 5121 N N . ILE A 1 648 ? -19.403 10.813 20.379 1.00 90.88 648 ILE A N 1
ATOM 5122 C CA . ILE A 1 648 ? -19.465 9.592 21.198 1.00 90.88 648 ILE A CA 1
ATOM 5123 C C . ILE A 1 648 ? -20.876 8.990 21.140 1.00 90.88 648 ILE A C 1
ATOM 5125 O O . ILE A 1 648 ? -21.033 7.815 20.800 1.00 90.88 648 ILE A O 1
ATOM 5129 N N . LYS A 1 649 ? -21.914 9.812 21.353 1.00 88.94 649 LYS A N 1
ATOM 5130 C CA . LYS A 1 649 ? -23.324 9.401 21.240 1.00 88.94 649 LYS A CA 1
ATOM 5131 C C . LYS A 1 649 ? -23.660 8.836 19.855 1.00 88.94 649 LYS A C 1
ATOM 5133 O O . LYS A 1 649 ? -24.343 7.822 19.750 1.00 88.94 649 LYS A O 1
ATOM 5138 N N . GLN A 1 650 ? -23.172 9.455 18.780 1.00 86.81 650 GLN A N 1
ATOM 5139 C CA . GLN A 1 650 ? -23.404 9.000 17.406 1.00 86.81 650 GLN A CA 1
ATOM 5140 C C . GLN A 1 650 ? -22.667 7.695 17.074 1.00 86.81 650 GLN A C 1
ATOM 5142 O O . GLN A 1 650 ? -23.247 6.829 16.418 1.00 86.81 650 GLN A O 1
ATOM 5147 N N . ALA A 1 651 ? -21.414 7.533 17.514 1.00 88.75 651 ALA A N 1
ATOM 5148 C CA . ALA A 1 651 ? -20.674 6.278 17.362 1.00 88.75 651 ALA A CA 1
ATOM 5149 C C . ALA A 1 651 ? -21.392 5.134 18.090 1.00 88.75 651 ALA A C 1
ATOM 5151 O O . ALA A 1 651 ? -21.633 4.076 17.509 1.00 88.75 651 ALA A O 1
ATOM 5152 N N . PHE A 1 652 ? -21.854 5.388 19.315 1.00 90.69 652 PHE A N 1
ATOM 5153 C CA . PHE A 1 652 ? -22.682 4.450 20.066 1.00 90.69 652 PHE A CA 1
ATOM 5154 C C . PHE A 1 652 ? -24.019 4.138 19.370 1.00 90.69 652 PHE A C 1
ATOM 5156 O O . PHE A 1 652 ? -24.429 2.978 19.293 1.00 90.69 652 PHE A O 1
ATOM 5163 N N . GLY A 1 653 ? -24.681 5.146 18.794 1.00 87.06 653 GLY A N 1
ATOM 5164 C CA . GLY A 1 653 ? -25.889 4.966 17.985 1.00 87.06 653 GLY A CA 1
ATOM 5165 C C . GLY A 1 653 ? -25.666 4.012 16.806 1.00 87.06 653 GLY A C 1
ATOM 5166 O O . GLY A 1 653 ? -26.437 3.074 16.610 1.00 87.06 653 GLY A O 1
ATOM 5167 N N . ARG A 1 654 ? -24.554 4.158 16.073 1.00 87.06 654 ARG A N 1
ATOM 5168 C CA . ARG A 1 654 ? -24.194 3.239 14.976 1.00 87.06 654 ARG A CA 1
ATOM 5169 C C . ARG A 1 654 ? -23.927 1.813 15.462 1.00 87.06 654 ARG A C 1
ATOM 5171 O O . ARG A 1 654 ? -24.415 0.869 14.842 1.00 87.06 654 ARG A O 1
ATOM 5178 N N . LEU A 1 655 ? -23.219 1.648 16.582 1.00 88.06 655 LEU A N 1
ATOM 5179 C CA . LEU A 1 655 ? -22.941 0.335 17.183 1.00 88.06 655 LEU A CA 1
ATOM 5180 C C . LEU A 1 655 ? -24.222 -0.385 17.636 1.00 88.06 655 LEU A C 1
ATOM 5182 O O . LEU A 1 655 ? -24.337 -1.601 17.478 1.00 88.06 655 LEU A O 1
ATOM 5186 N N . THR A 1 656 ? -25.199 0.364 18.151 1.00 87.81 656 THR A N 1
ATOM 5187 C CA . THR A 1 656 ? -26.505 -0.166 18.579 1.00 87.81 656 THR A CA 1
ATOM 5188 C C . THR A 1 656 ? -27.490 -0.361 17.419 1.00 87.81 656 THR A C 1
ATOM 5190 O O . THR A 1 656 ? -28.418 -1.165 17.515 1.00 87.81 656 THR A O 1
ATOM 5193 N N . GLY A 1 657 ? -27.259 0.291 16.276 1.00 79.81 657 GLY A N 1
ATOM 5194 C CA . GLY A 1 657 ? -28.150 0.265 15.112 1.00 79.81 657 GLY A CA 1
ATOM 5195 C C . GLY A 1 657 ? -29.259 1.317 15.161 1.00 79.81 657 GLY A C 1
ATOM 5196 O O . GLY A 1 657 ? -30.239 1.183 14.436 1.00 79.81 657 GLY A O 1
ATOM 5197 N N . GLN A 1 658 ? -29.110 2.349 15.996 1.00 72.62 658 GLN A N 1
ATOM 5198 C CA . GLN A 1 658 ? -30.005 3.501 16.079 1.00 72.62 658 GLN A CA 1
ATOM 5199 C C . GLN A 1 658 ? -29.590 4.542 15.023 1.00 72.62 658 GLN A C 1
ATOM 5201 O O . GLN A 1 658 ? -28.562 5.205 15.167 1.00 72.62 658 GLN A O 1
ATOM 5206 N N . SER A 1 659 ? -30.371 4.685 13.946 1.00 57.06 659 SER A N 1
ATOM 5207 C CA . SER A 1 659 ? -30.182 5.750 12.949 1.00 57.06 659 SER A CA 1
ATOM 5208 C C . SER A 1 659 ? -31.157 6.902 13.190 1.00 57.06 659 SER A C 1
ATOM 5210 O O . SER A 1 659 ? -32.368 6.701 13.239 1.00 57.06 659 SER A O 1
ATOM 5212 N N . SER A 1 660 ? -30.637 8.125 13.301 1.00 47.06 660 SER A N 1
ATOM 5213 C CA . SER A 1 660 ? -31.415 9.335 13.608 1.00 47.06 660 SER A CA 1
ATOM 5214 C C . SER A 1 660 ? -32.047 10.011 12.382 1.00 47.06 660 SER A C 1
ATOM 5216 O O . SER A 1 660 ? -32.516 11.141 12.490 1.00 47.06 660 SER A O 1
ATOM 5218 N N . ARG A 1 661 ? -32.028 9.390 11.193 1.00 42.50 661 ARG A N 1
ATOM 5219 C CA . ARG A 1 661 ? -32.284 10.111 9.930 1.00 42.50 661 ARG A CA 1
ATOM 5220 C C . ARG A 1 661 ? -33.745 10.493 9.638 1.00 42.50 661 ARG A C 1
ATOM 5222 O O . ARG A 1 661 ? -33.948 11.273 8.716 1.00 42.50 661 ARG A O 1
ATOM 5229 N N . SER A 1 662 ? -34.754 10.012 10.373 1.00 33.66 662 SER A N 1
ATOM 5230 C CA . SER A 1 662 ? -36.161 10.309 10.015 1.00 33.66 662 SER A CA 1
ATOM 5231 C C . SER A 1 662 ? -37.190 10.318 11.155 1.00 33.66 662 SER A C 1
ATOM 5233 O O . SER A 1 662 ? -38.388 10.269 10.890 1.00 33.66 662 SER A O 1
ATOM 5235 N N . GLY A 1 663 ? -36.779 10.346 12.427 1.00 34.47 663 GLY A N 1
ATOM 5236 C CA . GLY A 1 663 ? -37.729 10.275 13.553 1.00 34.47 663 GLY A CA 1
ATOM 5237 C C . GLY A 1 663 ? -38.449 8.923 13.708 1.00 34.47 663 GLY A C 1
ATOM 5238 O O . GLY A 1 663 ? -39.161 8.725 14.686 1.00 34.47 663 GLY A O 1
ATOM 5239 N N . ARG A 1 664 ? -38.219 7.966 12.797 1.00 35.09 664 ARG A N 1
ATOM 5240 C CA . ARG A 1 664 ? -38.487 6.534 12.980 1.00 35.09 664 ARG A CA 1
ATOM 5241 C C . ARG A 1 664 ? -37.185 5.832 13.353 1.00 35.09 664 ARG A C 1
ATOM 5243 O O . ARG A 1 664 ? -36.190 5.965 12.641 1.00 35.09 664 ARG A O 1
ATOM 5250 N N . ILE A 1 665 ? -37.193 5.080 14.453 1.00 44.25 665 ILE A N 1
ATOM 5251 C CA . ILE A 1 665 ? -36.074 4.221 14.856 1.00 44.25 665 ILE A CA 1
ATOM 5252 C C . ILE A 1 665 ? -36.032 3.037 13.881 1.00 44.25 665 ILE A C 1
ATOM 5254 O O . ILE A 1 665 ? -36.618 1.992 14.133 1.00 44.25 665 ILE A O 1
ATOM 5258 N N . ASN A 1 666 ? -35.366 3.200 12.737 1.00 49.91 666 ASN A N 1
ATOM 5259 C CA . ASN A 1 666 ? -35.074 2.067 11.863 1.00 49.91 666 ASN A CA 1
ATOM 5260 C C . ASN A 1 666 ? -33.888 1.310 12.472 1.00 49.91 666 ASN A C 1
ATOM 5262 O O . ASN A 1 666 ? -32.749 1.779 12.408 1.00 49.91 666 ASN A O 1
ATOM 5266 N N . GLN A 1 667 ? -34.176 0.183 13.124 1.00 62.28 667 GLN A N 1
ATOM 5267 C CA . GLN A 1 667 ? -33.168 -0.649 13.773 1.00 62.28 667 GLN A CA 1
ATOM 5268 C C . GLN A 1 667 ? -32.414 -1.466 12.720 1.00 62.28 667 GLN A C 1
ATOM 5270 O O . GLN A 1 667 ? -32.992 -2.328 12.060 1.00 62.28 667 GLN A O 1
ATOM 5275 N N . ASN A 1 668 ? -31.119 -1.193 12.554 1.00 68.56 668 ASN A N 1
ATOM 5276 C CA . ASN A 1 668 ? -30.274 -1.951 11.633 1.00 68.56 668 ASN A CA 1
ATOM 5277 C C . ASN A 1 668 ? -29.792 -3.248 12.301 1.00 68.56 668 ASN A C 1
ATOM 5279 O O . ASN A 1 668 ? -28.991 -3.207 13.239 1.00 68.56 668 ASN A O 1
ATOM 5283 N N . ASP A 1 669 ? -30.243 -4.401 11.810 1.00 68.94 669 ASP A N 1
ATOM 5284 C CA . ASP A 1 669 ? -29.842 -5.710 12.347 1.00 68.94 669 ASP A CA 1
ATOM 5285 C C . ASP A 1 669 ? -28.386 -6.063 12.020 1.00 68.94 669 ASP A C 1
ATOM 5287 O O . ASP A 1 669 ? -27.776 -6.885 12.707 1.00 68.94 669 ASP A O 1
ATOM 5291 N N . ASN A 1 670 ? -27.781 -5.386 11.041 1.00 76.50 670 ASN A N 1
ATOM 5292 C CA . ASN A 1 670 ? -26.363 -5.525 10.712 1.00 76.50 670 ASN A CA 1
ATOM 5293 C C . ASN A 1 670 ? -25.441 -4.711 11.639 1.00 76.50 670 ASN A C 1
ATOM 5295 O O . ASN A 1 670 ? -24.220 -4.768 11.470 1.00 76.50 670 ASN A O 1
ATOM 5299 N N . SER A 1 671 ? -25.987 -3.984 12.625 1.00 84.12 671 SER A N 1
ATOM 5300 C CA . SER A 1 671 ? -25.192 -3.344 13.681 1.00 84.12 671 SER A CA 1
ATOM 5301 C C . SER A 1 671 ? -24.500 -4.376 14.578 1.00 84.12 671 SER A C 1
ATOM 5303 O O . SER A 1 671 ? -24.869 -5.551 14.599 1.00 84.12 671 SER A O 1
ATOM 5305 N N . VAL A 1 672 ? -23.502 -3.937 15.351 1.00 85.56 672 VAL A N 1
ATOM 5306 C CA . VAL A 1 672 ? -22.789 -4.812 16.299 1.00 85.56 672 VAL A CA 1
ATOM 5307 C C . VAL A 1 672 ? -23.775 -5.411 17.304 1.00 85.56 672 VAL A C 1
ATOM 5309 O O . VAL A 1 672 ? -23.799 -6.622 17.498 1.00 85.56 672 VAL A O 1
ATOM 5312 N N . ALA A 1 673 ? -24.650 -4.581 17.878 1.00 86.12 673 ALA A N 1
ATOM 5313 C CA . ALA A 1 673 ? -25.667 -5.040 18.817 1.00 86.12 673 ALA A CA 1
ATOM 5314 C C . ALA A 1 673 ? -26.671 -6.006 18.170 1.00 86.12 673 ALA A C 1
ATOM 5316 O O . ALA A 1 673 ? -26.995 -7.032 18.761 1.00 86.12 673 ALA A O 1
ATOM 5317 N N . GLY A 1 674 ? -27.130 -5.711 16.948 1.00 83.81 674 GLY A N 1
ATOM 5318 C CA . GLY A 1 674 ? -28.063 -6.575 16.222 1.00 83.81 674 GLY A CA 1
ATOM 5319 C C . GLY A 1 674 ? -27.473 -7.953 15.915 1.00 83.81 674 GLY A C 1
ATOM 5320 O O . GLY A 1 674 ? -28.156 -8.966 16.043 1.00 83.81 674 GLY A O 1
ATOM 5321 N N . GLN A 1 675 ? -26.185 -8.024 15.572 1.00 84.50 675 GLN A N 1
ATOM 5322 C CA . GLN A 1 675 ? -25.492 -9.302 15.392 1.00 84.50 675 GLN A CA 1
ATOM 5323 C C . GLN A 1 675 ? -25.357 -10.069 16.710 1.00 84.50 675 GLN A C 1
ATOM 5325 O O . GLN A 1 675 ? -25.636 -11.263 16.749 1.00 84.50 675 GLN A O 1
ATOM 5330 N N . LEU A 1 676 ? -24.987 -9.392 17.797 1.00 86.31 676 LEU A N 1
ATOM 5331 C CA . LEU A 1 676 ? -24.809 -10.030 19.102 1.00 86.31 676 LEU A CA 1
ATOM 5332 C C . LEU A 1 676 ? -26.111 -10.614 19.654 1.00 86.31 676 LEU A C 1
ATOM 5334 O O . LEU A 1 676 ? -26.113 -11.753 20.116 1.00 86.31 676 LEU A O 1
ATOM 5338 N N . LEU A 1 677 ? -27.224 -9.885 19.547 1.00 83.75 677 LEU A N 1
ATOM 5339 C CA . LEU A 1 677 ? -28.522 -10.391 19.997 1.00 83.75 677 LEU A CA 1
ATOM 5340 C C . LEU A 1 677 ? -28.989 -11.598 19.175 1.00 83.75 677 LEU A C 1
ATOM 5342 O O . LEU A 1 677 ? -29.455 -12.577 19.758 1.00 83.75 677 LEU A O 1
ATOM 5346 N N . ARG A 1 678 ? -28.784 -11.583 17.849 1.00 81.94 678 ARG A N 1
ATOM 5347 C CA . ARG A 1 678 ? -29.080 -12.741 16.987 1.00 81.94 678 ARG A CA 1
ATOM 5348 C C . ARG A 1 678 ? -28.290 -13.981 17.405 1.00 81.94 678 ARG A C 1
ATOM 5350 O O . ARG A 1 678 ? -28.850 -15.070 17.480 1.00 81.94 678 ARG A O 1
ATOM 5357 N N . LEU A 1 679 ? -27.007 -13.820 17.724 1.00 81.31 679 LEU A N 1
ATOM 5358 C CA . LEU A 1 679 ? -26.150 -14.925 18.171 1.00 81.31 679 LEU A CA 1
ATOM 5359 C C . LEU A 1 679 ? -26.527 -15.465 19.550 1.00 81.31 679 LEU A C 1
ATOM 5361 O O . LEU A 1 679 ? -26.329 -16.644 19.820 1.00 81.31 679 LEU A O 1
ATOM 5365 N N . GLN A 1 680 ? -27.092 -14.619 20.408 1.00 79.75 680 GLN A N 1
ATOM 5366 C CA . GLN A 1 680 ? -27.619 -15.014 21.714 1.00 79.75 680 GLN A CA 1
ATOM 5367 C C . GLN A 1 680 ? -29.009 -15.673 21.624 1.00 79.75 680 GLN A C 1
ATOM 5369 O O . GLN A 1 680 ? -29.590 -16.010 22.653 1.00 79.75 680 GLN A O 1
ATOM 5374 N N . GLY A 1 681 ? -29.541 -15.881 20.412 1.00 73.88 681 GLY A N 1
ATOM 5375 C CA . GLY A 1 681 ? -30.827 -16.540 20.188 1.00 73.88 681 GLY A CA 1
ATOM 5376 C C . GLY A 1 681 ? -32.040 -15.660 20.493 1.00 73.88 681 GLY A C 1
ATOM 5377 O O . GLY A 1 681 ? -33.142 -16.186 20.647 1.00 73.88 681 GLY A O 1
ATOM 5378 N N . TYR A 1 682 ? -31.861 -14.337 20.591 1.00 76.00 682 TYR A N 1
ATOM 5379 C CA . TYR A 1 682 ? -32.988 -13.424 20.747 1.00 76.00 682 TYR A CA 1
ATOM 5380 C C . TYR A 1 682 ? -33.773 -13.318 19.441 1.00 76.00 682 TYR A C 1
ATOM 5382 O O . TYR A 1 682 ? -33.229 -13.007 18.381 1.00 76.00 682 TYR A O 1
ATOM 5390 N N . ASP A 1 683 ? -35.073 -13.571 19.551 1.00 66.12 683 ASP A N 1
ATOM 5391 C CA . ASP A 1 683 ? -36.030 -13.496 18.459 1.00 66.12 683 ASP A CA 1
ATOM 5392 C C . ASP A 1 683 ? -36.683 -12.111 18.454 1.00 66.12 683 ASP A C 1
ATOM 5394 O O . ASP A 1 683 ? -37.401 -11.747 19.392 1.00 66.12 683 ASP A O 1
ATOM 5398 N N . LYS A 1 684 ? -36.404 -11.332 17.406 1.00 64.19 684 LYS A N 1
ATOM 5399 C CA . LYS A 1 684 ? -36.893 -9.956 17.246 1.00 64.19 684 LYS A CA 1
ATOM 5400 C C . LYS A 1 684 ? -38.422 -9.884 17.241 1.00 64.19 684 LYS A C 1
ATOM 5402 O O . LYS A 1 684 ? -38.982 -8.892 17.684 1.00 64.19 684 LYS A O 1
ATOM 5407 N N . GLU A 1 685 ? -39.100 -10.947 16.808 1.00 63.53 685 GLU A N 1
ATOM 5408 C CA . GLU A 1 685 ? -40.567 -11.003 16.764 1.00 63.53 685 GLU A CA 1
ATOM 5409 C C . GLU A 1 685 ? -41.207 -11.243 18.144 1.00 63.53 685 GLU A C 1
ATOM 5411 O O . GLU A 1 685 ? -42.418 -11.093 18.299 1.00 63.53 685 GLU A O 1
ATOM 5416 N N . LYS A 1 686 ? -40.411 -11.616 19.159 1.00 62.88 686 LYS A N 1
ATOM 5417 C CA . LYS A 1 686 ? -40.886 -11.971 20.511 1.00 62.88 686 LYS A CA 1
ATOM 5418 C C . LYS A 1 686 ? -40.543 -10.946 21.591 1.00 62.88 686 LYS A C 1
ATOM 5420 O O . LYS A 1 686 ? -40.934 -11.139 22.742 1.00 62.88 686 LYS A O 1
ATOM 5425 N N . LEU A 1 687 ? -39.805 -9.893 21.251 1.00 68.19 687 LEU A N 1
ATOM 5426 C CA . LEU A 1 687 ? -39.434 -8.811 22.163 1.00 68.19 687 LEU A CA 1
ATOM 5427 C C . LEU A 1 687 ? -40.257 -7.565 21.842 1.00 68.19 687 LEU A C 1
ATOM 5429 O O . LEU A 1 687 ? -40.466 -7.243 20.676 1.00 68.19 687 LEU A O 1
ATOM 5433 N N . ASP A 1 688 ? -40.704 -6.846 22.872 1.00 79.50 688 ASP A N 1
ATOM 5434 C CA . ASP A 1 688 ? -41.188 -5.484 22.659 1.00 79.50 688 ASP A CA 1
ATOM 5435 C C . ASP A 1 688 ? -40.021 -4.559 22.250 1.00 79.50 688 ASP A C 1
ATOM 5437 O O . ASP A 1 688 ? -38.850 -4.811 22.566 1.00 79.50 688 ASP A O 1
ATOM 5441 N N . GLU A 1 689 ? -40.336 -3.494 21.505 1.00 75.50 689 GLU A N 1
ATOM 5442 C CA . GLU A 1 689 ? -39.325 -2.594 20.931 1.00 75.50 689 GLU A CA 1
ATOM 5443 C C . GLU A 1 689 ? -38.454 -1.915 22.002 1.00 75.50 689 GLU A C 1
ATOM 5445 O O . GLU A 1 689 ? -37.277 -1.640 21.757 1.00 75.50 689 GLU A O 1
ATOM 5450 N N . GLU A 1 690 ? -39.008 -1.647 23.189 1.00 79.19 690 GLU A N 1
ATOM 5451 C CA . GLU A 1 690 ? -38.312 -0.978 24.291 1.00 79.19 690 GLU A CA 1
ATOM 5452 C C . GLU A 1 690 ? -37.270 -1.909 24.924 1.00 79.19 690 GLU A C 1
ATOM 5454 O O . GLU A 1 690 ? -36.114 -1.522 25.132 1.00 79.19 690 GLU A O 1
ATOM 5459 N N . ARG A 1 691 ? -37.643 -3.173 25.131 1.00 80.75 691 ARG A N 1
ATOM 5460 C CA . ARG A 1 691 ? -36.786 -4.214 25.682 1.00 80.75 691 ARG A CA 1
ATOM 5461 C C . ARG A 1 691 ? -35.669 -4.603 24.725 1.00 80.75 691 ARG A C 1
ATOM 5463 O O . ARG A 1 691 ? -34.533 -4.788 25.165 1.00 80.75 691 ARG A O 1
ATOM 5470 N N . GLU A 1 692 ? -35.947 -4.692 23.424 1.00 80.06 692 GLU A N 1
ATOM 5471 C CA . GLU A 1 692 ? -34.904 -4.907 22.413 1.00 80.06 692 GLU A CA 1
ATOM 5472 C C . GLU A 1 692 ? -33.880 -3.760 22.433 1.00 80.06 692 GLU A C 1
ATOM 5474 O O . GLU A 1 692 ? -32.666 -3.993 22.433 1.00 80.06 692 GLU A O 1
ATOM 5479 N N . LEU A 1 693 ? -34.352 -2.513 22.504 1.00 80.50 693 LEU A N 1
ATOM 5480 C CA . LEU A 1 693 ? -33.495 -1.330 22.541 1.00 80.50 693 LEU A CA 1
ATOM 5481 C C . LEU A 1 693 ? -32.583 -1.315 23.773 1.00 80.50 693 LEU A C 1
ATOM 5483 O O . LEU A 1 693 ? -31.397 -0.987 23.668 1.00 80.50 693 LEU A O 1
ATOM 5487 N N . GLU A 1 694 ? -33.134 -1.668 24.932 1.00 84.81 694 GLU A N 1
ATOM 5488 C CA . GLU A 1 694 ? -32.404 -1.782 26.192 1.00 84.81 694 GLU A CA 1
ATOM 5489 C C . GLU A 1 694 ? -31.302 -2.849 26.094 1.00 84.81 694 GLU A C 1
ATOM 5491 O O . GLU A 1 694 ? -30.140 -2.580 26.409 1.00 84.81 694 GLU A O 1
ATOM 5496 N N . LEU A 1 695 ? -31.629 -4.032 25.563 1.00 83.88 695 LEU A N 1
ATOM 5497 C CA . LEU A 1 695 ? -30.667 -5.116 25.350 1.00 83.88 695 LEU A CA 1
ATOM 5498 C C . LEU A 1 695 ? -29.541 -4.700 24.395 1.00 83.88 695 LEU A C 1
ATOM 5500 O O . LEU A 1 695 ? -28.363 -4.891 24.712 1.00 83.88 695 LEU A O 1
ATOM 5504 N N . ARG A 1 696 ? -29.877 -4.063 23.264 1.00 87.00 696 ARG A N 1
ATOM 5505 C CA . ARG A 1 696 ? -28.887 -3.550 22.301 1.00 87.00 696 ARG A CA 1
ATOM 5506 C C . ARG A 1 696 ? -27.923 -2.567 22.958 1.00 87.00 696 ARG A C 1
ATOM 5508 O O . ARG A 1 696 ? -26.716 -2.639 22.725 1.00 87.00 696 ARG A O 1
ATOM 5515 N N . ARG A 1 697 ? -28.440 -1.652 23.784 1.00 87.81 697 ARG A N 1
ATOM 5516 C CA . ARG A 1 697 ? -27.624 -0.678 24.523 1.00 87.81 697 ARG A CA 1
ATOM 5517 C C . ARG A 1 697 ? -26.712 -1.365 25.531 1.00 87.81 697 ARG A C 1
ATOM 5519 O O . ARG A 1 697 ? -25.516 -1.090 25.528 1.00 87.81 697 ARG A O 1
ATOM 5526 N N . ASN A 1 698 ? -27.248 -2.278 26.335 1.00 86.94 698 ASN A N 1
ATOM 5527 C CA . ASN A 1 698 ? -26.511 -2.951 27.405 1.00 86.94 698 ASN A CA 1
ATOM 5528 C C . ASN A 1 698 ? -25.290 -3.723 26.885 1.00 86.94 698 ASN A C 1
ATOM 5530 O O . ASN A 1 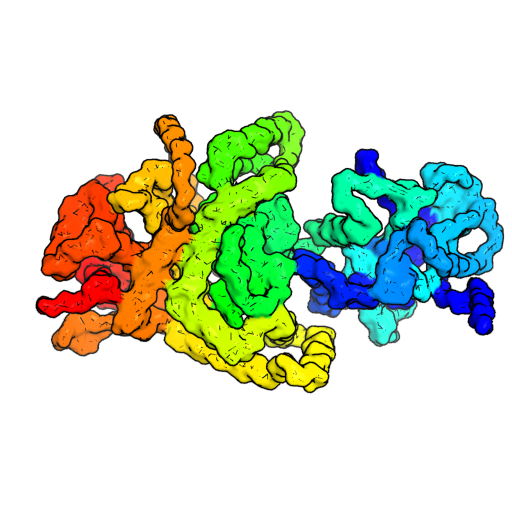698 ? -24.206 -3.631 27.461 1.00 86.94 698 ASN A O 1
ATOM 5534 N N . VAL A 1 699 ? -25.431 -4.436 25.765 1.00 86.56 699 VAL A N 1
ATOM 5535 C CA . VAL A 1 699 ? -24.333 -5.224 25.180 1.00 86.56 699 VAL A CA 1
ATOM 5536 C C . VAL A 1 699 ? -23.189 -4.336 24.661 1.00 86.56 699 VAL A C 1
ATOM 5538 O O . VAL A 1 699 ? -22.012 -4.686 24.794 1.00 86.56 699 VAL A O 1
ATOM 5541 N N . ILE A 1 700 ? -23.503 -3.159 24.110 1.00 91.44 700 ILE A N 1
ATOM 5542 C CA . ILE A 1 700 ? -22.483 -2.201 23.659 1.00 91.44 700 ILE A CA 1
ATOM 5543 C C . ILE A 1 700 ? -21.874 -1.446 24.844 1.00 91.44 700 ILE A C 1
ATOM 5545 O O . ILE A 1 700 ? -20.656 -1.292 24.895 1.00 91.44 700 ILE A O 1
ATOM 5549 N N . LEU A 1 701 ? -22.682 -1.033 25.826 1.00 90.38 701 LEU A N 1
ATOM 5550 C CA . LEU A 1 701 ? -22.223 -0.306 27.015 1.00 90.38 701 LEU A CA 1
ATOM 5551 C C . LEU A 1 701 ? -21.110 -1.032 27.766 1.00 90.38 701 LEU A C 1
ATOM 5553 O O . LEU A 1 701 ? -20.157 -0.391 28.194 1.00 90.38 701 LEU A O 1
ATOM 5557 N N . ARG A 1 702 ? -21.181 -2.363 27.869 1.00 87.94 702 ARG A N 1
ATOM 5558 C CA . ARG A 1 702 ? -20.128 -3.184 28.493 1.00 87.94 702 ARG A CA 1
ATOM 5559 C C . ARG A 1 702 ? -18.764 -2.987 27.829 1.00 87.94 702 ARG A C 1
ATOM 5561 O O . ARG A 1 702 ? -17.759 -2.815 28.514 1.00 87.94 702 ARG A O 1
ATOM 5568 N N . ARG A 1 703 ? -18.733 -2.954 26.494 1.00 91.88 703 ARG A N 1
ATOM 5569 C CA . ARG A 1 703 ? -17.506 -2.716 25.719 1.00 91.88 703 ARG A CA 1
ATOM 5570 C C . ARG A 1 703 ? -17.017 -1.287 25.901 1.00 91.88 703 ARG A C 1
ATOM 5572 O O . ARG A 1 703 ? -15.839 -1.075 26.156 1.00 91.88 703 ARG A O 1
ATOM 5579 N N . VAL A 1 704 ? -17.929 -0.318 25.822 1.00 93.25 704 VAL A N 1
ATOM 5580 C CA . VAL A 1 704 ? -17.607 1.105 25.999 1.00 93.25 704 VAL A CA 1
ATOM 5581 C C . VAL A 1 704 ? -17.058 1.389 27.398 1.00 93.25 704 VAL A C 1
ATOM 5583 O O . VAL A 1 704 ? -16.097 2.143 27.518 1.00 93.25 704 VAL A O 1
ATOM 5586 N N . ARG A 1 705 ? -17.601 0.747 28.439 1.00 91.94 705 ARG A N 1
ATOM 5587 C CA . ARG A 1 705 ? -17.099 0.854 29.812 1.00 91.94 705 ARG A CA 1
ATOM 5588 C C . ARG A 1 705 ? -15.663 0.349 29.927 1.00 91.94 705 ARG A C 1
ATOM 5590 O O . ARG A 1 705 ? -14.840 1.058 30.487 1.00 91.94 705 ARG A O 1
ATOM 5597 N N . LEU A 1 706 ? -15.331 -0.799 29.329 1.00 91.50 706 LEU A N 1
ATOM 5598 C CA . LEU A 1 706 ? -13.945 -1.285 29.304 1.00 91.50 706 LEU A CA 1
ATOM 5599 C C . LEU A 1 706 ? -12.997 -0.296 28.605 1.00 91.50 706 LEU A C 1
ATOM 5601 O O . LEU A 1 706 ? -11.900 -0.042 29.097 1.00 91.50 706 LEU A O 1
ATOM 5605 N N . LEU A 1 707 ? -13.413 0.274 27.469 1.00 94.31 707 LEU A N 1
ATOM 5606 C CA . LEU A 1 707 ? -12.618 1.284 26.760 1.00 94.31 707 LEU A CA 1
ATOM 5607 C C . LEU A 1 707 ? -12.421 2.555 27.599 1.00 94.31 707 LEU A C 1
ATOM 5609 O O . LEU A 1 707 ? -11.342 3.142 27.591 1.00 94.31 707 LEU A O 1
ATOM 5613 N N . TRP A 1 708 ? -13.454 2.978 28.329 1.00 93.50 708 TRP A N 1
ATOM 5614 C CA . TRP A 1 708 ? -13.380 4.120 29.235 1.00 93.50 708 TRP A CA 1
ATOM 5615 C C . TRP A 1 708 ? -12.426 3.839 30.404 1.00 93.50 708 TRP A C 1
ATOM 5617 O O . TRP A 1 708 ? -11.539 4.648 30.669 1.00 93.50 708 TRP A O 1
ATOM 5627 N N . GLU A 1 709 ? -12.536 2.668 31.041 1.00 91.94 709 GLU A N 1
ATOM 5628 C CA . GLU A 1 709 ? -11.653 2.236 32.135 1.00 91.94 709 GLU A CA 1
ATOM 5629 C C . GLU A 1 709 ? -10.191 2.140 31.686 1.00 91.94 709 GLU A C 1
ATOM 5631 O O . GLU A 1 709 ? -9.285 2.466 32.452 1.00 91.94 709 GLU A O 1
ATOM 5636 N N . ALA A 1 710 ? -9.941 1.732 30.438 1.00 92.44 710 ALA A N 1
ATOM 5637 C CA . ALA A 1 710 ? -8.599 1.719 29.868 1.00 92.44 710 ALA A CA 1
ATOM 5638 C C . ALA A 1 710 ? -7.973 3.120 29.844 1.00 92.44 710 ALA A C 1
ATOM 5640 O O . ALA A 1 710 ? -6.820 3.288 30.237 1.00 92.44 710 ALA A O 1
ATOM 5641 N N . VAL A 1 711 ? -8.732 4.134 29.422 1.00 92.94 711 VAL A N 1
ATOM 5642 C CA . VAL A 1 711 ? -8.222 5.502 29.252 1.00 92.94 711 VAL A CA 1
ATOM 5643 C C . VAL A 1 711 ? -8.179 6.274 30.573 1.00 92.94 711 VAL A C 1
ATOM 5645 O O . VAL A 1 711 ? -7.177 6.934 30.869 1.00 92.94 711 VAL A O 1
ATOM 5648 N N . PHE A 1 712 ? -9.234 6.196 31.382 1.00 91.12 712 PHE A N 1
ATOM 5649 C CA . PHE A 1 712 ? -9.394 6.986 32.609 1.00 91.12 712 PHE A CA 1
ATOM 5650 C C . PHE A 1 712 ? -8.980 6.247 33.891 1.00 91.12 712 PHE A C 1
ATOM 5652 O O . PHE A 1 712 ? -8.826 6.881 34.933 1.00 91.12 712 PHE A O 1
ATOM 5659 N N . GLY A 1 713 ? -8.716 4.940 33.809 1.00 82.19 713 GLY A N 1
ATOM 5660 C CA . GLY A 1 713 ? -8.451 4.075 34.956 1.00 82.19 713 GLY A CA 1
ATOM 5661 C C . GLY A 1 713 ? -9.735 3.481 35.541 1.00 82.19 713 GLY A C 1
ATOM 5662 O O . GLY A 1 713 ? -10.843 3.938 35.265 1.00 82.19 713 GLY A O 1
ATOM 5663 N N . ALA A 1 714 ? -9.595 2.439 36.364 1.00 65.62 714 ALA A N 1
ATOM 5664 C CA . ALA A 1 714 ? -10.733 1.880 37.081 1.00 65.62 714 ALA A CA 1
ATOM 5665 C C . ALA A 1 714 ? -11.223 2.897 38.121 1.00 65.62 714 ALA A C 1
ATOM 5667 O O . ALA A 1 714 ? -10.522 3.186 39.093 1.00 65.62 714 ALA A O 1
ATOM 5668 N N . SER A 1 715 ? -12.432 3.423 37.936 1.00 48.44 715 SER A N 1
ATOM 5669 C CA . SER A 1 715 ? -13.131 4.140 38.996 1.00 48.44 715 SER A CA 1
ATOM 5670 C C . SER A 1 715 ? -13.343 3.178 40.165 1.00 48.44 715 SER A C 1
ATOM 5672 O O . SER A 1 715 ? -14.008 2.149 40.031 1.00 48.44 715 SER A O 1
ATOM 5674 N N . SER A 1 716 ? -12.742 3.494 41.309 1.00 31.92 716 SER A N 1
ATOM 5675 C CA . SER A 1 716 ? -13.076 2.899 42.599 1.00 31.92 716 SER A CA 1
ATOM 5676 C C . SER A 1 716 ? -14.483 3.357 42.995 1.00 31.92 716 SER A C 1
ATOM 5678 O O . SER A 1 716 ? -14.638 4.331 43.727 1.00 31.92 716 SER A O 1
ATOM 5680 N N . GLY A 1 717 ? -15.485 2.684 42.431 1.00 30.84 717 GLY A N 1
ATOM 5681 C CA . GLY A 1 717 ? -16.912 2.806 42.718 1.00 30.84 717 GLY A CA 1
ATOM 5682 C C . GLY A 1 717 ? -17.555 1.433 42.660 1.00 30.84 717 GLY A C 1
ATOM 5683 O O . GLY A 1 717 ? -17.325 0.727 41.646 1.00 30.84 717 GLY A O 1
#

Foldseek 3Di:
DDDDDPLAPFDKLAKWKWFWDWDDDDQFIWIKTKTKDFLVSLLVQADEPVPQALPVVDPDWPLRVVLRDQPVCCLPVPVLVLLVDPDDDRDDAAFEWEWWFDDDRDTDAQPPPDPARAHDDPDDPAPDWDDRRQKIWGWNADDDACPDPRVGITMMMGGSVGIHGYGLPCSSVSVSSNVQCVVPDPSVVPRDIHIYMYTRQGVSSVGGDDPDDDDPVVVSVVSSLVNSVPPDPDQPLSCLCNDLFWLLSLLLVLAADRAADFAQCQLVDVLRHGHLLAEASQDSDQADLAFLHLTYSVLSSCLRCPQVVQPTCPDQQPLVVVVVNLVSLCVQLPPPPCVVLVVVSVVCNVVVHGGTDDSVRSVSSNVSSSNAANNLVSLLQCLQVLNVVSSVLCVVLVCRGNLNSVLVSLVVCCPPPDGDPVSVVVNVVSQVVQVPDPPHDHPVSSVVSSVVSSVSSQLLVQSSFSLNVLLLSNLLSVQLQQDPLLAGDPVPDDCPPPPPVPDDPPPDDDDDDDDDDDDDDDDDDDDDDDDDDDDPDPPPHSSNVLSVLLSLLSVLLCVVPVCPSPLQDWDDLDPPDPDIDRLLQLAQADLVGDGDNDNLSSNLSSLLSSLSSLLSSCCVNPVCLPVVDDVSNVVCLVPDDGGSSVSNVVSLCQQLQQDPPPPDRPRDLSHSLNRVCVSVVDDPVPDDPVRSSVSSNSVVVSSSNSSNCSRNNDPPD